Protein AF-A0A1X2GYL6-F1 (afdb_monomer)

Secondary structure (DSSP, 8-state):
-----TTS-GGGHHHHHHHHHHHHHHHHHHHHHHTT--HHHHHT--TT-S-HHHHHHHHHHHHHHHHHHHHHHHHHHTTTTT---SHHHHHHHHHHHHHH--SSTTTHHHHHHHHHHHHHHH---TTS---HHHHHHHHHHHHTHHHHHHHHHHHHHHTTT--HHHHHHHHH--S-HHIIIIIHHHHHHHHHHHHHHHHHHHHHHTTT--HHHHHHHHHHHTHHHHHHHHHHHHHHHHHHHHHSS----TT--HHHHHHHHHHHHHHHHHHHHHHIIIIIS--EEEEEPPPPS-S--------PEEEEE-S--SSS-HHHHHHHHHHHHHHHHHHHHHT-TTS-GGG-HHHHHHHHHHHHHHHHHHHHHHHHHHHHHHHTT---SS---------PPPPP----------------PPPPPPP--PPPPPPP------------

Solvent-accessible surface area (backbone atoms only — not comparable to full-atom values): 26505 Å² total; per-residue (Å²): 138,79,85,70,78,73,83,71,48,76,72,50,53,39,60,50,51,50,39,52,50,40,45,44,52,19,50,50,47,47,50,32,54,74,69,74,41,62,61,32,75,70,54,72,41,69,89,81,62,91,58,72,28,53,66,40,43,53,51,30,48,53,48,43,50,49,42,51,52,45,50,50,51,41,62,74,71,32,66,88,70,62,51,51,51,53,62,63,54,50,36,55,52,50,46,50,47,65,56,67,51,87,55,78,66,92,56,35,69,58,36,54,49,50,52,53,46,50,55,61,52,71,50,86,63,56,85,50,87,79,51,67,51,48,51,56,51,37,55,50,38,48,55,39,14,64,42,47,30,51,42,50,54,39,48,68,32,35,73,80,46,43,28,63,67,53,46,56,36,50,75,72,58,57,90,53,57,62,52,62,68,44,47,35,52,50,48,34,42,44,31,35,51,41,44,25,46,48,23,48,12,51,18,57,74,47,70,69,67,50,60,68,30,52,55,51,21,51,50,40,52,37,47,51,58,31,48,53,42,39,40,52,50,53,52,51,56,49,47,32,74,74,68,77,46,80,76,84,62,85,89,53,53,69,69,58,48,50,51,51,34,51,49,31,40,48,53,34,49,52,52,49,50,51,40,48,44,40,65,49,40,40,43,51,37,78,44,64,65,69,80,72,94,76,78,80,96,72,88,82,78,80,62,61,76,40,83,37,71,54,84,86,58,89,65,87,56,67,64,59,57,54,50,48,53,51,50,47,51,56,51,50,52,51,57,57,53,67,61,39,87,85,55,81,63,82,83,43,73,68,53,56,54,50,55,48,48,50,39,47,51,49,50,50,56,50,48,56,46,34,50,50,37,52,50,49,38,68,72,68,69,49,85,59,91,68,82,83,83,85,76,88,80,87,77,81,85,83,83,90,84,82,88,88,87,89,88,86,83,90,80,90,78,91,86,83,82,84,85,78,83,87,76,88,81,84,84,82,84,88,79,88,86,82,89,86,81,86,90,87,84,88,90,134

Mean predicted aligned error: 13.53 Å

Nearest PDB structures (foldseek):
  9j4x-assembly1_B  TM=8.392E-01  e=6.351E-12  Homo sapiens
  8yf4-assembly1_B  TM=7.918E-01  e=1.911E-11  Homo sapiens
  8x5b-assembly1_A  TM=8.500E-01  e=1.400E-10  Homo sapiens
  8x5e-assembly1_A  TM=8.247E-01  e=2.758E-10  Homo sapiens
  8yfu-assembly1_A  TM=7.859E-01  e=4.586E-10  Homo sapiens

Structure (mmCIF, N/CA/C/O backbone):
data_AF-A0A1X2GYL6-F1
#
_entry.id   AF-A0A1X2GYL6-F1
#
loop_
_atom_site.group_PDB
_atom_site.id
_atom_site.type_symbol
_atom_site.label_atom_id
_atom_site.label_alt_id
_atom_site.label_comp_id
_atom_site.label_asym_id
_atom_site.label_entity_id
_atom_site.label_seq_id
_atom_site.pdbx_PDB_ins_code
_atom_site.Cartn_x
_atom_site.Cartn_y
_atom_site.Cartn_z
_atom_site.occupancy
_atom_site.B_iso_or_equiv
_atom_site.auth_seq_id
_atom_site.auth_comp_id
_atom_site.auth_asym_id
_atom_site.auth_atom_id
_atom_site.pdbx_PDB_model_num
ATOM 1 N N . MET A 1 1 ? -1.914 -12.226 -35.156 1.00 29.62 1 MET A N 1
ATOM 2 C CA . MET A 1 1 ? -1.833 -10.802 -34.771 1.00 29.62 1 MET A CA 1
ATOM 3 C C . MET A 1 1 ? -2.733 -10.600 -33.563 1.00 29.62 1 MET A C 1
ATOM 5 O O . MET A 1 1 ? -3.899 -10.267 -33.714 1.00 29.62 1 MET A O 1
ATOM 9 N N . GLY A 1 2 ? -2.236 -10.952 -32.376 1.00 28.94 2 GLY A N 1
ATOM 10 C CA . GLY A 1 2 ? -2.933 -10.678 -31.122 1.00 28.94 2 GLY A CA 1
ATOM 11 C C . GLY A 1 2 ? -2.627 -9.242 -30.733 1.00 28.94 2 GLY A C 1
ATOM 12 O O . GLY A 1 2 ? -1.456 -8.897 -30.613 1.00 28.94 2 GLY A O 1
ATOM 13 N N . GLY A 1 3 ? -3.658 -8.406 -30.620 1.00 30.83 3 GLY A N 1
ATOM 14 C CA . GLY A 1 3 ? -3.527 -7.049 -30.107 1.00 30.83 3 GLY A CA 1
ATOM 15 C C . GLY A 1 3 ? -3.129 -7.107 -28.640 1.00 30.83 3 GLY A C 1
ATOM 16 O O . GLY A 1 3 ? -3.990 -7.152 -27.764 1.00 30.83 3 GLY A O 1
ATOM 17 N N . GLU A 1 4 ? -1.827 -7.164 -28.371 1.00 39.88 4 GLU A N 1
ATOM 18 C CA . GLU A 1 4 ? -1.318 -6.909 -27.034 1.00 39.88 4 GLU A CA 1
ATOM 19 C C . GLU A 1 4 ? -1.723 -5.488 -26.637 1.00 39.88 4 GLU A C 1
ATOM 21 O O . GLU A 1 4 ? -1.728 -4.560 -27.445 1.00 39.88 4 GLU A O 1
ATOM 26 N N . VAL A 1 5 ? -2.169 -5.338 -25.395 1.00 41.94 5 VAL A N 1
ATOM 27 C CA . VAL A 1 5 ? -2.709 -4.093 -24.851 1.00 41.94 5 VAL A CA 1
ATOM 28 C C . VAL A 1 5 ? -1.560 -3.090 -24.676 1.00 41.94 5 VAL A C 1
ATOM 30 O O . VAL A 1 5 ? -1.056 -2.894 -23.576 1.00 41.94 5 VAL A O 1
ATOM 33 N N . TYR A 1 6 ? -1.147 -2.442 -25.767 1.00 46.00 6 TYR A N 1
ATOM 34 C CA . TYR A 1 6 ? -0.164 -1.348 -25.789 1.00 46.00 6 TYR A CA 1
ATOM 35 C C . TYR A 1 6 ? -0.699 -0.047 -25.153 1.00 46.00 6 TYR A C 1
ATOM 37 O O . TYR A 1 6 ? 0.039 0.919 -24.991 1.00 46.00 6 TYR A O 1
ATOM 45 N N . TRP A 1 7 ? -1.980 -0.004 -24.766 1.00 47.88 7 TRP A N 1
ATOM 46 C CA . TRP A 1 7 ? -2.637 1.203 -24.247 1.00 47.88 7 TRP A CA 1
ATOM 47 C C . TRP A 1 7 ? -2.213 1.593 -22.828 1.00 47.88 7 TRP A C 1
ATOM 49 O O . TRP A 1 7 ? -2.311 2.764 -22.462 1.00 47.88 7 TRP A O 1
ATOM 59 N N . LEU A 1 8 ? -1.739 0.642 -22.016 1.00 61.41 8 LEU A N 1
ATOM 60 C CA . LEU A 1 8 ? -1.275 0.931 -20.661 1.00 61.41 8 LEU A CA 1
ATOM 61 C C . LEU A 1 8 ? 0.236 1.171 -20.676 1.00 61.41 8 LEU A C 1
ATOM 63 O O . LEU A 1 8 ? 1.017 0.325 -20.247 1.00 61.41 8 LEU A O 1
ATOM 67 N N . SER A 1 9 ? 0.643 2.326 -21.204 1.00 66.25 9 SER A N 1
ATOM 68 C CA . SER A 1 9 ? 2.040 2.758 -21.136 1.00 66.25 9 SER A CA 1
ATOM 69 C C . SER A 1 9 ? 2.538 2.661 -19.689 1.00 66.25 9 SER A C 1
ATOM 71 O O . SER A 1 9 ? 1.858 3.129 -18.765 1.00 66.25 9 SER A O 1
ATOM 73 N N . GLY A 1 10 ? 3.709 2.043 -19.484 1.00 71.38 10 GLY A N 1
ATOM 74 C CA . GLY A 1 10 ? 4.277 1.781 -18.153 1.00 71.38 10 GLY A CA 1
ATOM 75 C C . GLY A 1 10 ? 4.361 3.034 -17.273 1.00 71.38 10 GLY A C 1
ATOM 76 O O . GLY A 1 10 ? 4.232 2.947 -16.053 1.00 71.38 10 GLY A O 1
ATOM 77 N N . TYR A 1 11 ? 4.435 4.213 -17.900 1.00 81.19 11 TYR A N 1
ATOM 78 C CA . TYR A 1 11 ? 4.406 5.520 -17.247 1.00 81.19 11 TYR A CA 1
ATOM 79 C C . TYR A 1 11 ? 3.152 5.797 -16.412 1.00 81.19 11 TYR A C 1
ATOM 81 O O . TYR A 1 11 ?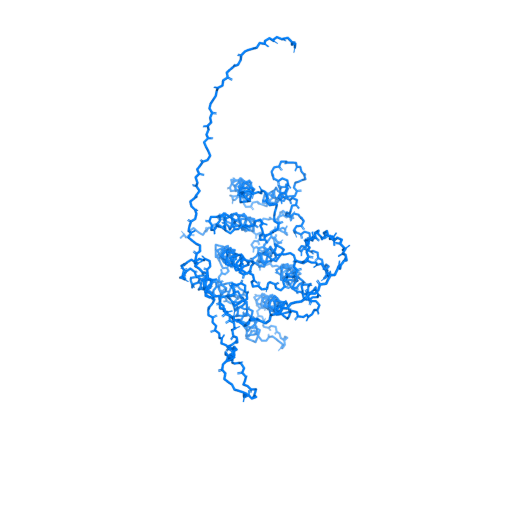 3.249 6.507 -15.414 1.00 81.19 11 TYR A O 1
ATOM 89 N N . TYR A 1 12 ? 1.978 5.283 -16.794 1.00 87.81 12 TYR A N 1
ATOM 90 C CA . TYR A 1 12 ? 0.714 5.569 -16.095 1.00 87.81 12 TYR A CA 1
ATOM 91 C C . TYR A 1 12 ? 0.292 4.468 -15.122 1.00 87.81 12 TYR A C 1
ATOM 93 O O . TYR A 1 12 ? -0.611 4.685 -14.313 1.00 87.81 12 TYR A O 1
ATOM 101 N N . ARG A 1 13 ? 0.945 3.300 -15.152 1.00 87.19 13 ARG A N 1
ATOM 102 C CA . ARG A 1 13 ? 0.617 2.180 -14.257 1.00 87.19 13 ARG A CA 1
ATOM 103 C C . ARG A 1 13 ? 0.582 2.611 -12.779 1.00 87.19 13 ARG A C 1
ATOM 105 O O . ARG A 1 13 ? -0.449 2.376 -12.141 1.00 87.19 13 ARG A O 1
ATOM 112 N N . PRO A 1 14 ? 1.601 3.311 -12.235 1.00 90.94 14 PRO A N 1
ATOM 113 C CA . PRO A 1 14 ? 1.583 3.699 -10.828 1.00 90.94 14 PRO A CA 1
ATOM 114 C C . PRO A 1 14 ?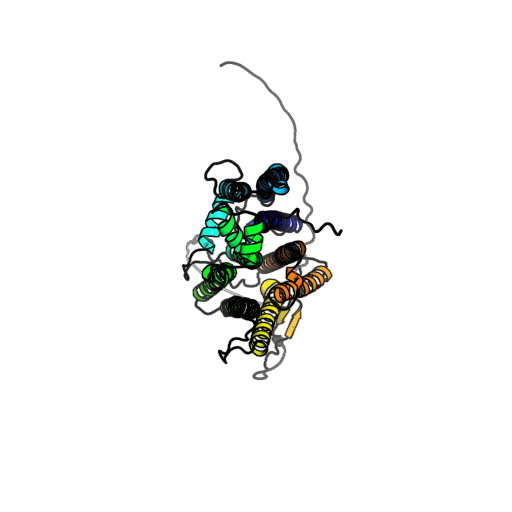 0.453 4.664 -10.467 1.00 90.94 14 PRO A C 1
ATOM 116 O O . PRO A 1 14 ? -0.256 4.456 -9.481 1.00 90.94 14 PRO A O 1
ATOM 119 N N . ILE A 1 15 ? 0.248 5.712 -11.271 1.00 93.25 15 ILE A N 1
ATOM 120 C CA . ILE A 1 15 ? -0.762 6.737 -10.973 1.00 93.25 15 ILE A CA 1
ATOM 121 C C . ILE A 1 15 ? -2.193 6.205 -11.102 1.00 93.25 15 ILE A C 1
ATOM 123 O O . ILE A 1 15 ? -3.064 6.599 -10.325 1.00 93.25 15 ILE A O 1
ATOM 127 N N . LEU A 1 16 ? -2.438 5.258 -12.013 1.00 94.06 16 LEU A N 1
ATOM 128 C CA . LEU A 1 16 ? -3.729 4.578 -12.131 1.00 94.06 16 LEU A CA 1
ATOM 129 C C . LEU A 1 16 ? -4.042 3.739 -10.892 1.00 94.06 16 LEU A C 1
ATOM 131 O O . LEU A 1 16 ? -5.155 3.809 -10.371 1.00 94.06 16 LEU A O 1
ATOM 135 N N . LEU A 1 17 ? -3.060 3.001 -10.369 1.00 93.75 17 LEU A N 1
ATOM 136 C CA . LEU A 1 17 ? -3.231 2.235 -9.132 1.00 93.75 17 LEU A CA 1
ATOM 137 C C . LEU A 1 17 ? -3.479 3.144 -7.925 1.00 93.75 17 LEU A C 1
ATOM 139 O O . LEU A 1 17 ? -4.290 2.804 -7.065 1.00 93.75 17 LEU A O 1
ATOM 143 N N . VAL A 1 18 ? -2.851 4.325 -7.878 1.00 93.88 18 VAL A N 1
ATOM 144 C CA . VAL A 1 18 ? -3.155 5.345 -6.859 1.00 93.88 18 VAL A CA 1
ATOM 145 C C . VAL A 1 18 ? -4.606 5.818 -6.974 1.00 93.88 18 VAL A C 1
ATOM 147 O O . VAL A 1 18 ? -5.299 5.869 -5.958 1.00 93.88 18 VAL A O 1
ATOM 150 N N . CYS A 1 19 ? -5.100 6.097 -8.186 1.00 95.50 19 CYS A N 1
ATOM 151 C CA . CYS A 1 19 ? -6.506 6.464 -8.397 1.00 95.50 19 CYS A CA 1
ATOM 152 C C . CYS A 1 19 ? -7.445 5.363 -7.890 1.00 95.50 19 CYS A C 1
ATOM 154 O O . CYS A 1 19 ? -8.355 5.638 -7.109 1.00 95.50 19 CYS A O 1
ATOM 156 N N . ILE A 1 20 ? -7.192 4.108 -8.272 1.00 95.50 20 ILE A N 1
ATOM 157 C CA . ILE A 1 20 ? -7.991 2.955 -7.834 1.00 95.50 20 ILE A CA 1
ATOM 158 C C . ILE A 1 20 ? -7.943 2.798 -6.308 1.00 95.50 20 ILE A C 1
ATOM 160 O O . ILE A 1 20 ? -8.972 2.538 -5.689 1.00 95.50 20 ILE A O 1
ATOM 164 N N . GLY A 1 21 ? -6.783 3.015 -5.685 1.00 94.88 21 GLY A N 1
ATOM 165 C CA . GLY A 1 21 ? -6.637 3.015 -4.230 1.00 94.88 21 GLY A CA 1
ATOM 166 C C . GLY A 1 21 ? -7.488 4.081 -3.536 1.00 94.88 21 GLY A C 1
ATOM 167 O O . GLY A 1 21 ? -8.129 3.784 -2.526 1.00 94.88 21 GLY A O 1
ATOM 168 N N . LEU A 1 22 ? -7.547 5.300 -4.088 1.00 94.88 22 LEU A N 1
ATOM 169 C CA . LEU A 1 22 ? -8.392 6.385 -3.568 1.00 94.88 22 LEU A CA 1
ATOM 170 C C . LEU A 1 22 ? -9.884 6.041 -3.674 1.00 94.88 22 LEU A C 1
ATOM 172 O O . LEU A 1 22 ? -10.614 6.167 -2.687 1.00 94.88 22 LEU A O 1
ATOM 176 N N . TRP A 1 23 ? -10.316 5.516 -4.825 1.00 96.69 23 TRP A N 1
ATOM 177 C CA . TRP A 1 23 ? -11.680 5.011 -5.004 1.00 96.69 23 TRP A CA 1
ATOM 178 C C . TRP A 1 23 ? -11.999 3.887 -4.018 1.00 96.69 23 TRP A C 1
ATOM 180 O O . TRP A 1 23 ? -13.031 3.932 -3.348 1.00 96.69 23 TRP A O 1
ATOM 190 N N . GLY A 1 24 ? -11.097 2.913 -3.870 1.00 95.56 24 GLY A N 1
ATOM 191 C CA . GLY A 1 24 ? -11.225 1.825 -2.903 1.00 95.56 24 GLY A CA 1
ATOM 192 C C . GLY A 1 24 ? -11.388 2.343 -1.474 1.00 95.56 24 GLY A C 1
ATOM 193 O O . GLY A 1 24 ? -12.270 1.889 -0.743 1.00 95.56 24 GLY A O 1
ATOM 194 N N . TRP A 1 25 ? -10.605 3.347 -1.073 1.00 94.69 25 TRP A N 1
ATOM 195 C CA . TRP A 1 25 ? -10.767 3.987 0.233 1.00 94.69 25 TRP A CA 1
ATOM 196 C C . TRP A 1 25 ? -12.141 4.655 0.398 1.00 94.69 25 TRP A C 1
ATOM 198 O O . TRP A 1 25 ? -12.799 4.450 1.421 1.00 94.69 25 TRP A O 1
ATOM 208 N N . GLY A 1 26 ? -12.626 5.371 -0.621 1.00 95.00 26 GLY A N 1
ATOM 209 C CA . GLY A 1 26 ? -13.984 5.928 -0.635 1.00 95.00 26 GLY A CA 1
ATOM 210 C C . GLY A 1 26 ? -15.066 4.852 -0.476 1.00 95.00 26 GLY A C 1
ATOM 211 O O . GLY A 1 26 ? -15.974 4.996 0.347 1.00 95.00 26 GLY A O 1
ATOM 212 N N . PHE A 1 27 ? -14.932 3.726 -1.186 1.00 95.88 27 PHE A N 1
ATOM 213 C CA . PHE A 1 27 ? -15.840 2.582 -1.060 1.00 95.88 27 PHE A CA 1
ATOM 214 C C . PHE A 1 27 ? -15.796 1.931 0.323 1.00 95.88 27 PHE A C 1
ATOM 216 O O . PHE A 1 27 ? -16.851 1.560 0.837 1.00 95.88 27 PHE A O 1
ATOM 223 N N . ASN A 1 28 ? -14.620 1.835 0.951 1.00 94.94 28 ASN A N 1
ATOM 224 C CA . ASN A 1 28 ? -14.501 1.348 2.327 1.00 94.94 28 ASN A CA 1
ATOM 225 C C . ASN A 1 28 ? -15.314 2.217 3.287 1.00 94.94 28 ASN A C 1
ATOM 227 O O . ASN A 1 28 ? -16.144 1.698 4.029 1.00 94.94 28 ASN A O 1
ATOM 231 N N . LEU A 1 29 ? -15.140 3.539 3.231 1.00 93.62 29 LEU A N 1
ATOM 232 C CA . LEU A 1 29 ? -15.891 4.468 4.079 1.00 93.62 29 LEU A CA 1
ATOM 233 C C . LEU A 1 29 ? -17.403 4.393 3.822 1.00 93.62 29 LEU A C 1
ATOM 235 O O . LEU A 1 29 ? -18.186 4.350 4.771 1.00 93.62 29 LEU A O 1
ATOM 239 N N . LEU A 1 30 ? -17.819 4.324 2.554 1.00 94.38 30 LEU A N 1
ATOM 240 C CA . LEU A 1 30 ? -19.227 4.170 2.184 1.00 94.38 30 LEU A CA 1
ATOM 241 C C . LEU A 1 30 ? -19.829 2.881 2.754 1.00 94.38 30 LEU A C 1
ATOM 243 O O . LEU A 1 30 ? -20.935 2.905 3.298 1.00 94.38 30 LEU A O 1
ATOM 247 N N . LEU A 1 31 ? -19.118 1.759 2.621 1.00 93.44 31 LEU A N 1
ATOM 248 C CA . LEU A 1 31 ? -19.586 0.466 3.105 1.00 93.44 31 LEU A CA 1
ATOM 249 C C . LEU A 1 31 ? -19.729 0.468 4.628 1.00 93.44 31 LEU A C 1
ATOM 251 O O . LEU A 1 31 ? -20.755 0.021 5.127 1.00 93.44 31 LEU A O 1
ATOM 255 N N . LEU A 1 32 ? -18.760 1.024 5.359 1.00 90.75 32 LEU A N 1
ATOM 256 C CA . LEU A 1 32 ? -18.828 1.131 6.821 1.00 90.75 32 LEU A CA 1
ATOM 257 C C . LEU A 1 32 ? -20.037 1.951 7.268 1.00 90.75 32 LEU A C 1
ATOM 259 O O . LEU A 1 32 ? -20.816 1.479 8.094 1.00 90.75 32 LEU A O 1
ATOM 263 N N . CYS A 1 33 ? -20.255 3.121 6.655 1.00 90.19 33 CYS A N 1
ATOM 264 C CA . CYS A 1 33 ? -21.426 3.947 6.946 1.00 90.19 33 CYS A CA 1
ATOM 265 C C . CYS A 1 33 ? -22.738 3.202 6.657 1.00 90.19 33 CYS A C 1
ATOM 267 O O . CYS A 1 33 ? -23.682 3.304 7.439 1.00 90.19 33 CYS A O 1
ATOM 269 N N . ARG A 1 34 ? -22.808 2.424 5.565 1.00 91.44 34 ARG A N 1
ATOM 270 C CA . ARG A 1 34 ? -23.985 1.591 5.253 1.00 91.44 34 ARG A CA 1
ATOM 271 C C . ARG A 1 34 ? -24.197 0.439 6.228 1.00 91.44 34 ARG A C 1
ATOM 273 O O . ARG A 1 34 ? -25.323 -0.014 6.382 1.00 91.44 34 ARG A O 1
ATOM 280 N N . GLN A 1 35 ? -23.132 -0.027 6.863 1.00 89.56 35 GLN A N 1
ATOM 281 C CA . GLN A 1 35 ? -23.160 -1.090 7.861 1.00 89.56 35 GLN A CA 1
ATOM 282 C C . GLN A 1 35 ? -23.261 -0.527 9.285 1.00 89.56 35 GLN A C 1
ATOM 284 O O . GLN A 1 35 ? -23.055 -1.263 10.238 1.00 89.56 35 GLN A O 1
ATOM 289 N N . HIS A 1 36 ? -23.578 0.763 9.447 1.00 88.25 36 HIS A N 1
ATOM 290 C CA . HIS A 1 36 ? -23.705 1.430 10.748 1.00 88.25 36 HIS A CA 1
ATOM 291 C C . HIS A 1 36 ? -22.440 1.371 11.628 1.00 88.25 36 HIS A C 1
ATOM 293 O O . HIS A 1 36 ? -22.521 1.503 12.848 1.00 88.25 36 HIS A O 1
ATOM 299 N N . ILE A 1 37 ? -21.265 1.220 11.013 1.00 86.88 37 ILE A N 1
ATOM 300 C CA . ILE A 1 37 ? -19.968 1.372 11.675 1.00 86.88 37 ILE A CA 1
ATOM 301 C C . ILE A 1 37 ? -19.537 2.824 11.483 1.00 86.88 37 ILE A C 1
ATOM 303 O O . ILE A 1 37 ? -19.399 3.261 10.341 1.00 86.88 37 ILE A O 1
ATOM 307 N N . ASP A 1 38 ? -19.325 3.577 12.567 1.00 86.69 38 ASP A N 1
ATOM 308 C CA . ASP A 1 38 ? -18.931 4.987 12.471 1.00 86.69 38 ASP A CA 1
ATOM 309 C C . ASP A 1 38 ? -17.417 5.127 12.204 1.00 86.69 38 ASP A C 1
ATOM 311 O O . ASP A 1 38 ? -16.600 4.933 13.116 1.00 86.69 38 ASP A O 1
ATOM 315 N N . PRO A 1 39 ? -16.999 5.488 10.972 1.00 85.44 39 PRO A N 1
ATOM 316 C CA . PRO A 1 39 ? -15.588 5.678 10.666 1.00 85.44 39 PRO A CA 1
ATOM 317 C C . PRO A 1 39 ? -14.995 6.882 11.404 1.00 85.44 39 PRO A C 1
ATOM 319 O O . PRO A 1 39 ? -13.785 6.892 11.636 1.00 85.44 39 PRO A O 1
ATOM 322 N N . ASN A 1 40 ? -15.801 7.878 11.798 1.00 85.50 40 ASN A N 1
ATOM 323 C CA . ASN A 1 40 ? -15.281 9.047 12.498 1.00 85.50 40 ASN A CA 1
ATOM 324 C C . ASN A 1 40 ? -14.819 8.692 13.902 1.00 85.50 40 ASN A C 1
ATOM 326 O O . ASN A 1 40 ? -13.718 9.073 14.301 1.00 85.50 40 ASN A O 1
ATOM 330 N N . TYR A 1 41 ? -15.611 7.888 14.603 1.00 84.81 41 TYR A N 1
ATOM 331 C CA . TYR A 1 41 ? -15.233 7.339 15.895 1.00 84.81 41 TYR A CA 1
ATOM 332 C C . TYR A 1 41 ? -13.980 6.453 15.812 1.00 84.81 41 TYR A C 1
ATOM 334 O O . TYR A 1 41 ? -13.069 6.594 16.625 1.00 84.81 41 TYR A O 1
ATOM 342 N N . LEU A 1 42 ? -13.885 5.568 14.812 1.00 84.75 42 LEU A N 1
ATOM 343 C CA . LEU A 1 42 ? -12.749 4.643 14.682 1.00 84.75 42 LEU A CA 1
ATOM 344 C C . LEU A 1 42 ? -11.436 5.338 14.323 1.00 84.75 42 LEU A C 1
ATOM 346 O O . LEU A 1 42 ? -10.383 5.028 14.880 1.00 84.75 42 LEU A O 1
ATOM 350 N N . LEU A 1 43 ? -11.496 6.265 13.371 1.00 83.94 43 LEU A N 1
ATOM 351 C CA . LEU A 1 43 ? -10.323 6.933 12.810 1.00 83.94 43 LEU A CA 1
ATOM 352 C C . LEU A 1 43 ? -10.018 8.267 13.507 1.00 83.94 43 LEU A C 1
ATOM 354 O O . LEU A 1 43 ? -9.088 8.965 13.104 1.00 83.94 43 LEU A O 1
ATOM 358 N N . HIS A 1 44 ? -10.795 8.613 14.539 1.00 76.56 44 HIS A N 1
ATOM 359 C CA . HIS A 1 44 ? -10.730 9.876 15.275 1.00 76.56 44 HIS A CA 1
ATOM 360 C C . HIS A 1 44 ? -10.862 11.076 14.311 1.00 76.56 44 HIS A C 1
ATOM 362 O O . HIS A 1 44 ? -10.163 12.088 14.420 1.00 76.56 44 HIS A O 1
ATOM 368 N N . ILE A 1 45 ? -11.753 10.935 13.322 1.00 69.19 45 ILE A N 1
ATOM 369 C CA . ILE A 1 45 ? -12.142 12.001 12.390 1.00 69.19 45 ILE A CA 1
ATOM 370 C C . ILE A 1 45 ? -13.188 12.884 13.088 1.00 69.19 45 ILE A C 1
ATOM 372 O O . ILE A 1 45 ? -13.763 12.503 14.105 1.00 69.19 45 ILE A O 1
ATOM 376 N N . HIS A 1 46 ? -13.392 14.114 12.603 1.00 65.81 46 HIS A N 1
ATOM 377 C CA . HIS A 1 46 ? -14.309 15.055 13.245 1.00 65.81 46 HIS A CA 1
ATOM 378 C C . HIS A 1 46 ? -15.696 14.435 13.493 1.00 65.81 46 HIS A C 1
ATOM 380 O O . HIS A 1 46 ? -16.310 13.946 12.546 1.00 65.81 46 HIS A O 1
ATOM 386 N N . PRO A 1 47 ? -16.229 14.555 14.722 1.00 62.53 47 PRO A N 1
ATOM 387 C CA . PRO A 1 47 ? -17.450 13.865 15.143 1.00 62.53 47 PRO A CA 1
ATOM 388 C C . PRO A 1 47 ? -18.728 14.324 14.420 1.00 62.53 47 PRO A C 1
ATOM 390 O O . PRO A 1 47 ? -19.767 13.695 14.567 1.00 62.53 47 PRO A O 1
ATOM 393 N N . ASN A 1 48 ? -18.666 15.394 13.620 1.00 65.00 48 ASN A N 1
ATOM 394 C CA . ASN A 1 48 ? -19.842 16.001 12.993 1.00 65.00 48 ASN A CA 1
ATOM 395 C C . ASN A 1 48 ? -19.949 15.757 11.480 1.00 65.00 48 ASN A C 1
ATOM 397 O O . ASN A 1 48 ? -20.888 16.258 10.861 1.00 65.00 48 ASN A O 1
ATOM 401 N N . ASP A 1 49 ? -19.013 15.030 10.860 1.00 74.50 49 ASP A N 1
ATOM 402 C CA . ASP A 1 49 ? -19.121 14.733 9.430 1.00 74.50 49 ASP A CA 1
ATOM 403 C C . ASP A 1 49 ? -20.001 13.501 9.196 1.00 74.50 49 ASP A C 1
ATOM 405 O O . ASP A 1 49 ? -19.590 12.364 9.416 1.00 74.50 49 ASP A O 1
ATOM 409 N N . LYS A 1 50 ? -21.239 13.723 8.745 1.00 73.25 50 LYS A N 1
ATOM 410 C CA . LYS A 1 50 ? -22.200 12.639 8.498 1.00 73.25 50 LYS A CA 1
ATOM 411 C C . LYS A 1 50 ? -21.830 11.773 7.288 1.00 73.25 50 LYS A C 1
ATOM 413 O O . LYS A 1 50 ? -22.355 10.667 7.166 1.00 73.25 50 LYS A O 1
ATOM 418 N N . LYS A 1 51 ? -20.996 12.265 6.362 1.00 84.25 51 LYS A N 1
ATOM 419 C CA . LYS A 1 51 ? -20.682 11.575 5.098 1.00 84.25 51 LYS A CA 1
ATOM 420 C C . LYS A 1 51 ? -19.202 11.740 4.716 1.00 84.25 51 LYS A C 1
ATOM 422 O O . LYS A 1 51 ? -18.901 12.282 3.650 1.00 84.25 51 LYS A O 1
ATOM 427 N N . PRO A 1 52 ? -18.270 11.180 5.509 1.00 86.12 52 PRO A N 1
ATOM 428 C CA . PRO A 1 52 ? -16.832 11.341 5.278 1.00 86.12 52 PRO A CA 1
ATOM 429 C C . PRO A 1 52 ? -16.347 10.740 3.946 1.00 86.12 52 PRO A C 1
ATOM 431 O O . PRO A 1 52 ? -15.268 11.077 3.475 1.00 86.12 52 PRO A O 1
ATOM 434 N N . TYR A 1 53 ? -17.131 9.864 3.309 1.00 91.88 53 TYR A N 1
ATOM 435 C CA . TYR A 1 53 ? -16.814 9.288 1.998 1.00 91.88 53 TYR A CA 1
ATOM 436 C C . TYR A 1 53 ? -17.029 10.256 0.822 1.00 91.88 53 TYR A C 1
ATOM 438 O O . TYR A 1 53 ? -16.410 10.064 -0.222 1.00 91.88 53 TYR A O 1
ATOM 446 N N . GLN A 1 54 ? -17.888 11.278 0.949 1.00 92.50 54 GLN A N 1
ATOM 447 C CA . GLN A 1 54 ? -18.213 12.178 -0.171 1.00 92.50 54 GLN A CA 1
ATOM 448 C C . GLN A 1 54 ? -16.996 12.990 -0.613 1.00 92.50 54 GLN A C 1
ATOM 450 O O . GLN A 1 54 ? -16.648 12.992 -1.789 1.00 92.50 54 GLN A O 1
ATOM 455 N N . SER A 1 55 ? -16.293 13.595 0.345 1.00 91.50 55 SER A N 1
ATOM 456 C CA . SER A 1 55 ? -15.071 14.359 0.079 1.00 91.50 55 SER A CA 1
ATOM 457 C C . SER A 1 55 ? -13.977 13.499 -0.563 1.00 91.50 55 SER A C 1
ATOM 459 O O . SER A 1 55 ? -13.252 13.969 -1.439 1.00 91.50 55 SER A O 1
ATOM 461 N N . ILE A 1 56 ? -13.883 12.223 -0.177 1.00 93.62 56 ILE A N 1
ATOM 462 C CA . ILE A 1 56 ? -12.944 11.267 -0.770 1.00 93.62 56 ILE A CA 1
ATOM 463 C C . ILE A 1 56 ? -13.335 10.922 -2.208 1.00 93.62 56 ILE A C 1
ATOM 465 O O . ILE A 1 56 ? -12.457 10.906 -3.071 1.00 93.62 56 ILE A O 1
ATOM 469 N N . PHE A 1 57 ? -14.617 10.676 -2.499 1.00 95.94 57 PHE A N 1
ATOM 470 C CA . PHE A 1 57 ? -15.062 10.405 -3.870 1.00 95.94 57 PHE A CA 1
ATOM 471 C C . PHE A 1 57 ? -14.862 11.603 -4.792 1.00 95.94 57 PHE A C 1
ATOM 473 O O . PHE A 1 57 ? -14.339 11.428 -5.888 1.00 95.94 57 PHE A O 1
ATOM 480 N N . ASP A 1 58 ? -15.182 12.812 -4.338 1.00 94.56 58 ASP A N 1
ATOM 481 C CA . ASP A 1 58 ? -14.986 14.021 -5.138 1.00 94.56 58 ASP A CA 1
ATOM 482 C C . ASP A 1 58 ? -13.501 14.254 -5.447 1.00 94.56 58 ASP A C 1
ATOM 484 O O . ASP A 1 58 ? -13.131 14.526 -6.589 1.00 94.56 58 ASP A O 1
ATOM 488 N N . MET A 1 59 ? -12.620 14.076 -4.455 1.00 93.81 59 MET A N 1
ATOM 489 C CA . MET A 1 59 ? -11.168 14.137 -4.669 1.00 93.81 59 MET A CA 1
ATOM 490 C C . MET A 1 59 ? -10.686 13.040 -5.627 1.00 93.81 59 MET A C 1
ATOM 492 O O . MET A 1 59 ? -9.865 13.309 -6.506 1.00 93.81 59 MET A O 1
ATOM 496 N N . SER A 1 60 ? -11.210 11.818 -5.489 1.00 95.88 60 SER A N 1
ATOM 497 C CA . SER A 1 60 ? -10.881 10.688 -6.369 1.00 95.88 60 SER A CA 1
ATOM 498 C C . SER A 1 60 ? -11.312 10.959 -7.808 1.00 95.88 60 SER A C 1
ATOM 500 O O . SER A 1 60 ? -10.557 10.665 -8.736 1.00 95.88 60 SER A O 1
ATOM 502 N N . LEU A 1 61 ? -12.487 11.566 -8.002 1.00 96.62 61 LEU A N 1
ATOM 503 C CA . LEU A 1 61 ? -13.005 11.967 -9.305 1.00 96.62 61 LEU A CA 1
ATOM 504 C C . LEU A 1 61 ? -12.113 13.029 -9.948 1.00 96.62 61 LEU A C 1
ATOM 506 O O . LEU A 1 61 ? -11.678 12.836 -11.079 1.00 96.62 61 LEU A O 1
ATOM 510 N N . VAL A 1 62 ? -11.779 14.103 -9.226 1.00 95.94 62 VAL A N 1
ATOM 511 C CA . VAL A 1 62 ? -10.896 15.168 -9.736 1.00 95.94 62 VAL A CA 1
ATOM 512 C C . VAL A 1 62 ? -9.541 14.600 -10.162 1.00 95.94 62 VAL A C 1
ATOM 514 O O . VAL A 1 62 ? -9.091 14.852 -11.279 1.00 95.94 62 VAL A O 1
ATOM 517 N N . VAL A 1 63 ? -8.910 13.787 -9.310 1.00 95.75 63 VAL A N 1
ATOM 518 C CA . VAL A 1 63 ? -7.622 13.140 -9.614 1.00 95.75 63 VAL A CA 1
ATOM 519 C C . VAL A 1 63 ? -7.738 12.212 -10.828 1.00 95.75 63 VAL A C 1
ATOM 521 O O . VAL A 1 63 ? -6.902 12.278 -11.728 1.00 95.75 63 VAL A O 1
ATOM 524 N N . SER A 1 64 ? -8.796 11.402 -10.906 1.00 96.88 64 SER A N 1
ATOM 525 C CA . SER A 1 64 ? -9.007 10.474 -12.026 1.00 96.88 64 SER A CA 1
ATOM 526 C C . SER A 1 64 ? -9.251 11.207 -13.346 1.00 96.88 64 SER A C 1
ATOM 528 O O . SER A 1 64 ? -8.734 10.781 -14.373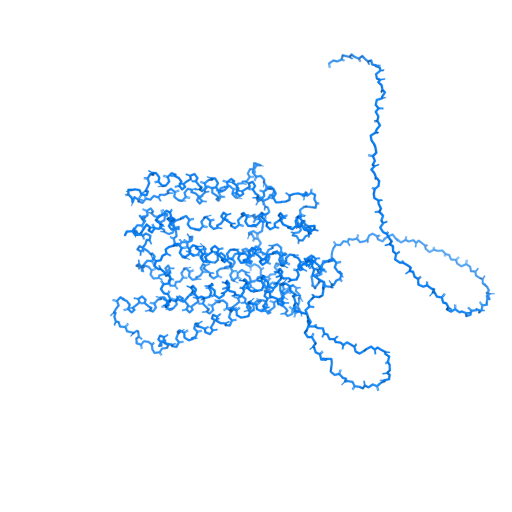 1.00 96.88 64 SER A O 1
ATOM 530 N N . LEU A 1 65 ? -9.991 12.322 -13.333 1.00 97.12 65 LEU A N 1
ATOM 531 C CA . LEU A 1 65 ? -10.233 13.145 -14.522 1.00 97.12 65 LEU A CA 1
ATOM 532 C C . LEU A 1 65 ? -8.945 13.792 -15.036 1.00 97.12 65 LEU A C 1
ATOM 534 O O . LEU A 1 65 ? -8.711 13.785 -16.241 1.00 97.12 65 LEU A O 1
ATOM 538 N N . ILE A 1 66 ? -8.086 14.292 -14.141 1.00 96.31 66 ILE A N 1
ATOM 539 C CA . ILE A 1 66 ? -6.766 14.830 -14.509 1.00 96.31 66 ILE A CA 1
ATOM 540 C C . ILE A 1 66 ? -5.928 13.755 -15.209 1.00 96.31 66 ILE A C 1
ATOM 542 O O . ILE A 1 66 ? -5.369 14.005 -16.278 1.00 96.31 66 ILE A O 1
ATOM 546 N N . VAL A 1 67 ? -5.863 12.554 -14.627 1.00 95.56 67 VAL A N 1
ATOM 547 C CA . VAL A 1 67 ? -5.101 11.432 -15.195 1.00 95.56 67 VAL A CA 1
ATOM 548 C C . VAL A 1 67 ? -5.695 10.986 -16.529 1.00 95.56 67 VAL A C 1
ATOM 550 O O . VAL A 1 67 ? -4.956 10.854 -17.499 1.00 95.56 67 VAL A O 1
ATOM 553 N N . ALA A 1 68 ? -7.016 10.817 -16.616 1.00 94.88 68 ALA A N 1
ATOM 554 C CA . ALA A 1 68 ? -7.699 10.397 -17.838 1.00 94.88 68 ALA A CA 1
ATOM 555 C C . ALA A 1 68 ? -7.527 11.414 -18.976 1.00 94.88 68 ALA A C 1
ATOM 557 O O . ALA A 1 68 ? -7.255 11.029 -20.111 1.00 94.88 68 ALA A O 1
ATOM 558 N N . PHE A 1 69 ? -7.630 12.709 -18.673 1.00 94.94 69 PHE A N 1
ATOM 559 C CA . PHE A 1 69 ? -7.407 13.781 -19.640 1.00 94.94 69 PHE A CA 1
ATOM 560 C C . PHE A 1 69 ? -5.961 13.785 -20.148 1.00 94.94 69 PHE A C 1
ATOM 562 O O . PHE A 1 69 ? -5.725 13.841 -21.353 1.00 94.94 69 PHE A O 1
ATOM 569 N N . ASN A 1 70 ? -4.985 13.655 -19.247 1.00 94.06 70 ASN A N 1
ATOM 570 C CA . ASN A 1 70 ? -3.573 13.594 -19.617 1.00 94.06 70 ASN A CA 1
ATOM 571 C C . ASN A 1 70 ? -3.243 12.334 -20.444 1.00 94.06 70 ASN A C 1
ATOM 573 O O . ASN A 1 70 ? -2.581 12.439 -21.477 1.00 94.06 70 ASN A O 1
ATOM 577 N N . MET A 1 71 ? -3.789 11.172 -20.067 1.00 90.62 71 MET A N 1
ATOM 578 C CA . MET A 1 71 ? -3.683 9.932 -20.843 1.00 90.62 71 MET A CA 1
ATOM 579 C C . MET A 1 71 ? -4.317 10.057 -22.230 1.00 90.62 71 MET A C 1
ATOM 581 O O . MET A 1 71 ? -3.750 9.565 -23.204 1.00 90.62 71 MET A O 1
ATOM 585 N N . TRP A 1 72 ? -5.466 10.729 -22.343 1.00 90.50 72 TRP A N 1
ATOM 586 C CA . TRP A 1 72 ? -6.101 10.986 -23.633 1.00 90.50 72 TRP A CA 1
ATOM 587 C C . TRP A 1 72 ? -5.185 11.821 -24.535 1.00 90.50 72 TRP A C 1
ATOM 589 O O . TRP A 1 72 ? -4.919 11.410 -25.663 1.00 90.50 72 TRP A O 1
ATOM 599 N N . PHE A 1 73 ? -4.604 12.915 -24.030 1.00 89.25 73 PHE A N 1
ATOM 600 C CA . PHE A 1 73 ? -3.618 13.699 -24.787 1.00 89.25 73 PHE A CA 1
ATOM 601 C C . PHE A 1 73 ? -2.387 12.875 -25.174 1.00 89.25 73 PHE A C 1
ATOM 603 O O . PHE A 1 73 ? -1.947 12.933 -26.320 1.00 89.25 73 PHE A O 1
ATOM 610 N N . TYR A 1 74 ? -1.868 12.058 -24.258 1.00 86.50 74 TYR A N 1
ATOM 611 C CA . TYR A 1 74 ? -0.737 11.172 -24.535 1.00 86.50 74 TYR A CA 1
ATOM 612 C C . TYR A 1 74 ? -1.051 10.180 -25.658 1.00 86.50 74 TYR A C 1
ATOM 614 O O . TYR A 1 74 ? -0.237 9.994 -26.563 1.00 86.50 74 TYR A O 1
ATOM 622 N N . SER A 1 75 ? -2.264 9.619 -25.659 1.00 84.00 75 SER A N 1
ATOM 623 C CA . SER A 1 75 ? -2.726 8.715 -26.714 1.00 84.00 75 SER A CA 1
ATOM 624 C C . SER A 1 75 ? -2.855 9.366 -28.085 1.00 84.00 75 SER A C 1
ATOM 626 O O . SER A 1 75 ? -2.727 8.675 -29.086 1.00 84.00 75 SER A O 1
ATOM 628 N N . ARG A 1 76 ? -3.092 10.681 -28.140 1.00 85.44 76 ARG A N 1
ATOM 629 C CA . ARG A 1 76 ? -3.265 11.418 -29.398 1.00 85.44 76 ARG A CA 1
ATOM 630 C C . ARG A 1 76 ? -1.984 12.039 -29.932 1.00 85.44 76 ARG A C 1
ATOM 632 O O . ARG A 1 76 ? -1.892 12.244 -31.132 1.00 85.44 76 ARG A O 1
ATOM 639 N N . LEU A 1 77 ? -1.047 12.390 -29.053 1.00 81.12 77 LEU A N 1
ATOM 640 C CA . LEU A 1 77 ? 0.120 13.199 -29.416 1.00 81.12 77 LEU A CA 1
ATOM 641 C C . LEU A 1 77 ? 1.449 12.443 -29.368 1.00 81.12 77 LEU A C 1
ATOM 643 O O . LEU A 1 77 ? 2.419 12.919 -29.941 1.00 81.12 77 LEU A O 1
ATOM 647 N N . VAL A 1 78 ? 1.534 11.335 -28.626 1.00 77.25 78 VAL A N 1
ATOM 648 C CA . VAL A 1 78 ? 2.827 10.699 -28.306 1.00 77.25 78 VAL A CA 1
ATOM 649 C C . VAL A 1 78 ? 2.867 9.231 -28.708 1.00 77.25 78 VAL A C 1
ATOM 651 O O . VAL A 1 78 ? 3.903 8.756 -29.166 1.00 77.25 78 VAL A O 1
ATOM 654 N N . LEU A 1 79 ? 1.756 8.512 -28.528 1.00 72.56 79 LEU A N 1
ATOM 655 C CA . LEU A 1 79 ? 1.696 7.063 -28.747 1.00 72.56 79 LEU A CA 1
ATOM 656 C C . LEU A 1 79 ? 2.044 6.658 -30.189 1.00 72.56 79 LEU A C 1
ATOM 658 O O . LEU A 1 79 ? 2.735 5.660 -30.368 1.00 72.56 79 LEU A O 1
ATOM 662 N N . ASP A 1 80 ? 1.644 7.455 -31.182 1.00 68.69 80 ASP A N 1
ATOM 663 C CA . ASP A 1 80 ? 1.894 7.151 -32.599 1.00 68.69 80 ASP A CA 1
ATOM 664 C C . ASP A 1 80 ? 3.337 7.464 -33.044 1.00 68.69 80 ASP A C 1
ATOM 666 O O . ASP A 1 80 ? 3.856 6.821 -33.952 1.00 68.69 80 ASP A O 1
ATOM 670 N N . ASP A 1 81 ? 4.009 8.404 -32.372 1.00 64.31 81 ASP A N 1
ATOM 671 C CA . ASP A 1 81 ? 5.299 8.969 -32.804 1.00 64.31 81 ASP A CA 1
ATOM 672 C C . ASP A 1 81 ? 6.503 8.467 -31.972 1.00 64.31 81 ASP A C 1
ATOM 674 O O . ASP A 1 81 ? 7.655 8.784 -32.273 1.00 64.31 81 ASP A O 1
ATOM 678 N N . ASN A 1 82 ? 6.251 7.684 -30.910 1.00 65.31 82 ASN A N 1
ATOM 679 C CA . ASN A 1 82 ? 7.240 7.121 -29.970 1.00 65.31 82 ASN A CA 1
ATOM 680 C C . ASN A 1 82 ? 8.270 8.141 -29.427 1.00 65.31 82 ASN A C 1
ATOM 682 O O . ASN A 1 82 ? 9.395 7.791 -29.058 1.00 65.31 82 ASN A O 1
ATOM 686 N N . GLN A 1 83 ? 7.889 9.417 -29.367 1.00 67.00 83 GLN A N 1
ATOM 687 C CA . GLN A 1 83 ? 8.768 10.490 -28.914 1.00 67.00 83 GLN A CA 1
ATOM 688 C C . GLN A 1 83 ? 8.907 10.483 -27.383 1.00 67.00 83 GLN A C 1
ATOM 690 O O . GLN A 1 83 ? 7.947 10.168 -26.665 1.00 67.00 83 GLN A O 1
ATOM 695 N N . PRO A 1 84 ? 10.079 10.864 -26.843 1.00 66.75 84 PRO A N 1
ATOM 696 C CA . PRO A 1 84 ? 10.204 11.176 -25.428 1.00 66.75 84 PRO A CA 1
ATOM 697 C C . PRO A 1 84 ? 9.205 12.265 -25.040 1.00 66.75 84 PRO A C 1
ATOM 699 O O . PRO A 1 84 ? 9.105 13.306 -25.689 1.00 66.75 84 PRO A O 1
ATOM 702 N N . SER A 1 85 ? 8.452 12.029 -23.967 1.00 74.50 85 SER A N 1
ATOM 703 C CA . SER A 1 85 ? 7.416 12.963 -23.542 1.00 74.50 85 SER A CA 1
ATOM 704 C C . SER A 1 85 ? 7.420 13.166 -22.039 1.00 74.50 85 SER A C 1
ATOM 706 O O . SER A 1 85 ? 7.306 12.230 -21.252 1.00 74.50 85 SER A O 1
ATOM 708 N N . TRP A 1 86 ? 7.478 14.436 -21.655 1.00 81.56 86 TRP A N 1
ATOM 709 C CA . TRP A 1 86 ? 7.269 14.934 -20.298 1.00 81.56 86 TRP A CA 1
ATOM 710 C C . TRP A 1 86 ? 5.779 14.944 -19.910 1.00 81.56 86 TRP A C 1
ATOM 712 O O . TRP A 1 86 ? 5.437 15.258 -18.772 1.00 81.56 86 TRP A O 1
ATOM 722 N N . LEU A 1 87 ? 4.871 14.595 -20.828 1.00 86.69 87 LEU A N 1
ATOM 723 C CA . LEU A 1 87 ? 3.431 14.663 -20.598 1.00 86.69 87 LEU A CA 1
ATOM 724 C C . LEU A 1 87 ? 2.950 13.798 -19.416 1.00 86.69 87 LEU A C 1
ATOM 726 O O . LEU A 1 87 ? 2.184 14.331 -18.609 1.00 86.69 87 LEU A O 1
ATOM 730 N N . PRO A 1 88 ? 3.429 12.548 -19.213 1.00 88.75 88 PRO A N 1
ATOM 731 C CA . PRO A 1 88 ? 3.088 11.785 -18.013 1.00 88.75 88 PRO A CA 1
ATOM 732 C C . PRO A 1 88 ? 3.539 12.482 -16.722 1.00 88.75 88 PRO A C 1
ATOM 734 O O . PRO A 1 88 ? 2.828 12.420 -15.720 1.00 88.75 88 PRO A O 1
ATOM 737 N N . LEU A 1 89 ? 4.673 13.205 -16.729 1.00 89.50 89 LEU A N 1
ATOM 738 C CA . LEU A 1 89 ? 5.145 13.963 -15.559 1.00 89.50 89 LEU A CA 1
ATOM 739 C C . LEU A 1 89 ? 4.116 14.993 -15.114 1.00 89.50 89 LEU A C 1
ATOM 741 O O . LEU A 1 89 ? 3.904 15.165 -13.915 1.00 89.50 89 LEU A O 1
ATOM 745 N N . LEU A 1 90 ? 3.451 15.655 -16.067 1.00 92.00 90 LEU A N 1
ATOM 746 C CA . LEU A 1 90 ? 2.397 16.607 -15.740 1.00 92.00 90 LEU A CA 1
ATOM 747 C C . LEU A 1 90 ? 1.245 15.956 -14.989 1.00 92.00 90 LEU A C 1
ATOM 749 O O . LEU A 1 90 ? 0.708 16.603 -14.093 1.00 92.00 90 LEU A O 1
ATOM 753 N N . ALA A 1 91 ? 0.864 14.714 -15.304 1.00 93.69 91 ALA A N 1
ATOM 754 C CA . ALA A 1 91 ? -0.168 14.019 -14.536 1.00 93.69 91 ALA A CA 1
ATOM 755 C C . ALA A 1 91 ? 0.268 13.858 -13.075 1.00 93.69 91 ALA A C 1
ATOM 757 O O . ALA A 1 91 ? -0.468 14.253 -12.170 1.00 93.69 91 ALA A O 1
ATOM 758 N N . TYR A 1 92 ? 1.491 13.370 -12.839 1.00 93.75 92 TYR A N 1
ATOM 759 C CA . TYR A 1 92 ? 2.046 13.224 -11.489 1.00 93.75 92 TYR A CA 1
ATOM 760 C C . TYR A 1 92 ? 2.106 14.562 -10.745 1.00 93.75 92 TYR A C 1
ATOM 762 O O . TYR A 1 92 ? 1.599 14.669 -9.628 1.00 93.75 92 TYR A O 1
ATOM 770 N N . LEU A 1 93 ? 2.666 15.600 -11.370 1.00 94.50 93 LEU A N 1
ATOM 771 C CA . LEU A 1 93 ? 2.771 16.930 -10.770 1.00 94.50 93 LEU A CA 1
ATOM 772 C C . LEU A 1 93 ? 1.399 17.555 -10.503 1.00 94.50 93 LEU A C 1
ATOM 774 O O . LEU A 1 93 ? 1.212 18.176 -9.458 1.00 94.50 93 LEU A O 1
ATOM 778 N N . SER A 1 94 ? 0.425 17.364 -11.394 1.00 94.94 94 SER A N 1
ATOM 779 C CA . SER A 1 94 ? -0.938 17.881 -11.217 1.00 94.94 94 SER A CA 1
ATOM 780 C C . SER A 1 94 ? -1.648 17.192 -10.056 1.00 94.94 94 SER A C 1
ATOM 782 O O . SER A 1 94 ? -2.257 17.863 -9.223 1.00 94.94 94 SER A O 1
ATOM 784 N N . VAL A 1 95 ? -1.520 15.867 -9.934 1.00 94.62 95 VAL A N 1
ATOM 785 C CA . VAL A 1 95 ? -2.088 15.116 -8.806 1.00 94.62 95 VAL A CA 1
ATOM 786 C C . VAL A 1 95 ? -1.434 15.525 -7.486 1.00 94.62 95 VAL A C 1
ATOM 788 O O . VAL A 1 95 ? -2.142 15.804 -6.518 1.00 94.62 95 VAL A O 1
ATOM 791 N N . LEU A 1 96 ? -0.103 15.647 -7.441 1.00 93.81 96 LEU A N 1
ATOM 792 C CA . LEU A 1 96 ? 0.602 16.156 -6.259 1.00 93.81 96 LEU A CA 1
ATOM 793 C C . LEU A 1 96 ? 0.154 17.582 -5.917 1.00 93.81 96 LEU A C 1
ATOM 795 O O . LEU A 1 96 ? -0.121 17.876 -4.755 1.00 93.81 96 LEU A O 1
ATOM 799 N N . SER A 1 97 ? 0.003 18.448 -6.919 1.00 93.44 97 SER A N 1
ATOM 800 C CA . SER A 1 97 ? -0.469 19.821 -6.725 1.00 93.44 97 SER A CA 1
ATOM 801 C C . SER A 1 97 ? -1.861 19.848 -6.103 1.00 93.44 97 SER A C 1
ATOM 803 O O . SER A 1 97 ? -2.067 20.584 -5.144 1.00 93.44 97 SER A O 1
ATOM 805 N N . VAL A 1 98 ? -2.793 19.006 -6.565 1.00 92.31 98 VAL A N 1
ATOM 806 C CA . VAL A 1 98 ? -4.134 18.877 -5.969 1.00 92.31 98 VAL A CA 1
ATOM 807 C C . VAL A 1 98 ? -4.060 18.382 -4.525 1.00 92.31 98 VAL A C 1
ATOM 809 O O . VAL A 1 98 ? -4.707 18.965 -3.656 1.00 92.31 98 VAL A O 1
ATOM 812 N N . LEU A 1 99 ? -3.267 17.344 -4.242 1.00 90.31 99 LEU A N 1
ATOM 813 C CA . LEU A 1 99 ? -3.165 16.741 -2.906 1.00 90.31 99 LEU A CA 1
ATOM 814 C C . LEU A 1 99 ? -2.486 17.659 -1.878 1.00 90.31 99 LEU A C 1
ATOM 816 O O . LEU A 1 99 ? -2.893 17.681 -0.714 1.00 90.31 99 LEU A O 1
ATOM 820 N N . PHE A 1 100 ? -1.488 18.436 -2.302 1.00 91.06 100 PHE A N 1
ATOM 821 C CA . PHE A 1 100 ? -0.698 19.320 -1.439 1.00 91.06 100 PHE A CA 1
ATOM 822 C C . PHE A 1 100 ? -1.100 20.799 -1.533 1.00 91.06 100 PHE A C 1
ATOM 824 O O . PHE A 1 100 ? -0.473 21.649 -0.899 1.00 91.06 100 PHE A O 1
ATOM 831 N N . TRP A 1 101 ? -2.174 21.121 -2.263 1.00 91.00 101 TRP A N 1
ATOM 832 C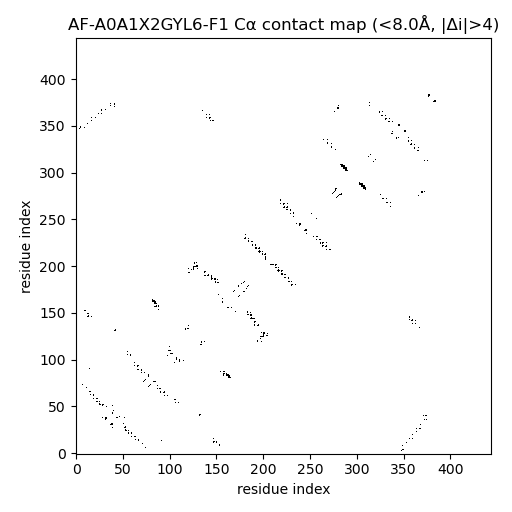 CA . TRP A 1 101 ? -2.653 22.493 -2.428 1.00 91.00 101 TRP A CA 1
ATOM 833 C C . TRP A 1 101 ? -2.983 23.153 -1.074 1.00 91.00 101 TRP A C 1
ATOM 835 O O . TRP A 1 101 ? -3.829 22.629 -0.336 1.00 91.00 101 TRP A O 1
ATOM 845 N N . PRO A 1 102 ? -2.412 24.326 -0.736 1.00 88.00 102 PRO A N 1
ATOM 846 C CA . PRO A 1 102 ? -2.663 24.993 0.546 1.00 88.00 102 PRO A CA 1
ATOM 847 C C . PRO A 1 102 ? -3.967 25.814 0.586 1.00 88.00 102 PRO A C 1
ATOM 849 O O . PRO A 1 102 ? -4.415 26.193 1.674 1.00 88.00 102 PRO A O 1
ATOM 852 N N . GLY A 1 103 ? -4.582 26.096 -0.570 1.00 89.06 103 GLY A N 1
ATOM 853 C CA . GLY A 1 103 ? -5.766 26.955 -0.680 1.00 89.06 103 GLY A CA 1
ATOM 854 C C . GLY A 1 103 ? -7.054 26.354 -0.100 1.00 89.06 103 GLY A C 1
ATOM 855 O O . GLY A 1 103 ? -7.095 25.221 0.377 1.00 89.06 103 GLY A O 1
ATOM 856 N N . GLN A 1 104 ? -8.141 27.129 -0.114 1.00 88.00 104 GLN A N 1
ATOM 857 C CA . GLN A 1 104 ? -9.414 26.739 0.518 1.00 88.00 104 GLN A CA 1
ATOM 858 C C . GLN A 1 104 ? -10.299 25.827 -0.345 1.00 88.00 104 GLN A C 1
ATOM 860 O O . GLN A 1 104 ? -11.153 25.123 0.190 1.00 88.00 104 GLN A O 1
ATOM 865 N N . THR A 1 105 ? -10.059 25.793 -1.654 1.00 87.38 105 THR A N 1
ATOM 866 C CA . THR A 1 105 ? -10.760 24.938 -2.624 1.00 87.38 105 THR A CA 1
ATOM 867 C C . THR A 1 105 ? -10.490 23.448 -2.374 1.00 87.38 105 THR A C 1
ATOM 869 O O . THR A 1 105 ? -9.530 23.122 -1.681 1.00 87.38 105 THR A O 1
ATOM 872 N N . LEU A 1 106 ? -11.314 22.541 -2.922 1.00 86.94 106 LEU A N 1
ATOM 873 C CA . LEU A 1 106 ? -11.114 21.072 -2.954 1.00 86.94 106 LEU A CA 1
ATOM 874 C C . LEU A 1 106 ? -10.946 20.352 -1.598 1.00 86.94 106 LEU A C 1
ATOM 876 O O . LEU A 1 106 ? -10.049 19.529 -1.437 1.00 86.94 106 LEU A O 1
ATOM 880 N N . TYR A 1 107 ? -11.779 20.641 -0.596 1.00 90.62 107 TYR A N 1
ATOM 881 C CA . TYR A 1 107 ? -11.730 19.951 0.708 1.00 90.62 107 TYR A CA 1
ATOM 882 C C . TYR A 1 107 ? -10.414 20.148 1.490 1.00 90.62 107 TYR A C 1
ATOM 884 O O . TYR A 1 107 ? -9.754 19.194 1.910 1.00 90.62 107 TYR A O 1
ATOM 892 N N . ARG A 1 108 ? -10.048 21.411 1.768 1.00 90.44 108 ARG A N 1
ATOM 893 C CA . ARG A 1 108 ? -8.826 21.789 2.518 1.00 90.44 108 ARG A CA 1
ATOM 894 C C . ARG A 1 108 ? -8.607 20.986 3.806 1.00 90.44 108 ARG A C 1
ATOM 896 O O . ARG A 1 108 ? -7.473 20.630 4.120 1.00 90.44 108 ARG A O 1
ATOM 903 N N . LYS A 1 109 ? -9.676 20.708 4.560 1.00 88.00 109 LYS A N 1
ATOM 904 C CA . LYS A 1 109 ? -9.599 19.952 5.822 1.00 88.00 109 LYS A CA 1
ATOM 905 C C . LYS A 1 109 ? -9.051 18.540 5.598 1.00 88.00 109 LYS A C 1
ATOM 907 O O . LYS A 1 109 ? -8.141 18.139 6.321 1.00 88.00 109 LYS A O 1
ATOM 912 N N . GLU A 1 110 ? -9.536 17.837 4.578 1.00 89.06 110 GLU A N 1
ATOM 913 C CA . GLU A 1 110 ? -9.092 16.476 4.261 1.00 89.06 110 GLU A CA 1
ATOM 914 C C . GLU A 1 110 ? -7.645 16.450 3.785 1.00 89.06 110 GLU A C 1
ATOM 916 O O . GLU A 1 110 ? -6.848 15.653 4.277 1.00 89.06 110 GLU A O 1
ATOM 921 N N . ARG A 1 111 ? -7.255 17.396 2.925 1.00 91.88 111 ARG A N 1
ATOM 922 C CA . ARG A 1 111 ? -5.860 17.502 2.472 1.00 91.88 111 ARG A CA 1
ATOM 923 C C . ARG A 1 111 ? -4.895 17.766 3.621 1.00 91.88 111 ARG A C 1
ATOM 925 O O . ARG A 1 111 ? -3.877 17.094 3.742 1.00 91.88 111 ARG A O 1
ATOM 932 N N . ILE A 1 112 ? -5.229 18.687 4.526 1.00 91.19 112 ILE A N 1
ATOM 933 C CA . ILE A 1 112 ? -4.393 18.956 5.705 1.00 91.19 112 ILE A CA 1
ATOM 934 C C . ILE A 1 112 ? -4.288 17.713 6.600 1.00 91.19 112 ILE A C 1
ATOM 936 O O . ILE A 1 112 ? -3.212 17.437 7.134 1.00 91.19 112 ILE A O 1
ATOM 940 N N . ARG A 1 113 ? -5.369 16.943 6.775 1.00 89.44 113 ARG A N 1
ATOM 941 C CA . ARG A 1 113 ? -5.315 15.675 7.523 1.00 89.44 113 ARG A CA 1
ATOM 942 C C . ARG A 1 113 ? -4.412 14.661 6.841 1.00 89.44 113 ARG A C 1
ATOM 944 O O . ARG A 1 113 ? -3.582 14.069 7.526 1.00 89.44 113 A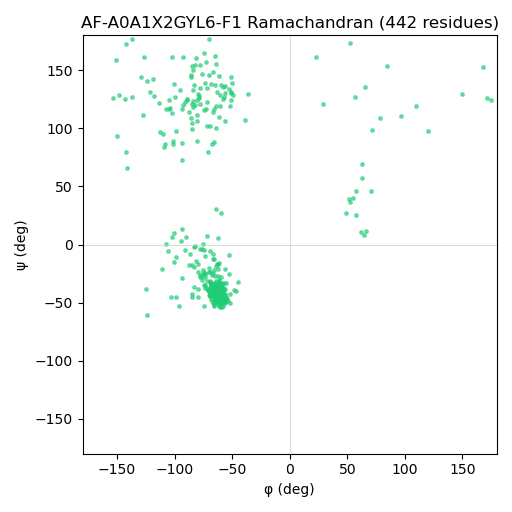RG A O 1
ATOM 951 N N . PHE A 1 114 ? -4.532 14.512 5.527 1.00 92.00 114 PHE A N 1
ATOM 952 C CA . PHE A 1 114 ? -3.685 13.632 4.732 1.00 92.00 114 PHE A CA 1
ATOM 953 C C . PHE A 1 114 ? -2.202 14.014 4.849 1.00 92.00 114 PHE A C 1
ATOM 955 O O . PHE A 1 114 ? -1.366 13.164 5.137 1.00 92.00 114 PHE A O 1
ATOM 962 N N . ILE A 1 115 ? -1.874 15.306 4.773 1.00 93.31 115 ILE A N 1
ATOM 963 C CA . ILE A 1 115 ? -0.503 15.803 4.973 1.00 93.31 115 ILE A CA 1
ATOM 964 C C . ILE A 1 115 ? 0.001 15.490 6.389 1.00 93.31 115 ILE A C 1
ATOM 966 O O . ILE A 1 115 ? 1.129 15.028 6.564 1.00 93.31 115 ILE A O 1
ATOM 970 N N . ARG A 1 116 ? -0.823 15.710 7.423 1.00 93.06 116 ARG A N 1
ATOM 971 C CA . ARG A 1 116 ? -0.454 15.376 8.812 1.00 93.06 116 ARG A CA 1
ATOM 972 C C . ARG A 1 116 ? -0.242 13.872 8.996 1.00 93.06 116 ARG A C 1
ATOM 974 O O . ARG A 1 116 ? 0.691 13.500 9.702 1.00 93.06 116 ARG A O 1
ATOM 981 N N . LEU A 1 117 ? -1.082 13.044 8.375 1.00 93.88 117 LEU A N 1
ATOM 982 C CA . LEU A 1 117 ? -0.975 11.585 8.357 1.00 93.88 117 LEU A CA 1
ATOM 983 C C . LEU A 1 117 ? 0.348 11.149 7.720 1.00 93.88 117 LEU A C 1
ATOM 985 O O . LEU A 1 117 ? 1.134 10.478 8.381 1.00 93.88 117 LEU A O 1
ATOM 989 N N . ILE A 1 118 ? 0.647 11.622 6.504 1.00 94.75 118 ILE A N 1
ATOM 990 C CA . ILE A 1 118 ? 1.924 11.366 5.819 1.00 94.75 118 ILE A CA 1
ATOM 991 C C . ILE A 1 118 ? 3.102 11.756 6.714 1.00 94.75 118 ILE A C 1
ATOM 993 O O . ILE A 1 118 ? 4.017 10.961 6.915 1.00 94.75 118 ILE A O 1
ATOM 997 N N . ARG A 1 119 ? 3.069 12.957 7.305 1.00 94.81 119 ARG A N 1
ATOM 998 C CA . ARG A 1 119 ? 4.157 13.447 8.162 1.00 94.81 119 ARG A CA 1
ATOM 999 C C . ARG A 1 119 ? 4.375 12.566 9.394 1.00 94.81 119 ARG A C 1
ATOM 1001 O O . ARG A 1 119 ? 5.521 12.336 9.771 1.00 94.81 119 ARG A O 1
ATOM 1008 N N . ARG A 1 120 ? 3.304 12.089 10.040 1.00 94.69 120 ARG A N 1
ATOM 1009 C CA . ARG A 1 120 ? 3.417 11.164 11.182 1.00 94.69 120 ARG A CA 1
ATOM 1010 C C . ARG A 1 120 ? 3.989 9.816 10.754 1.00 94.69 120 ARG A C 1
ATOM 1012 O O . ARG A 1 120 ? 4.865 9.296 11.434 1.00 94.69 120 ARG A O 1
ATOM 1019 N N . VAL A 1 121 ? 3.528 9.296 9.620 1.00 95.38 121 VAL A N 1
ATOM 1020 C CA . VAL A 1 121 ? 3.889 7.968 9.105 1.00 95.38 121 VAL A CA 1
ATOM 1021 C C . VAL A 1 121 ? 5.340 7.916 8.618 1.00 95.38 121 VAL A C 1
ATOM 1023 O O . VAL A 1 121 ? 6.035 6.951 8.909 1.00 95.38 121 VAL A O 1
ATOM 1026 N N . ILE A 1 122 ? 5.828 8.961 7.943 1.00 93.94 122 ILE A N 1
ATOM 1027 C CA . ILE A 1 122 ? 7.213 9.031 7.435 1.00 93.94 122 ILE A CA 1
ATOM 1028 C C . ILE A 1 122 ? 8.221 9.416 8.536 1.00 93.94 122 ILE A C 1
ATOM 1030 O O . ILE A 1 122 ? 9.422 9.217 8.382 1.00 93.94 122 ILE A O 1
ATOM 1034 N N . SER A 1 123 ? 7.763 9.956 9.669 1.00 92.88 123 SER A N 1
ATOM 1035 C CA . SER A 1 123 ? 8.651 10.363 10.763 1.00 92.88 123 SER A CA 1
ATOM 1036 C C . SER A 1 123 ? 9.509 9.201 11.281 1.00 92.88 123 SER A C 1
ATOM 1038 O O . SER A 1 123 ? 8.997 8.125 11.584 1.00 92.88 123 SER A O 1
ATOM 1040 N N . PHE A 1 124 ? 10.800 9.444 11.510 1.00 90.50 124 PHE A N 1
ATOM 1041 C CA . PHE A 1 124 ? 11.734 8.463 12.083 1.00 90.50 124 PHE A CA 1
ATOM 1042 C C . PHE A 1 124 ? 11.687 8.367 13.622 1.00 90.50 124 PHE A C 1
ATOM 1044 O O . PHE A 1 124 ? 12.405 7.564 14.210 1.00 90.50 124 PHE A O 1
ATOM 1051 N N . ASN A 1 125 ? 10.855 9.165 14.299 1.00 92.19 125 ASN A N 1
ATOM 1052 C CA . ASN A 1 125 ? 10.825 9.226 15.765 1.00 92.19 125 ASN A CA 1
ATOM 1053 C C . ASN A 1 125 ? 10.215 7.970 16.421 1.00 92.19 125 ASN A C 1
ATOM 1055 O O . ASN A 1 125 ? 8.998 7.868 16.546 1.00 92.19 125 ASN A O 1
ATOM 1059 N N . LEU A 1 126 ? 11.046 7.072 16.952 1.00 91.81 126 LEU A N 1
ATOM 1060 C CA . LEU A 1 126 ? 10.601 5.837 17.611 1.00 91.81 126 LEU A CA 1
ATOM 1061 C C . LEU A 1 126 ? 9.721 6.030 18.859 1.00 91.81 126 LEU A C 1
ATOM 1063 O O . LEU A 1 126 ? 9.046 5.081 19.243 1.00 91.81 126 LEU A O 1
ATOM 1067 N N . PHE A 1 127 ? 9.666 7.220 19.454 1.00 92.56 127 PHE A N 1
ATOM 1068 C CA . PHE A 1 127 ? 8.886 7.504 20.667 1.00 92.56 127 PHE A CA 1
ATOM 1069 C C . PHE A 1 127 ? 7.550 8.203 20.389 1.00 92.56 127 PHE A C 1
ATOM 1071 O O . PHE A 1 127 ? 6.907 8.702 21.307 1.00 92.56 127 PHE A O 1
ATOM 1078 N N . SER A 1 128 ? 7.137 8.307 19.124 1.00 88.81 128 SER A N 1
ATOM 1079 C CA . SER A 1 128 ? 5.856 8.926 18.787 1.00 88.81 128 SER A CA 1
ATOM 1080 C C . SER A 1 128 ? 4.695 7.943 18.932 1.00 88.81 128 SER A C 1
ATOM 1082 O O . SER A 1 128 ? 4.774 6.843 18.383 1.00 88.81 128 SER A O 1
ATOM 1084 N N . THR A 1 129 ? 3.584 8.396 19.513 1.00 90.75 129 THR A N 1
ATOM 1085 C CA . THR A 1 129 ? 2.306 7.671 19.500 1.00 90.75 129 THR A CA 1
ATOM 1086 C C . THR A 1 129 ? 1.857 7.363 18.075 1.00 90.75 129 THR A C 1
ATOM 1088 O O . THR A 1 129 ? 1.932 8.221 17.186 1.00 90.75 129 THR A O 1
ATOM 1091 N N . VAL A 1 130 ? 1.384 6.135 17.864 1.00 92.75 130 VAL A N 1
ATOM 1092 C CA . VAL A 1 130 ? 0.897 5.647 16.571 1.00 92.75 130 VAL A CA 1
ATOM 1093 C C . VAL A 1 130 ? -0.623 5.539 16.621 1.00 92.75 130 VAL A C 1
ATOM 1095 O O . VAL A 1 130 ? -1.180 4.747 17.374 1.00 92.75 130 VAL A O 1
ATOM 1098 N N . TYR A 1 131 ? -1.313 6.328 15.798 1.00 92.50 131 TYR A N 1
ATOM 1099 C CA . TYR A 1 131 ? -2.773 6.283 15.739 1.00 92.50 131 TYR A CA 1
ATOM 1100 C C . TYR A 1 131 ? -3.257 5.142 14.842 1.00 92.50 131 TYR A C 1
ATOM 1102 O O . TYR A 1 131 ? -2.599 4.755 13.877 1.00 92.50 131 TYR A O 1
ATOM 1110 N N . PHE A 1 132 ? -4.474 4.658 15.085 1.00 92.38 132 PHE A N 1
ATOM 1111 C CA . PHE A 1 132 ? -5.062 3.579 14.290 1.00 92.38 132 PHE A CA 1
ATOM 1112 C C . PHE A 1 132 ? -5.167 3.907 12.785 1.00 92.38 132 PHE A C 1
ATOM 1114 O O . PHE A 1 132 ? -4.902 3.052 11.940 1.00 92.38 132 PHE A O 1
ATOM 1121 N N . GLY A 1 133 ? -5.457 5.164 12.431 1.00 92.62 133 GLY A N 1
ATOM 1122 C CA . GLY A 1 133 ? -5.409 5.622 11.037 1.00 92.62 133 GLY A CA 1
ATOM 1123 C C . GLY A 1 133 ? -4.001 5.576 10.422 1.00 92.62 133 GLY A C 1
ATOM 1124 O O . GLY A 1 133 ? -3.864 5.266 9.240 1.00 92.62 133 GLY A O 1
ATOM 1125 N N . ASP A 1 134 ? -2.953 5.811 11.222 1.00 94.94 134 ASP A N 1
ATOM 1126 C CA . ASP A 1 134 ? -1.553 5.727 10.781 1.00 94.94 134 ASP A CA 1
ATOM 1127 C C . ASP A 1 134 ? -1.164 4.274 10.467 1.00 94.94 134 ASP A C 1
ATOM 1129 O O . ASP A 1 134 ? -0.404 4.030 9.528 1.00 94.94 134 ASP A O 1
ATOM 1133 N N . ILE A 1 135 ? -1.716 3.316 11.222 1.00 95.06 135 ILE A N 1
ATOM 1134 C CA . ILE A 1 135 ? -1.544 1.873 11.002 1.00 95.06 135 ILE A CA 1
ATOM 1135 C C . ILE A 1 135 ? -2.187 1.451 9.681 1.00 95.06 135 ILE A C 1
ATOM 1137 O O . ILE A 1 135 ? -1.513 0.854 8.844 1.00 95.06 135 ILE A O 1
ATOM 1141 N N . ILE A 1 136 ? -3.464 1.793 9.470 1.00 95.38 136 ILE A N 1
ATOM 1142 C CA . ILE A 1 136 ? -4.194 1.434 8.242 1.00 95.38 136 ILE A CA 1
ATOM 1143 C C . ILE A 1 136 ? -3.506 2.025 7.015 1.00 95.38 136 ILE A C 1
ATOM 1145 O O . ILE A 1 136 ? -3.323 1.332 6.015 1.00 95.38 136 ILE A O 1
ATOM 1149 N N . PHE A 1 137 ? -3.103 3.295 7.089 1.00 95.75 137 PHE A N 1
ATOM 1150 C CA . PHE A 1 137 ? -2.425 3.950 5.979 1.00 95.75 137 PHE A CA 1
ATOM 1151 C C . PHE A 1 137 ? -1.067 3.315 5.682 1.00 95.75 137 PHE A C 1
ATOM 1153 O O . PHE A 1 137 ? -0.770 3.027 4.529 1.00 95.75 137 PHE A O 1
ATOM 1160 N N . ALA A 1 138 ? -0.253 3.035 6.699 1.00 96.31 138 ALA A N 1
ATOM 1161 C CA . ALA A 1 138 ? 1.027 2.376 6.477 1.00 96.31 138 ALA A CA 1
ATOM 1162 C C . ALA A 1 138 ? 0.858 0.932 5.954 1.00 96.31 138 ALA A C 1
ATOM 1164 O O . ALA A 1 138 ? 1.647 0.493 5.121 1.00 96.31 138 ALA A O 1
ATOM 1165 N N . ASP A 1 139 ? -0.190 0.211 6.367 1.00 95.19 139 ASP A N 1
ATOM 1166 C CA . ASP A 1 139 ? -0.525 -1.104 5.803 1.00 95.19 139 ASP A CA 1
ATOM 1167 C C . ASP A 1 139 ? -0.986 -1.010 4.343 1.00 95.19 139 ASP A C 1
ATOM 1169 O O . ASP A 1 139 ? -0.598 -1.855 3.534 1.00 95.19 139 ASP A O 1
ATOM 1173 N N . LEU A 1 140 ? -1.721 0.044 3.969 1.00 95.19 140 LEU A N 1
ATOM 1174 C CA . LEU A 1 140 ? -1.981 0.370 2.564 1.00 95.19 140 LEU A CA 1
ATOM 1175 C C . LEU A 1 140 ? -0.668 0.562 1.799 1.00 95.19 140 LEU A C 1
ATOM 1177 O O . LEU A 1 140 ? -0.488 -0.067 0.761 1.00 95.19 140 LEU A O 1
ATOM 1181 N N . LEU A 1 141 ? 0.286 1.335 2.331 1.00 95.44 141 LEU A N 1
ATOM 1182 C CA . LEU A 1 141 ? 1.579 1.552 1.668 1.00 95.44 141 LEU A CA 1
ATOM 1183 C C . LEU A 1 141 ? 2.338 0.244 1.391 1.00 95.44 141 LEU A C 1
ATOM 1185 O O . LEU A 1 141 ? 3.009 0.153 0.366 1.00 95.44 141 LEU A O 1
ATOM 1189 N N . THR A 1 142 ? 2.226 -0.782 2.249 1.00 94.31 142 THR A N 1
ATOM 1190 C CA . THR A 1 142 ? 2.883 -2.084 1.994 1.00 94.31 142 THR A CA 1
ATOM 1191 C C . THR A 1 142 ? 2.364 -2.767 0.730 1.00 94.31 142 THR A C 1
ATOM 1193 O O . THR A 1 142 ? 3.155 -3.292 -0.054 1.00 94.31 142 THR A O 1
ATOM 1196 N N . SER A 1 143 ? 1.060 -2.670 0.466 1.00 91.81 143 SER A N 1
ATOM 1197 C CA . SER A 1 143 ? 0.435 -3.175 -0.762 1.00 91.81 143 SER A CA 1
ATOM 1198 C C . SER A 1 143 ? 0.825 -2.348 -1.998 1.00 91.81 143 SER A C 1
ATOM 1200 O O . SER A 1 143 ? 0.853 -2.871 -3.108 1.00 91.81 143 SER A O 1
ATOM 1202 N N . PHE A 1 144 ? 1.230 -1.087 -1.803 1.00 92.00 144 PHE A N 1
ATOM 1203 C CA . PHE A 1 144 ? 1.778 -0.199 -2.838 1.00 92.00 144 PHE A CA 1
ATOM 1204 C C . PHE A 1 144 ? 3.314 -0.274 -2.978 1.00 92.00 144 PHE A C 1
ATOM 1206 O O . PHE A 1 144 ? 3.895 0.491 -3.743 1.00 92.00 144 PHE A O 1
ATOM 1213 N N . SER A 1 145 ? 4.004 -1.188 -2.288 1.00 91.44 145 SER A N 1
ATOM 1214 C CA . SER A 1 145 ? 5.478 -1.285 -2.320 1.00 91.44 145 SER A CA 1
ATOM 1215 C C . SER A 1 145 ? 6.061 -1.415 -3.734 1.00 91.44 145 SER A C 1
ATOM 1217 O O . SER A 1 145 ? 6.976 -0.675 -4.090 1.00 91.44 145 SER A O 1
ATOM 1219 N N . ASN A 1 146 ? 5.489 -2.284 -4.573 1.00 84.88 146 ASN A N 1
ATOM 1220 C CA . ASN A 1 146 ? 5.895 -2.412 -5.979 1.00 84.88 146 ASN A CA 1
ATOM 1221 C C . ASN A 1 146 ? 5.532 -1.172 -6.808 1.00 84.88 146 ASN A C 1
ATOM 1223 O O . ASN A 1 146 ? 6.324 -0.738 -7.637 1.00 84.88 146 ASN A O 1
ATOM 1227 N N . VAL A 1 147 ? 4.389 -0.547 -6.511 1.00 89.50 147 VAL A N 1
ATOM 1228 C CA . VAL A 1 147 ? 3.957 0.700 -7.156 1.00 89.50 147 VAL A CA 1
ATOM 1229 C C . VAL A 1 147 ? 4.973 1.819 -6.921 1.00 89.50 147 VAL A C 1
ATOM 1231 O O . VAL A 1 147 ? 5.237 2.606 -7.825 1.00 89.50 147 VAL A O 1
ATOM 1234 N N . PHE A 1 148 ? 5.599 1.875 -5.740 1.00 90.62 148 PHE A N 1
ATOM 1235 C CA . PHE A 1 148 ? 6.691 2.813 -5.471 1.00 90.62 148 PHE A CA 1
ATOM 1236 C C . PHE A 1 148 ? 7.960 2.505 -6.271 1.00 90.62 148 PHE A C 1
ATOM 1238 O O . PHE A 1 148 ? 8.601 3.439 -6.753 1.00 90.62 148 PHE A O 1
ATOM 1245 N N . GLY A 1 149 ? 8.314 1.227 -6.440 1.00 86.00 149 GLY A N 1
ATOM 1246 C CA . GLY A 1 149 ? 9.428 0.821 -7.303 1.00 86.00 149 GLY A CA 1
ATOM 1247 C C . GLY A 1 149 ? 9.212 1.256 -8.757 1.00 86.00 149 GLY A C 1
ATOM 1248 O O . GLY A 1 149 ? 10.092 1.867 -9.363 1.00 86.00 149 GLY A O 1
ATOM 1249 N N . ASP A 1 150 ? 8.008 1.035 -9.279 1.00 84.00 150 ASP A N 1
ATOM 1250 C CA . ASP A 1 150 ? 7.624 1.439 -10.634 1.00 84.00 150 ASP A CA 1
ATOM 1251 C C . ASP A 1 150 ? 7.545 2.954 -10.807 1.00 84.00 150 ASP A C 1
ATOM 1253 O O . ASP A 1 150 ? 7.951 3.491 -11.840 1.00 84.00 150 ASP A O 1
ATOM 1257 N N . LEU A 1 151 ? 7.034 3.658 -9.794 1.00 88.75 151 LEU A N 1
ATOM 1258 C CA . LEU A 1 151 ? 7.008 5.115 -9.770 1.00 88.75 151 LEU A CA 1
ATOM 1259 C C . LEU A 1 151 ? 8.428 5.675 -9.834 1.00 88.75 151 LEU A C 1
ATOM 1261 O O . LEU A 1 151 ? 8.687 6.602 -10.595 1.00 88.75 151 LEU A O 1
ATOM 1265 N N . PHE A 1 152 ? 9.355 5.104 -9.069 1.00 87.81 152 PHE A N 1
ATOM 1266 C CA . PHE A 1 152 ? 10.750 5.519 -9.102 1.00 87.81 152 PHE A CA 1
ATOM 1267 C C . PHE A 1 152 ? 11.373 5.333 -10.488 1.00 87.81 152 PHE A C 1
ATOM 1269 O O . PHE A 1 152 ? 11.943 6.282 -11.025 1.00 87.81 152 PHE A O 1
ATOM 1276 N N . LEU A 1 153 ? 11.203 4.155 -11.097 1.00 80.06 153 LEU A N 1
ATOM 1277 C CA . LEU A 1 153 ? 11.681 3.897 -12.459 1.00 80.06 153 LEU A CA 1
ATOM 1278 C C . LEU A 1 153 ? 11.054 4.867 -13.468 1.00 80.06 153 LEU A C 1
ATOM 1280 O O . LEU A 1 153 ? 11.765 5.466 -14.271 1.00 80.06 153 LEU A O 1
ATOM 1284 N N . THR A 1 154 ? 9.744 5.097 -13.363 1.00 81.62 154 THR A N 1
ATOM 1285 C CA . THR A 1 154 ? 9.012 6.073 -14.183 1.00 81.62 154 THR A CA 1
ATOM 1286 C C . THR A 1 154 ? 9.627 7.469 -14.069 1.00 81.62 154 THR A C 1
ATOM 1288 O O . THR A 1 154 ? 9.892 8.109 -15.084 1.00 81.62 154 THR A O 1
ATOM 1291 N N . LEU A 1 155 ? 9.922 7.938 -12.854 1.00 83.94 155 LEU A N 1
ATOM 1292 C CA . LEU A 1 155 ? 10.539 9.249 -12.634 1.00 83.94 155 LEU A CA 1
ATOM 1293 C C . LEU A 1 155 ? 11.964 9.323 -13.202 1.00 83.94 155 LEU A C 1
ATOM 1295 O O . LEU A 1 155 ? 12.315 10.328 -13.817 1.00 83.94 155 LEU A O 1
ATOM 1299 N N . CYS A 1 156 ? 12.763 8.261 -13.067 1.00 79.38 156 CYS A N 1
ATOM 1300 C CA . CYS A 1 156 ? 14.112 8.191 -13.638 1.00 79.38 156 CYS A CA 1
ATOM 1301 C C . CYS A 1 156 ? 14.140 8.277 -15.173 1.00 79.38 156 CYS A C 1
ATOM 1303 O O . CYS A 1 156 ? 15.178 8.620 -15.734 1.00 79.38 156 CYS A O 1
ATOM 1305 N N . ILE A 1 157 ? 13.032 7.971 -15.848 1.00 75.94 157 ILE A N 1
ATOM 1306 C CA . ILE A 1 157 ? 12.929 7.977 -17.315 1.00 75.94 157 ILE A CA 1
ATOM 1307 C C . ILE A 1 157 ? 12.296 9.275 -17.806 1.00 75.94 157 ILE A C 1
ATOM 1309 O O . ILE A 1 157 ? 12.799 9.911 -18.732 1.00 75.94 157 ILE A O 1
ATOM 1313 N N . VAL A 1 158 ? 11.211 9.699 -17.158 1.00 78.75 158 VAL A N 1
ATOM 1314 C CA . VAL A 1 158 ? 10.447 10.867 -17.596 1.00 78.75 158 VAL A CA 1
ATOM 1315 C C . VAL A 1 158 ? 11.179 12.176 -17.269 1.00 78.75 158 VAL A C 1
ATOM 1317 O O . VAL A 1 158 ? 11.117 13.104 -18.071 1.00 78.75 158 VAL A O 1
ATOM 1320 N N . ILE A 1 159 ? 11.907 12.272 -16.144 1.00 81.81 159 ILE A N 1
ATOM 1321 C CA . ILE A 1 159 ? 12.631 13.506 -15.772 1.00 81.81 159 ILE A CA 1
ATOM 1322 C C . ILE A 1 159 ? 13.747 13.845 -16.777 1.00 81.81 159 ILE A C 1
ATOM 1324 O O . ILE A 1 159 ? 13.805 14.997 -17.205 1.00 81.81 159 ILE A O 1
ATOM 1328 N N . PRO A 1 160 ? 14.605 12.898 -17.210 1.00 77.00 160 PRO A N 1
ATOM 1329 C CA . PRO A 1 160 ? 15.590 13.170 -18.258 1.00 77.00 160 PRO A CA 1
ATOM 1330 C C . PRO A 1 160 ? 14.994 13.266 -19.671 1.00 77.00 160 PRO A C 1
ATOM 1332 O O . PRO A 1 160 ? 15.738 13.550 -20.603 1.00 77.00 160 PRO A O 1
ATOM 1335 N N . GLY A 1 161 ? 13.690 13.012 -19.846 1.00 70.31 161 GLY A N 1
ATOM 1336 C CA . GLY A 1 161 ? 13.030 13.044 -21.151 1.00 70.31 161 GLY A CA 1
ATOM 1337 C C . GLY A 1 161 ? 13.440 11.889 -22.063 1.00 70.31 161 GLY A C 1
ATOM 1338 O O . GLY A 1 161 ? 13.742 12.118 -23.228 1.00 70.31 161 GLY A O 1
ATOM 1339 N N . LYS A 1 162 ? 13.478 10.657 -21.543 1.00 68.31 162 LYS A N 1
ATOM 1340 C CA . LYS A 1 162 ? 13.755 9.446 -22.332 1.00 68.31 162 LYS A CA 1
ATOM 1341 C C . LYS A 1 162 ? 12.488 8.888 -23.003 1.00 68.31 162 LYS A C 1
ATOM 1343 O O . LYS A 1 162 ? 11.368 9.115 -22.542 1.00 68.31 162 LYS A O 1
ATOM 1348 N N . SER A 1 163 ? 12.659 8.183 -24.119 1.00 67.62 163 SER A N 1
ATOM 1349 C CA . SER A 1 163 ? 11.592 7.570 -24.928 1.00 67.62 163 SER A CA 1
ATOM 1350 C C . SER A 1 163 ? 10.993 6.310 -24.280 1.00 67.62 163 SER A C 1
ATOM 1352 O O . SER A 1 163 ? 11.569 5.719 -23.370 1.00 67.62 163 SER A O 1
ATOM 1354 N N . HIS A 1 164 ? 9.825 5.851 -24.752 1.00 65.06 164 HIS A N 1
ATOM 1355 C CA . HIS A 1 164 ? 9.208 4.599 -24.272 1.00 65.06 164 HIS A CA 1
ATOM 1356 C C . HIS A 1 164 ? 10.075 3.361 -24.555 1.00 65.06 164 HIS A C 1
ATOM 1358 O O . HIS A 1 164 ? 10.118 2.430 -23.753 1.00 65.06 164 HIS A O 1
ATOM 1364 N N . PHE A 1 165 ? 10.821 3.358 -25.660 1.00 64.69 165 PHE A N 1
ATOM 1365 C CA . PHE A 1 165 ? 11.788 2.295 -25.929 1.00 64.69 165 PHE A CA 1
ATOM 1366 C C . PHE A 1 165 ? 12.915 2.283 -24.889 1.00 64.69 165 PHE A C 1
ATOM 1368 O O . PHE A 1 165 ? 13.292 1.219 -24.409 1.00 64.69 165 PHE A O 1
ATOM 1375 N N . GLU A 1 166 ? 13.377 3.456 -24.451 1.00 63.84 166 GLU A N 1
ATOM 1376 C CA . GLU A 1 166 ? 14.324 3.573 -23.339 1.00 63.84 166 GLU A CA 1
ATOM 1377 C C . GLU A 1 166 ? 13.710 3.207 -21.981 1.00 63.84 166 GLU A C 1
ATOM 1379 O O . GLU A 1 166 ? 14.456 2.812 -21.092 1.00 63.84 166 GLU A O 1
ATOM 1384 N N . TYR A 1 167 ? 12.384 3.282 -21.795 1.00 63.72 167 TYR A N 1
ATOM 1385 C CA . TYR A 1 167 ? 11.716 2.707 -20.617 1.00 63.72 167 TYR A CA 1
ATOM 1386 C C . TYR A 1 167 ? 11.842 1.191 -20.611 1.00 63.72 167 TYR A C 1
ATOM 1388 O O . TYR A 1 167 ? 12.310 0.616 -19.633 1.00 63.72 167 TYR A O 1
ATOM 1396 N N . GLN A 1 168 ? 11.477 0.555 -21.724 1.00 63.31 168 GLN A N 1
ATOM 1397 C CA . GLN A 1 168 ? 11.548 -0.895 -21.860 1.00 63.31 168 GLN A CA 1
ATOM 1398 C C . GLN A 1 168 ? 12.999 -1.385 -21.816 1.00 63.31 168 GLN A C 1
ATOM 1400 O O . GLN A 1 168 ? 13.281 -2.428 -21.233 1.00 63.31 168 GLN A O 1
ATOM 1405 N N . GLN A 1 169 ? 13.934 -0.603 -22.364 1.00 62.53 169 GLN A N 1
ATOM 1406 C CA . GLN A 1 169 ? 15.359 -0.852 -22.206 1.00 62.53 169 GLN A CA 1
ATOM 1407 C C . GLN A 1 169 ? 15.847 -0.568 -20.790 1.00 62.53 169 GLN A C 1
ATOM 1409 O O . GLN A 1 169 ? 16.609 -1.372 -20.314 1.00 62.53 169 GLN A O 1
ATOM 1414 N N . LEU A 1 170 ? 15.427 0.460 -20.053 1.00 61.91 170 LEU A N 1
ATOM 1415 C CA . LEU A 1 170 ? 15.865 0.622 -18.656 1.00 61.91 170 LEU A CA 1
ATOM 1416 C C . LEU A 1 170 ? 15.285 -0.479 -17.750 1.00 61.91 170 LEU A C 1
ATOM 1418 O O . LEU A 1 170 ? 15.930 -0.910 -16.795 1.00 61.91 170 LEU A O 1
ATOM 1422 N N . GLU A 1 171 ? 14.075 -0.949 -18.055 1.00 60.59 171 GLU A N 1
ATOM 1423 C CA . GLU A 1 171 ? 13.439 -2.093 -17.400 1.00 60.59 171 GLU A CA 1
ATOM 1424 C C . GLU A 1 171 ? 14.181 -3.413 -17.705 1.00 60.59 171 GLU A C 1
ATOM 1426 O O . GLU A 1 171 ? 14.306 -4.255 -16.806 1.00 60.59 171 GLU A O 1
ATOM 1431 N N . ALA A 1 172 ? 14.713 -3.571 -18.928 1.00 55.53 172 ALA A N 1
ATOM 1432 C CA . ALA A 1 172 ? 15.389 -4.782 -19.420 1.00 55.53 172 ALA A CA 1
ATOM 1433 C C . ALA A 1 172 ? 16.934 -4.763 -19.307 1.00 55.53 172 ALA A C 1
ATOM 1435 O O . ALA A 1 172 ? 17.521 -5.670 -18.725 1.00 55.53 172 ALA A O 1
ATOM 1436 N N . ASN A 1 173 ? 17.579 -3.728 -19.837 1.00 54.16 173 ASN A N 1
ATOM 1437 C CA . ASN A 1 173 ? 19.010 -3.417 -19.869 1.00 54.16 173 ASN A CA 1
ATOM 1438 C C . ASN A 1 173 ? 19.327 -2.217 -18.977 1.00 54.16 173 ASN A C 1
ATOM 1440 O O . ASN A 1 173 ? 19.226 -1.041 -19.329 1.00 54.16 173 ASN A O 1
ATOM 1444 N N . LEU A 1 174 ? 19.728 -2.545 -17.766 1.00 52.28 174 LEU A N 1
ATOM 1445 C CA . LEU A 1 174 ? 19.966 -1.567 -16.740 1.00 52.28 174 LEU A CA 1
ATOM 1446 C C . LEU A 1 174 ? 21.470 -1.310 -16.617 1.00 52.28 174 LEU A C 1
ATOM 1448 O O . LEU A 1 174 ? 22.150 -1.919 -15.793 1.00 52.28 174 LEU A O 1
ATOM 1452 N N . ASP A 1 175 ? 21.967 -0.381 -17.432 1.00 47.53 175 ASP A N 1
ATOM 1453 C CA . ASP A 1 175 ? 23.390 -0.002 -17.474 1.00 47.53 175 ASP A CA 1
ATOM 1454 C C . ASP A 1 175 ? 23.896 0.596 -16.145 1.00 47.53 175 ASP A C 1
ATOM 1456 O O . ASP A 1 175 ? 25.094 0.628 -15.878 1.00 47.53 175 ASP A O 1
ATOM 1460 N N . ASN A 1 176 ? 22.994 1.025 -15.252 1.00 59.56 176 ASN A N 1
ATOM 1461 C CA . ASN A 1 176 ? 23.351 1.530 -13.926 1.00 59.56 176 ASN A CA 1
ATOM 1462 C C . ASN A 1 176 ? 22.953 0.557 -12.816 1.00 59.56 176 ASN A C 1
ATOM 1464 O O . ASN A 1 176 ? 21.901 0.713 -12.187 1.00 59.56 176 ASN A O 1
ATOM 1468 N N . ALA A 1 177 ? 23.838 -0.397 -12.514 1.00 62.44 177 ALA A N 1
ATOM 1469 C CA . ALA A 1 177 ? 23.675 -1.388 -11.445 1.00 62.44 177 ALA A CA 1
ATOM 1470 C C . ALA A 1 177 ? 23.160 -0.796 -10.112 1.00 62.44 177 ALA A C 1
ATOM 1472 O O . ALA A 1 177 ? 22.381 -1.440 -9.415 1.00 62.44 177 ALA A O 1
ATOM 1473 N N . CYS A 1 178 ? 23.514 0.455 -9.788 1.00 68.69 178 CYS A N 1
ATOM 1474 C CA . CYS A 1 178 ? 23.040 1.169 -8.597 1.00 68.69 178 CYS A CA 1
ATOM 1475 C C . CYS A 1 178 ? 21.502 1.277 -8.510 1.00 68.69 178 CYS A C 1
ATOM 1477 O O . CYS A 1 178 ? 20.923 1.025 -7.451 1.00 68.69 178 CYS A O 1
ATOM 1479 N N . TYR A 1 179 ? 20.811 1.598 -9.610 1.00 70.12 179 TYR A N 1
ATOM 1480 C CA . TYR A 1 179 ? 19.358 1.800 -9.576 1.00 70.12 179 TYR A CA 1
ATOM 1481 C C . TYR A 1 179 ? 18.599 0.493 -9.299 1.00 70.12 179 TYR A C 1
ATOM 1483 O O . TYR A 1 179 ? 17.728 0.462 -8.434 1.00 70.12 179 TYR A O 1
ATOM 1491 N N . ARG A 1 180 ? 18.947 -0.600 -9.984 1.00 67.56 180 ARG A N 1
ATOM 1492 C CA . ARG A 1 180 ? 18.267 -1.908 -9.860 1.00 67.56 180 ARG A CA 1
ATOM 1493 C C . ARG A 1 180 ? 18.694 -2.697 -8.648 1.00 67.56 180 ARG A C 1
ATOM 1495 O O . ARG A 1 180 ? 17.840 -3.290 -8.003 1.00 67.56 180 ARG A O 1
ATOM 1502 N N . ASP A 1 181 ? 19.997 -2.763 -8.391 1.00 70.19 181 ASP A N 1
ATOM 1503 C CA . ASP A 1 181 ? 20.527 -3.676 -7.379 1.00 70.19 181 ASP A CA 1
ATOM 1504 C C . ASP A 1 181 ? 20.355 -3.095 -5.975 1.00 70.19 181 ASP A C 1
ATOM 1506 O O . ASP A 1 181 ? 20.321 -3.849 -5.006 1.00 70.19 181 ASP A O 1
ATOM 1510 N N . LEU A 1 182 ? 20.242 -1.765 -5.864 1.00 80.69 182 LEU A N 1
ATOM 1511 C CA . LEU A 1 182 ? 20.180 -1.070 -4.584 1.00 80.69 182 LEU A CA 1
ATOM 1512 C C . LEU A 1 182 ? 18.925 -0.202 -4.445 1.00 80.69 182 LEU A C 1
ATOM 1514 O O . LEU A 1 182 ? 18.123 -0.442 -3.545 1.00 80.69 182 LEU A O 1
ATOM 1518 N N . LEU A 1 183 ? 18.720 0.790 -5.316 1.00 85.94 183 LEU A N 1
ATOM 1519 C CA . LEU A 1 183 ? 17.681 1.805 -5.081 1.00 85.94 183 LEU A CA 1
ATOM 1520 C C . LEU A 1 183 ? 16.252 1.256 -5.194 1.00 85.94 183 LEU A C 1
ATOM 1522 O O . LEU A 1 183 ? 15.432 1.540 -4.323 1.00 85.94 183 LEU A O 1
ATOM 1526 N N . VAL A 1 184 ? 15.947 0.434 -6.202 1.00 85.19 184 VAL A N 1
ATOM 1527 C CA . VAL A 1 184 ? 14.614 -0.175 -6.360 1.00 85.19 184 VAL A CA 1
ATOM 1528 C C . VAL A 1 184 ? 14.252 -1.067 -5.157 1.00 85.19 184 VAL A C 1
ATOM 1530 O O . VAL A 1 184 ? 13.204 -0.823 -4.553 1.00 85.19 184 VAL A O 1
ATOM 1533 N N . PRO A 1 185 ? 15.089 -2.034 -4.724 1.00 89.12 185 PRO A N 1
ATOM 1534 C CA . PRO A 1 185 ? 14.830 -2.816 -3.514 1.00 89.12 185 PRO A CA 1
ATOM 1535 C C . PRO A 1 185 ? 14.667 -1.958 -2.253 1.00 89.12 185 PRO A C 1
ATOM 1537 O O . PRO A 1 185 ? 13.781 -2.234 -1.443 1.00 89.12 185 PRO A O 1
ATOM 1540 N N . LEU A 1 186 ? 15.466 -0.894 -2.094 1.00 91.94 186 LEU A N 1
ATOM 1541 C CA . LEU A 1 186 ? 15.336 0.031 -0.963 1.00 91.94 186 LEU A CA 1
ATOM 1542 C C . LEU A 1 186 ? 13.980 0.746 -0.967 1.00 91.94 186 LEU A C 1
ATOM 1544 O O . LEU A 1 186 ? 13.317 0.801 0.070 1.00 91.94 186 LEU A O 1
ATOM 1548 N N . ILE A 1 187 ? 13.531 1.233 -2.122 1.00 92.50 187 ILE A N 1
ATOM 1549 C CA . ILE A 1 187 ? 12.235 1.909 -2.266 1.00 92.50 187 ILE A CA 1
ATOM 1550 C C . ILE A 1 187 ? 11.076 0.941 -2.007 1.00 92.50 187 ILE A C 1
ATOM 1552 O O . ILE A 1 187 ? 10.160 1.279 -1.258 1.00 92.50 187 ILE A O 1
ATOM 1556 N N . ILE A 1 188 ? 11.144 -0.285 -2.535 1.00 91.62 188 ILE A N 1
ATOM 1557 C CA . ILE A 1 188 ? 10.151 -1.340 -2.264 1.00 91.62 188 ILE A CA 1
ATOM 1558 C C . ILE A 1 188 ? 10.123 -1.695 -0.768 1.00 91.62 188 ILE A C 1
ATOM 1560 O O . ILE A 1 188 ? 9.061 -1.990 -0.218 1.00 91.62 188 ILE A O 1
ATOM 1564 N N . SER A 1 189 ? 11.268 -1.636 -0.080 1.00 95.12 189 SER A N 1
ATOM 1565 C CA . SER A 1 189 ? 11.364 -1.930 1.354 1.00 95.12 189 SER A CA 1
ATOM 1566 C C . SER A 1 189 ? 10.813 -0.819 2.261 1.00 95.12 189 SER A C 1
ATOM 1568 O O . SER A 1 189 ? 10.433 -1.098 3.401 1.00 95.12 189 SER A O 1
ATOM 1570 N N . LEU A 1 190 ? 10.718 0.424 1.772 1.00 95.62 190 LEU A N 1
ATOM 1571 C CA . LEU A 1 190 ? 10.377 1.600 2.581 1.00 95.62 190 LEU A CA 1
ATOM 1572 C C . LEU A 1 190 ? 9.041 1.460 3.344 1.00 95.62 190 LEU A C 1
ATOM 1574 O O . LEU A 1 190 ? 9.032 1.717 4.551 1.00 95.62 190 LEU A O 1
ATOM 1578 N N . PRO A 1 191 ? 7.928 0.997 2.738 1.00 96.00 191 PRO A N 1
ATOM 1579 C CA . PRO A 1 191 ? 6.683 0.781 3.479 1.00 96.00 191 PRO A CA 1
ATOM 1580 C C . PRO A 1 191 ? 6.806 -0.227 4.633 1.00 96.00 191 PRO A C 1
ATOM 1582 O O . PRO A 1 191 ? 6.192 -0.048 5.686 1.00 96.00 191 PRO A O 1
ATOM 1585 N N . TYR A 1 192 ? 7.624 -1.270 4.465 1.00 96.94 192 TYR A N 1
ATOM 1586 C CA . TYR A 1 192 ? 7.864 -2.279 5.500 1.00 96.94 192 TYR A CA 1
ATOM 1587 C C . TYR A 1 192 ? 8.711 -1.718 6.644 1.00 96.94 192 TYR A C 1
ATOM 1589 O O . TYR A 1 192 ? 8.424 -2.006 7.806 1.00 96.94 192 TYR A O 1
ATOM 1597 N N . VAL A 1 193 ? 9.694 -0.860 6.342 1.00 97.56 193 VAL A N 1
ATOM 1598 C CA . VAL A 1 193 ? 10.466 -0.119 7.358 1.00 97.56 193 VAL A CA 1
ATOM 1599 C C . VAL A 1 193 ? 9.550 0.785 8.180 1.00 97.56 193 VAL A C 1
ATOM 1601 O O . VAL A 1 193 ? 9.632 0.788 9.407 1.00 97.56 193 VAL A O 1
ATOM 1604 N N . ILE A 1 194 ? 8.635 1.505 7.525 1.00 97.38 194 ILE A N 1
ATOM 1605 C CA . ILE A 1 194 ? 7.648 2.361 8.195 1.00 97.38 194 ILE A CA 1
ATOM 1606 C C . ILE A 1 194 ? 6.795 1.544 9.177 1.00 97.38 194 ILE A C 1
ATOM 1608 O O . ILE A 1 194 ? 6.652 1.930 10.341 1.00 97.38 194 ILE A O 1
ATOM 1612 N N . ARG A 1 195 ? 6.256 0.392 8.751 1.00 97.25 195 ARG A N 1
ATOM 1613 C CA . ARG A 1 195 ? 5.461 -0.476 9.637 1.00 97.25 195 ARG A CA 1
ATOM 1614 C C . ARG A 1 195 ? 6.289 -1.085 10.758 1.00 97.25 195 ARG A C 1
ATOM 1616 O O . ARG A 1 195 ? 5.826 -1.091 11.897 1.00 97.25 195 ARG A O 1
ATOM 1623 N N . LEU A 1 196 ? 7.508 -1.541 10.470 1.00 97.50 196 LEU A N 1
ATOM 1624 C CA . LEU A 1 196 ? 8.428 -2.050 11.486 1.00 97.50 196 LEU A CA 1
ATOM 1625 C C . LEU A 1 196 ? 8.662 -0.997 12.577 1.00 97.50 196 LEU A C 1
ATOM 1627 O O . LEU A 1 196 ? 8.485 -1.281 13.761 1.00 97.50 196 LEU A O 1
ATOM 1631 N N . ARG A 1 197 ? 8.980 0.235 12.169 1.00 96.81 197 ARG A N 1
ATOM 1632 C CA . ARG A 1 197 ? 9.165 1.389 13.053 1.00 96.81 197 ARG A CA 1
ATOM 1633 C C . ARG A 1 197 ? 7.917 1.631 13.902 1.00 96.81 197 ARG A C 1
ATOM 1635 O O . ARG A 1 197 ? 8.042 1.745 15.116 1.00 96.81 197 ARG A O 1
ATOM 1642 N N . GLN A 1 198 ? 6.727 1.686 13.296 1.00 97.06 198 GLN A N 1
ATOM 1643 C CA . GLN A 1 198 ? 5.470 1.887 14.033 1.00 97.06 198 GLN A CA 1
ATOM 1644 C C . GLN A 1 198 ? 5.238 0.790 15.080 1.00 97.06 198 GLN A C 1
ATOM 1646 O O . GLN A 1 198 ? 4.906 1.101 16.218 1.00 97.06 198 GLN A O 1
ATOM 1651 N N . CYS A 1 199 ? 5.472 -0.476 14.728 1.00 96.75 199 CYS A N 1
ATOM 1652 C CA . CYS A 1 199 ? 5.311 -1.595 15.658 1.00 96.75 199 CYS A CA 1
ATOM 1653 C C . CYS A 1 199 ? 6.296 -1.510 16.836 1.00 96.75 199 CYS A C 1
ATOM 1655 O O . CYS A 1 199 ? 5.935 -1.823 17.968 1.00 96.75 199 CYS A O 1
ATOM 1657 N N . ILE A 1 200 ? 7.534 -1.069 16.590 1.00 96.62 200 ILE A N 1
ATOM 1658 C CA . ILE A 1 200 ? 8.519 -0.832 17.654 1.00 96.62 200 ILE A CA 1
ATOM 1659 C C . ILE A 1 200 ? 8.072 0.331 18.548 1.00 96.62 200 ILE A C 1
ATOM 1661 O O . ILE A 1 200 ? 8.144 0.210 19.769 1.00 96.62 200 ILE A O 1
ATOM 1665 N N . SER A 1 201 ? 7.568 1.424 17.968 1.00 96.25 201 SER A N 1
ATOM 1666 C CA . SER A 1 201 ? 7.034 2.560 18.729 1.00 96.25 201 SER A CA 1
ATOM 1667 C C . SER A 1 201 ? 5.898 2.153 19.660 1.00 96.25 201 SER A C 1
ATOM 1669 O O . SER A 1 201 ? 5.958 2.467 20.844 1.00 96.25 201 SER A O 1
ATOM 1671 N N . GLU A 1 202 ? 4.919 1.387 19.170 1.00 95.44 202 GLU A N 1
ATOM 1672 C CA . GLU A 1 202 ? 3.832 0.867 20.011 1.00 95.44 202 GLU A CA 1
ATOM 1673 C C . GLU A 1 202 ? 4.353 -0.068 21.117 1.00 95.44 202 GLU A C 1
ATOM 1675 O O . GLU A 1 202 ? 3.859 -0.050 22.244 1.00 95.44 202 GLU A O 1
ATOM 1680 N N . PHE A 1 203 ? 5.376 -0.881 20.828 1.00 95.69 203 PHE A N 1
ATOM 1681 C CA . PHE A 1 203 ? 5.979 -1.758 21.831 1.00 95.69 203 PHE A CA 1
ATOM 1682 C C . PHE A 1 203 ? 6.649 -0.959 22.960 1.00 95.69 203 PHE A C 1
ATOM 1684 O O . PHE A 1 203 ? 6.441 -1.275 24.135 1.00 95.69 203 PHE A O 1
ATOM 1691 N N . ILE A 1 204 ? 7.388 0.100 22.613 1.00 95.25 204 ILE A N 1
ATOM 1692 C CA . ILE A 1 204 ? 8.009 1.024 23.574 1.00 95.25 204 ILE A CA 1
ATOM 1693 C C . ILE A 1 204 ? 6.936 1.781 24.367 1.00 95.25 204 ILE A C 1
ATOM 1695 O O . ILE A 1 204 ? 7.028 1.865 25.591 1.00 95.25 204 ILE A O 1
ATOM 1699 N N . GLU A 1 205 ? 5.900 2.291 23.697 1.00 94.50 205 GLU A N 1
ATOM 1700 C CA . GLU A 1 205 ? 4.782 3.009 24.325 1.00 94.50 205 GLU A CA 1
ATOM 1701 C C . GLU A 1 205 ? 4.018 2.115 25.313 1.00 94.50 205 GLU A C 1
ATOM 1703 O O . GLU A 1 205 ? 3.672 2.553 26.410 1.00 94.50 205 GLU A O 1
ATOM 1708 N N . SER A 1 206 ? 3.879 0.822 24.998 1.00 92.75 206 SER A N 1
ATOM 1709 C CA . SER A 1 206 ? 3.329 -0.196 25.905 1.00 92.75 206 SER A CA 1
ATOM 1710 C C . SER A 1 206 ? 4.255 -0.576 27.071 1.00 92.75 206 SER A C 1
ATOM 1712 O O . SER A 1 206 ? 3.986 -1.553 27.768 1.00 92.75 206 SER A O 1
ATOM 1714 N N . LYS A 1 207 ? 5.377 0.135 27.259 1.00 93.00 207 LYS A N 1
ATOM 1715 C CA . LYS A 1 207 ? 6.417 -0.159 28.260 1.00 93.00 207 LYS A CA 1
ATOM 1716 C C . LYS A 1 207 ? 6.912 -1.606 28.198 1.00 93.00 207 LYS A C 1
ATOM 1718 O O . LYS A 1 207 ? 7.214 -2.209 29.223 1.00 93.00 207 LYS A O 1
ATOM 1723 N N . TYR A 1 208 ? 7.010 -2.156 26.986 1.00 91.62 208 TYR A N 1
ATOM 1724 C CA . TYR A 1 208 ? 7.464 -3.526 26.723 1.00 91.62 208 TYR A CA 1
ATOM 1725 C C . TYR A 1 208 ? 6.537 -4.636 27.255 1.00 91.62 208 TYR A C 1
ATOM 1727 O O . TYR A 1 208 ? 6.907 -5.812 27.237 1.00 91.62 208 TYR A O 1
ATOM 1735 N N . GLU A 1 209 ? 5.318 -4.303 27.689 1.00 89.69 209 GLU A N 1
ATOM 1736 C CA . GLU A 1 209 ? 4.379 -5.275 28.264 1.00 89.69 209 GLU A CA 1
ATOM 1737 C C . GLU A 1 209 ? 3.603 -6.031 27.175 1.00 89.69 209 GLU A C 1
ATOM 1739 O O . GLU A 1 209 ? 3.358 -7.238 27.275 1.00 89.69 209 GLU A O 1
ATOM 1744 N N . THR A 1 210 ? 3.250 -5.351 26.078 1.00 89.94 210 THR A N 1
ATOM 1745 C CA . THR A 1 210 ? 2.386 -5.926 25.039 1.00 89.94 210 THR A CA 1
ATOM 1746 C C . THR A 1 210 ? 3.205 -6.559 23.912 1.00 89.94 210 THR A C 1
ATOM 1748 O O . THR A 1 210 ? 3.458 -5.963 22.863 1.00 89.94 210 THR A O 1
ATOM 1751 N N . LYS A 1 211 ? 3.563 -7.840 24.087 1.00 91.56 211 LYS A N 1
ATOM 1752 C CA . LYS A 1 211 ? 4.344 -8.627 23.104 1.00 91.56 211 LYS A CA 1
ATOM 1753 C C . LYS A 1 211 ? 3.722 -8.697 21.703 1.00 91.56 211 LYS A C 1
ATOM 1755 O O . LYS A 1 211 ? 4.440 -8.940 20.737 1.00 91.56 211 LYS A O 1
ATOM 1760 N N . ARG A 1 212 ? 2.408 -8.460 21.562 1.00 93.06 212 ARG A N 1
ATOM 1761 C CA . ARG A 1 212 ? 1.724 -8.394 20.257 1.00 93.06 212 ARG A CA 1
ATOM 1762 C C . ARG A 1 212 ? 2.432 -7.430 19.297 1.00 93.06 212 ARG A C 1
ATOM 1764 O O . ARG A 1 212 ? 2.600 -7.782 18.135 1.00 93.06 212 ARG A O 1
ATOM 1771 N N . HIS A 1 213 ? 2.876 -6.262 19.759 1.00 93.75 213 HIS A N 1
ATOM 1772 C CA . HIS A 1 213 ? 3.541 -5.288 18.887 1.00 93.75 213 HIS A CA 1
ATOM 1773 C C . HIS A 1 213 ? 4.892 -5.802 18.372 1.00 93.75 213 HIS A C 1
ATOM 1775 O O . HIS A 1 213 ? 5.198 -5.642 17.193 1.00 93.75 213 HIS A O 1
ATOM 1781 N N . LEU A 1 214 ? 5.649 -6.527 19.202 1.00 95.56 214 LEU A N 1
ATOM 1782 C CA . LEU A 1 214 ? 6.903 -7.164 18.792 1.00 95.56 214 LEU A CA 1
ATOM 1783 C C . LEU A 1 214 ? 6.681 -8.272 17.753 1.00 95.56 214 LEU A C 1
ATOM 1785 O O . LEU A 1 214 ? 7.412 -8.357 16.768 1.00 95.56 214 LEU A O 1
ATOM 1789 N N . PHE A 1 215 ? 5.651 -9.104 17.925 1.00 96.50 215 PHE A N 1
ATOM 1790 C CA . PHE A 1 215 ? 5.305 -10.095 16.904 1.00 96.50 215 PHE A CA 1
ATOM 1791 C C . PHE A 1 215 ? 4.909 -9.418 15.584 1.00 96.50 215 PHE A C 1
ATOM 1793 O O . PHE A 1 215 ? 5.369 -9.836 14.521 1.00 96.50 215 PHE A O 1
ATOM 1800 N N . ASN A 1 216 ? 4.165 -8.311 15.642 1.00 96.25 216 ASN A N 1
ATOM 1801 C CA . ASN A 1 216 ? 3.834 -7.534 14.449 1.00 96.25 216 ASN A CA 1
ATOM 1802 C C . ASN A 1 216 ? 5.093 -6.948 13.783 1.00 96.25 216 ASN A C 1
ATOM 1804 O O . ASN A 1 216 ? 5.229 -7.008 12.565 1.00 96.25 216 ASN A O 1
ATOM 1808 N N . ALA A 1 217 ? 6.055 -6.458 14.570 1.00 97.19 217 ALA A N 1
ATOM 1809 C CA . ALA A 1 217 ? 7.355 -6.012 14.069 1.00 97.19 217 ALA A CA 1
ATOM 1810 C C . ALA A 1 217 ? 8.086 -7.142 13.322 1.00 97.19 217 ALA A C 1
ATOM 1812 O O . ALA A 1 217 ? 8.534 -6.945 12.194 1.00 97.19 217 ALA A O 1
ATOM 1813 N N . MET A 1 218 ? 8.129 -8.352 13.894 1.00 97.06 218 MET A N 1
ATOM 1814 C CA . MET A 1 218 ? 8.729 -9.521 13.236 1.00 97.06 218 MET A CA 1
ATOM 1815 C C . MET A 1 218 ? 8.012 -9.907 11.937 1.00 97.06 218 MET A C 1
ATOM 1817 O O . MET A 1 218 ? 8.671 -10.329 10.988 1.00 97.06 218 MET A O 1
ATOM 1821 N N . LYS A 1 219 ? 6.687 -9.723 11.858 1.00 95.88 219 LYS A N 1
ATOM 1822 C CA . LYS A 1 219 ? 5.920 -9.940 10.622 1.00 95.88 219 LYS A CA 1
ATOM 1823 C C . LYS A 1 219 ? 6.445 -9.048 9.499 1.00 95.88 219 LYS A C 1
ATOM 1825 O O . LYS A 1 219 ? 6.839 -9.562 8.458 1.00 95.88 219 LYS A O 1
ATOM 1830 N N . TYR A 1 220 ? 6.528 -7.733 9.714 1.00 96.38 220 TYR A N 1
ATOM 1831 C CA . TYR A 1 220 ? 7.045 -6.825 8.679 1.00 96.38 220 TYR A CA 1
ATOM 1832 C C . TYR A 1 220 ? 8.544 -7.011 8.425 1.00 96.38 220 TYR A C 1
ATOM 1834 O O . TYR A 1 220 ? 8.984 -6.866 7.288 1.00 96.38 220 TYR A O 1
ATOM 1842 N N . ALA A 1 221 ? 9.322 -7.399 9.441 1.00 97.75 221 ALA A N 1
ATOM 1843 C CA . ALA A 1 221 ? 10.734 -7.727 9.262 1.00 97.75 221 ALA A CA 1
ATOM 1844 C C . ALA A 1 221 ? 10.952 -8.948 8.351 1.00 97.75 221 ALA A C 1
ATOM 1846 O O . ALA A 1 221 ? 11.934 -8.995 7.610 1.00 97.75 221 ALA A O 1
ATOM 1847 N N . SER A 1 222 ? 10.023 -9.910 8.350 1.00 96.12 222 SER A N 1
ATOM 1848 C CA . SER A 1 222 ? 10.112 -11.108 7.504 1.00 96.12 222 SER A CA 1
ATOM 1849 C C . SER A 1 222 ? 10.017 -10.826 5.995 1.00 96.12 222 SER A C 1
ATOM 1851 O O . SER A 1 222 ? 10.406 -11.678 5.196 1.00 96.12 222 SER A O 1
ATOM 1853 N N . ALA A 1 223 ? 9.609 -9.616 5.593 1.00 94.25 223 ALA A N 1
ATOM 1854 C CA . ALA A 1 223 ? 9.611 -9.187 4.196 1.00 94.25 223 ALA A CA 1
ATOM 1855 C C . ALA A 1 223 ? 11.015 -8.821 3.673 1.00 94.25 223 ALA A C 1
ATOM 1857 O O . ALA A 1 223 ? 11.277 -8.965 2.479 1.00 94.25 223 ALA A O 1
ATOM 1858 N N . PHE A 1 224 ? 11.947 -8.380 4.532 1.00 95.44 224 PHE A N 1
ATOM 1859 C CA . PHE A 1 224 ? 13.274 -7.936 4.075 1.00 95.44 224 PHE A CA 1
ATOM 1860 C C . PHE A 1 224 ? 14.107 -9.049 3.429 1.00 95.44 224 PHE A C 1
ATOM 1862 O O . PHE A 1 224 ? 14.655 -8.800 2.354 1.00 95.44 224 PHE A O 1
ATOM 1869 N N . PRO A 1 225 ? 14.180 -10.277 3.989 1.00 94.56 225 PRO A N 1
ATOM 1870 C CA . PRO A 1 225 ? 14.856 -11.383 3.317 1.00 94.56 225 PRO A CA 1
ATOM 1871 C C . PRO A 1 225 ? 14.256 -11.686 1.942 1.00 94.56 225 PRO A C 1
ATOM 1873 O O . PRO A 1 225 ? 15.002 -11.915 0.997 1.00 94.56 225 PRO A O 1
ATOM 1876 N N . VAL A 1 226 ? 12.926 -11.624 1.799 1.00 92.06 226 VAL A N 1
ATOM 1877 C CA . VAL A 1 226 ? 12.251 -11.838 0.508 1.00 92.06 226 VAL A CA 1
ATOM 1878 C C . VAL A 1 226 ? 12.712 -10.807 -0.519 1.00 92.06 226 VAL A C 1
ATOM 1880 O O . VAL A 1 226 ? 13.135 -11.180 -1.613 1.00 92.06 226 VAL A O 1
ATOM 1883 N N . ILE A 1 227 ? 12.682 -9.520 -0.164 1.00 90.62 227 ILE A N 1
ATOM 1884 C CA . ILE A 1 227 ? 13.075 -8.420 -1.058 1.00 90.62 227 ILE A CA 1
ATOM 1885 C C . ILE A 1 227 ? 14.561 -8.526 -1.430 1.00 90.62 227 ILE A C 1
ATOM 1887 O O . ILE A 1 227 ? 14.904 -8.470 -2.611 1.00 90.62 227 ILE A O 1
ATOM 1891 N N . ALA A 1 228 ? 15.437 -8.731 -0.443 1.00 90.69 228 ALA A N 1
ATOM 1892 C CA . ALA A 1 228 ? 16.879 -8.827 -0.660 1.00 90.69 228 ALA A CA 1
ATOM 1893 C C . ALA A 1 228 ? 17.246 -10.020 -1.555 1.00 90.69 228 ALA A C 1
ATOM 1895 O O . ALA A 1 228 ? 17.974 -9.859 -2.533 1.00 90.69 228 ALA A O 1
ATOM 1896 N N . LEU A 1 229 ? 16.699 -11.206 -1.271 1.00 89.12 229 LEU A N 1
ATOM 1897 C CA . LEU A 1 229 ? 16.962 -12.407 -2.066 1.00 89.12 229 LEU A CA 1
ATOM 1898 C C . LEU A 1 229 ? 16.401 -12.282 -3.489 1.00 89.12 229 LEU A C 1
ATOM 1900 O O . LEU A 1 229 ? 17.056 -12.727 -4.427 1.00 89.12 229 LEU A O 1
ATOM 1904 N N . SER A 1 230 ? 15.254 -11.618 -3.671 1.00 85.62 230 SER A N 1
ATOM 1905 C CA . SER A 1 230 ? 14.695 -11.343 -5.008 1.00 85.62 230 SER A CA 1
ATOM 1906 C C . SER A 1 230 ? 15.611 -10.426 -5.828 1.00 85.62 230 SER A C 1
ATOM 1908 O O . SER A 1 230 ? 15.842 -10.670 -7.012 1.00 85.62 230 SER A O 1
ATOM 1910 N N . ALA A 1 231 ? 16.181 -9.391 -5.200 1.00 84.56 231 ALA A N 1
ATOM 1911 C CA . ALA A 1 231 ? 17.132 -8.490 -5.851 1.00 84.56 231 ALA A CA 1
ATOM 1912 C C . ALA A 1 231 ? 18.426 -9.217 -6.255 1.00 84.56 231 ALA A C 1
ATOM 1914 O O . ALA A 1 231 ? 18.899 -9.065 -7.383 1.00 84.56 231 ALA A O 1
ATOM 1915 N N . ILE A 1 232 ? 18.959 -10.060 -5.361 1.00 84.00 232 ILE A N 1
ATOM 1916 C CA . ILE A 1 232 ? 20.155 -10.874 -5.623 1.00 84.00 232 ILE A CA 1
ATOM 1917 C C . ILE A 1 232 ? 19.894 -11.873 -6.760 1.00 84.00 232 ILE A C 1
ATOM 1919 O O . ILE A 1 232 ? 20.723 -11.985 -7.661 1.00 84.00 232 ILE A O 1
ATOM 1923 N N . GLN A 1 233 ? 18.738 -12.547 -6.774 1.00 80.88 233 GLN A N 1
ATOM 1924 C CA . GLN A 1 233 ? 18.353 -13.458 -7.860 1.00 80.88 233 GLN A CA 1
ATOM 1925 C C . GLN A 1 233 ? 18.255 -12.746 -9.204 1.00 80.88 233 GLN A C 1
ATOM 1927 O O . GLN A 1 233 ? 18.785 -13.239 -10.197 1.00 80.88 233 GLN A O 1
ATOM 1932 N N . LYS A 1 234 ? 17.602 -11.577 -9.247 1.00 77.88 234 LYS A N 1
ATOM 1933 C CA . LYS A 1 234 ? 17.489 -10.791 -10.482 1.00 77.88 234 LYS A CA 1
ATOM 1934 C C . LYS A 1 234 ? 18.871 -10.393 -11.006 1.00 77.88 234 LYS A C 1
ATOM 1936 O O . LYS A 1 234 ? 19.125 -10.510 -12.201 1.00 77.88 234 LYS A O 1
ATOM 1941 N N . LYS A 1 235 ? 19.776 -9.978 -10.116 1.00 78.12 235 LYS A N 1
ATOM 1942 C CA . LYS A 1 235 ? 21.165 -9.652 -10.465 1.00 78.12 235 LYS A CA 1
ATOM 1943 C C . LYS A 1 235 ? 21.929 -10.864 -11.011 1.00 78.12 235 LYS A C 1
ATOM 1945 O O . LYS A 1 235 ? 22.616 -10.733 -12.020 1.00 78.12 235 LYS A O 1
ATOM 1950 N N . ALA A 1 236 ? 21.802 -12.025 -10.368 1.00 77.56 236 ALA A N 1
ATOM 1951 C CA . ALA A 1 236 ? 22.454 -13.260 -10.807 1.00 77.56 236 ALA A CA 1
ATOM 1952 C C . ALA A 1 236 ? 21.949 -13.717 -12.187 1.00 77.56 236 ALA A C 1
ATOM 1954 O O . ALA A 1 236 ? 22.754 -14.002 -13.070 1.00 77.56 236 ALA A O 1
ATOM 1955 N N . ALA A 1 237 ? 20.630 -13.695 -12.406 1.00 75.12 237 ALA A N 1
ATOM 1956 C CA . ALA A 1 237 ? 20.022 -14.062 -13.684 1.00 75.12 237 ALA A CA 1
ATOM 1957 C C . ALA A 1 237 ? 20.501 -13.169 -14.844 1.00 75.12 237 ALA A C 1
ATOM 1959 O O . ALA A 1 237 ? 20.800 -13.671 -15.927 1.00 75.12 237 ALA A O 1
ATOM 1960 N N . LEU A 1 238 ? 20.628 -11.857 -14.611 1.00 72.50 238 LEU A N 1
ATOM 1961 C CA . LEU A 1 238 ? 21.158 -10.922 -15.609 1.00 72.50 238 LEU A CA 1
ATOM 1962 C C . LEU A 1 238 ? 22.636 -11.183 -15.916 1.00 72.50 238 LEU A C 1
ATOM 1964 O O . LEU A 1 238 ? 23.007 -11.249 -17.083 1.00 72.50 238 LEU A O 1
ATOM 1968 N N . TYR A 1 239 ? 23.463 -11.423 -14.895 1.00 74.31 239 TYR A N 1
ATOM 1969 C CA . TYR A 1 239 ? 24.879 -11.747 -15.096 1.00 74.31 239 TYR A CA 1
ATOM 1970 C C . TYR A 1 239 ? 25.076 -12.995 -15.969 1.00 74.31 239 TYR A C 1
ATOM 1972 O O . TYR A 1 239 ? 25.941 -13.009 -16.846 1.00 74.31 239 TYR A O 1
ATOM 1980 N N . ILE A 1 240 ? 24.261 -14.033 -15.753 1.00 75.25 240 ILE A N 1
ATOM 1981 C CA . ILE A 1 240 ? 24.287 -15.258 -16.563 1.00 75.25 240 ILE A CA 1
ATOM 1982 C C . ILE A 1 240 ? 23.872 -14.949 -18.006 1.00 75.25 240 ILE A C 1
ATOM 1984 O O . ILE A 1 240 ? 24.506 -15.437 -18.939 1.00 75.25 240 ILE A O 1
ATOM 1988 N N . SER A 1 241 ? 22.847 -14.111 -18.196 1.00 74.06 241 SER A N 1
ATOM 1989 C CA . SER A 1 241 ? 22.399 -13.690 -19.528 1.00 74.06 241 SER A CA 1
ATOM 1990 C C . SER A 1 241 ? 23.455 -12.882 -20.290 1.00 74.06 241 SER A C 1
ATOM 1992 O O . SER A 1 241 ? 23.510 -12.980 -21.513 1.00 74.06 241 SER A O 1
ATOM 1994 N N . GLU A 1 242 ? 24.264 -12.076 -19.599 1.00 73.38 242 GLU A N 1
ATOM 1995 C CA . GLU A 1 242 ? 25.283 -11.211 -20.213 1.00 73.38 242 GLU A CA 1
ATOM 1996 C C . GLU A 1 242 ? 26.609 -11.940 -20.465 1.00 73.38 242 GLU A C 1
ATOM 1998 O O . GLU A 1 242 ? 27.226 -11.766 -21.514 1.00 73.38 242 GLU A O 1
ATOM 2003 N N . THR A 1 243 ? 27.064 -12.753 -19.510 1.00 73.62 243 THR A N 1
ATOM 2004 C CA . THR A 1 243 ? 28.399 -13.375 -19.560 1.00 73.62 243 THR A CA 1
ATOM 2005 C C . THR A 1 243 ? 28.374 -14.831 -20.015 1.00 73.62 243 THR A C 1
ATOM 2007 O O . THR A 1 243 ? 29.423 -15.386 -20.334 1.00 73.62 243 THR A O 1
ATOM 2010 N N . GLY A 1 244 ? 27.205 -15.483 -20.020 1.00 72.38 244 GLY A N 1
ATOM 2011 C CA . GLY A 1 244 ? 27.071 -16.916 -20.311 1.00 72.38 244 GLY A CA 1
ATOM 2012 C C . GLY A 1 244 ? 27.750 -17.821 -19.275 1.00 72.38 244 GLY A C 1
ATOM 2013 O O . GLY A 1 244 ? 27.850 -19.028 -19.485 1.00 72.38 244 GLY A O 1
ATOM 2014 N N . THR A 1 245 ? 28.223 -17.254 -18.159 1.00 71.44 245 THR A N 1
ATOM 2015 C CA . THR A 1 245 ? 28.951 -17.968 -17.107 1.00 71.44 245 THR A CA 1
ATOM 2016 C C . THR A 1 245 ? 28.208 -17.904 -15.783 1.00 71.44 245 THR A C 1
ATOM 2018 O O . THR A 1 245 ? 27.620 -16.886 -15.422 1.00 71.44 245 THR A O 1
ATOM 2021 N N . ILE A 1 246 ? 28.245 -19.007 -15.039 1.00 69.62 246 ILE A N 1
ATOM 2022 C CA . ILE A 1 246 ? 27.708 -19.060 -13.680 1.00 69.62 246 ILE A CA 1
ATOM 2023 C C . ILE A 1 246 ? 28.747 -18.402 -12.757 1.00 69.62 246 ILE A C 1
ATOM 2025 O O . ILE A 1 246 ? 29.909 -18.820 -12.795 1.00 69.62 246 ILE A O 1
ATOM 2029 N N . PRO A 1 247 ? 28.380 -17.394 -11.938 1.00 65.12 247 PRO A N 1
ATOM 2030 C CA . PRO A 1 247 ? 29.309 -16.749 -11.016 1.00 65.12 247 PRO A CA 1
ATOM 2031 C C . PRO A 1 247 ? 30.050 -17.778 -10.150 1.00 65.12 247 PRO A C 1
ATOM 2033 O O . PRO A 1 247 ? 29.442 -18.562 -9.426 1.00 65.12 247 PRO A O 1
ATOM 2036 N N . SER A 1 248 ? 31.382 -17.754 -10.178 1.00 55.38 248 SER A N 1
ATOM 2037 C CA . SER A 1 248 ? 32.254 -18.678 -9.433 1.00 55.38 248 SER A CA 1
ATOM 2038 C C . SER A 1 248 ? 32.343 -18.380 -7.926 1.00 55.38 248 SER A C 1
ATOM 2040 O O . SER A 1 248 ? 33.007 -19.104 -7.182 1.00 55.38 248 SER A O 1
ATOM 2042 N N . ALA A 1 249 ? 31.643 -17.347 -7.444 1.00 59.34 249 ALA A N 1
ATOM 2043 C CA . ALA A 1 249 ? 31.496 -17.063 -6.022 1.00 59.34 249 ALA A CA 1
ATOM 2044 C C . ALA A 1 249 ? 30.612 -18.138 -5.352 1.00 59.34 249 ALA A C 1
ATOM 2046 O O . ALA A 1 249 ? 29.387 -18.120 -5.421 1.00 59.34 249 ALA A O 1
ATOM 2047 N N . SER A 1 250 ? 31.268 -19.067 -4.660 1.00 48.16 250 SER A N 1
ATOM 2048 C CA . SER A 1 250 ? 30.770 -20.307 -4.040 1.00 48.16 250 SER A CA 1
ATOM 2049 C C . SER A 1 250 ? 29.564 -20.225 -3.085 1.00 48.16 250 SER A C 1
ATOM 2051 O O . SER A 1 250 ? 29.040 -21.268 -2.692 1.00 48.16 250 SER A O 1
ATOM 2053 N N . TRP A 1 251 ? 29.100 -19.036 -2.696 1.00 56.88 251 TRP A N 1
ATOM 2054 C CA . TRP A 1 251 ? 28.058 -18.856 -1.676 1.00 56.88 251 TRP A CA 1
ATOM 2055 C C . TRP A 1 251 ? 26.631 -18.819 -2.232 1.00 56.88 251 TRP A C 1
ATOM 2057 O O . TRP A 1 251 ? 25.674 -18.820 -1.458 1.00 56.88 251 TRP A O 1
ATOM 2067 N N . ILE A 1 252 ? 26.462 -18.851 -3.555 1.00 54.84 252 ILE A N 1
ATOM 2068 C CA . ILE A 1 252 ? 25.149 -18.833 -4.198 1.00 54.84 252 ILE A CA 1
ATOM 2069 C C . ILE A 1 252 ? 25.190 -19.749 -5.426 1.00 54.84 252 ILE A C 1
ATOM 2071 O O . ILE A 1 252 ? 25.308 -19.301 -6.557 1.00 54.84 252 ILE A O 1
ATOM 2075 N N . LYS A 1 253 ? 25.082 -21.065 -5.210 1.00 63.38 253 LYS A N 1
ATOM 2076 C CA . LYS A 1 253 ? 24.541 -21.927 -6.273 1.00 63.38 253 LYS A CA 1
ATOM 2077 C C . LYS A 1 253 ? 23.097 -21.479 -6.506 1.00 63.38 253 LYS A C 1
ATOM 2079 O O . LYS A 1 253 ? 22.367 -21.361 -5.516 1.00 63.38 253 LYS A O 1
ATOM 2084 N N . ASP A 1 254 ? 22.695 -21.253 -7.756 1.00 68.00 254 ASP A N 1
ATOM 2085 C CA . ASP A 1 254 ? 21.352 -20.761 -8.112 1.00 68.00 254 ASP A CA 1
ATOM 2086 C C . ASP A 1 254 ? 20.238 -21.553 -7.402 1.00 68.00 254 ASP A C 1
ATOM 2088 O O . ASP A 1 254 ? 19.315 -20.970 -6.827 1.00 68.00 254 ASP A O 1
ATOM 2092 N N . ASP A 1 255 ? 20.408 -22.874 -7.286 1.00 75.06 255 ASP A N 1
ATOM 2093 C CA . ASP A 1 255 ? 19.485 -23.765 -6.576 1.00 75.06 255 ASP A CA 1
ATOM 2094 C C . ASP A 1 255 ? 19.320 -23.432 -5.084 1.00 75.06 255 ASP A C 1
ATOM 2096 O O . ASP A 1 255 ? 18.212 -23.477 -4.547 1.00 75.06 255 ASP A O 1
ATOM 2100 N N . ASN A 1 256 ? 20.410 -23.111 -4.382 1.00 82.50 256 ASN A N 1
ATOM 2101 C CA . ASN A 1 256 ? 20.369 -22.800 -2.951 1.00 82.50 256 ASN A CA 1
ATOM 2102 C C . ASN A 1 256 ? 19.751 -21.424 -2.706 1.00 82.50 256 ASN A C 1
ATOM 2104 O O . ASN A 1 256 ? 18.986 -21.256 -1.754 1.00 82.50 256 ASN A O 1
ATOM 2108 N N . LEU A 1 257 ? 20.042 -20.458 -3.580 1.00 83.38 257 LEU A N 1
ATOM 2109 C CA . LEU A 1 257 ? 19.437 -19.131 -3.523 1.00 83.38 257 LEU A CA 1
ATOM 2110 C C . LEU A 1 257 ? 17.936 -19.198 -3.756 1.00 83.38 257 LEU A C 1
ATOM 2112 O O . LEU A 1 257 ? 17.168 -18.568 -3.029 1.00 83.38 257 LEU A O 1
ATOM 2116 N N . PHE A 1 258 ? 17.518 -19.982 -4.748 1.00 83.25 258 PHE A N 1
ATOM 2117 C CA . PHE A 1 258 ? 16.115 -20.239 -5.024 1.00 83.25 258 PHE A CA 1
ATOM 2118 C C . PHE A 1 258 ? 15.411 -20.890 -3.834 1.00 83.25 258 PHE A C 1
ATOM 2120 O O . PHE A 1 258 ? 14.365 -20.405 -3.406 1.00 83.25 258 PHE A O 1
ATOM 2127 N N . ARG A 1 259 ? 16.010 -21.922 -3.227 1.00 88.19 259 ARG A N 1
ATOM 2128 C CA . ARG A 1 259 ? 15.462 -22.580 -2.026 1.00 88.19 259 ARG A CA 1
ATOM 2129 C C . ARG A 1 259 ? 15.346 -21.627 -0.837 1.00 88.19 259 ARG A C 1
ATOM 2131 O O . ARG A 1 259 ? 14.320 -21.632 -0.160 1.00 88.19 259 ARG A O 1
ATOM 2138 N N . LEU A 1 260 ? 16.366 -20.805 -0.588 1.00 89.94 260 LEU A N 1
ATOM 2139 C CA . LEU A 1 260 ? 16.356 -19.836 0.511 1.00 89.94 260 LEU A CA 1
ATOM 2140 C C . LEU A 1 260 ? 15.299 -18.748 0.288 1.00 89.94 260 LEU A C 1
ATOM 2142 O O . LEU A 1 260 ? 14.574 -18.391 1.215 1.00 89.94 260 LEU A O 1
ATOM 2146 N N . TRP A 1 261 ? 15.177 -18.260 -0.946 1.00 90.00 261 TRP A N 1
ATOM 2147 C CA . TRP A 1 261 ? 14.137 -17.313 -1.336 1.00 90.00 261 TRP A CA 1
ATOM 2148 C C . TRP A 1 261 ? 12.736 -17.914 -1.179 1.00 90.00 261 TRP A C 1
ATOM 2150 O O . TRP A 1 261 ? 11.888 -17.300 -0.538 1.00 90.00 261 TRP A O 1
ATOM 2160 N N . MET A 1 262 ? 12.511 -19.142 -1.658 1.00 89.12 262 MET A N 1
ATOM 2161 C CA . MET A 1 262 ? 11.246 -19.865 -1.479 1.00 89.12 262 MET A CA 1
ATOM 2162 C C . MET A 1 262 ? 10.888 -20.031 -0.001 1.00 89.12 262 MET A C 1
ATOM 2164 O O . MET A 1 262 ? 9.738 -19.813 0.381 1.00 89.12 262 MET A O 1
ATOM 2168 N N . LEU A 1 263 ? 11.865 -20.368 0.846 1.00 92.56 263 LEU A N 1
ATOM 2169 C CA . LEU A 1 263 ? 11.665 -20.458 2.291 1.00 92.56 263 LEU A CA 1
ATOM 2170 C C . LEU A 1 263 ? 11.286 -19.098 2.889 1.00 92.56 263 LEU A C 1
ATOM 2172 O O . LEU A 1 263 ? 10.327 -19.017 3.655 1.00 92.56 263 LEU A O 1
ATOM 2176 N N . ALA A 1 264 ? 11.997 -18.027 2.527 1.00 93.94 264 ALA A N 1
ATOM 2177 C CA . ALA A 1 264 ? 11.689 -16.677 2.992 1.00 93.94 264 ALA A CA 1
ATOM 2178 C C . ALA A 1 264 ? 10.271 -16.249 2.579 1.00 93.94 264 ALA A C 1
ATOM 2180 O O . ALA A 1 264 ? 9.504 -15.754 3.406 1.00 93.94 264 ALA A O 1
ATOM 2181 N N . VAL A 1 265 ? 9.899 -16.499 1.321 1.00 91.75 265 VAL A N 1
ATOM 2182 C CA . VAL A 1 265 ? 8.566 -16.217 0.778 1.00 91.75 265 VAL A CA 1
ATOM 2183 C C . VAL A 1 265 ? 7.497 -17.008 1.520 1.00 91.75 265 VAL A C 1
ATOM 2185 O O . VAL A 1 265 ? 6.485 -16.431 1.923 1.00 91.75 265 VAL A O 1
ATOM 2188 N N . PHE A 1 266 ? 7.716 -18.305 1.740 1.00 92.88 266 PHE A N 1
ATOM 2189 C CA . PHE A 1 266 ? 6.789 -19.164 2.472 1.00 92.88 266 PHE A CA 1
ATOM 2190 C C . PHE A 1 266 ? 6.578 -18.667 3.906 1.00 92.88 266 PHE A C 1
ATOM 2192 O O . PHE A 1 266 ? 5.435 -18.458 4.318 1.00 92.88 266 PHE A O 1
ATOM 2199 N N . MET A 1 267 ? 7.664 -18.397 4.637 1.00 94.94 267 MET A N 1
ATOM 2200 C CA . MET A 1 267 ? 7.610 -17.904 6.017 1.00 94.94 267 MET A CA 1
ATOM 2201 C C . MET A 1 267 ? 6.890 -16.556 6.107 1.00 94.94 267 MET A C 1
ATOM 2203 O O . MET A 1 267 ? 5.967 -16.411 6.909 1.00 94.94 267 MET A O 1
ATOM 2207 N N . ASN A 1 268 ? 7.241 -15.595 5.247 1.00 94.69 268 ASN A N 1
ATOM 2208 C CA . ASN A 1 268 ? 6.579 -14.291 5.189 1.00 94.69 268 ASN A CA 1
ATOM 2209 C C . ASN A 1 268 ? 5.080 -14.423 4.865 1.00 94.69 268 ASN A C 1
ATOM 2211 O O . ASN A 1 268 ? 4.239 -13.798 5.519 1.00 94.69 268 ASN A O 1
ATOM 2215 N N . SER A 1 269 ? 4.735 -15.260 3.882 1.00 92.75 269 SER A N 1
ATOM 2216 C CA . SER A 1 269 ? 3.351 -15.450 3.427 1.00 92.75 269 SER A CA 1
ATOM 2217 C C . SER A 1 269 ? 2.488 -16.095 4.500 1.00 92.75 269 SER A C 1
ATOM 2219 O O . SER A 1 269 ? 1.423 -15.571 4.817 1.00 92.75 269 SER A O 1
ATOM 2221 N N . MET A 1 270 ? 2.945 -17.209 5.077 1.00 93.25 270 MET A N 1
ATOM 2222 C CA . MET A 1 270 ? 2.193 -17.947 6.092 1.00 93.25 270 MET A CA 1
ATOM 2223 C C . MET A 1 270 ? 2.082 -17.166 7.389 1.00 93.25 270 MET A C 1
ATOM 2225 O O . MET A 1 270 ? 0.996 -17.114 7.968 1.00 93.25 270 MET A O 1
ATOM 2229 N N . TYR A 1 271 ? 3.156 -16.494 7.812 1.00 95.56 271 TYR A N 1
ATOM 2230 C CA . TYR A 1 271 ? 3.093 -15.666 9.008 1.00 95.56 271 TYR A CA 1
ATOM 2231 C C . TYR A 1 271 ? 2.106 -14.510 8.822 1.00 95.56 271 TYR A C 1
ATOM 2233 O O . TYR A 1 271 ? 1.219 -14.298 9.650 1.00 95.56 271 TYR A O 1
ATOM 2241 N N . SER A 1 272 ? 2.195 -13.799 7.700 1.00 94.56 272 SER A N 1
ATOM 2242 C CA . SER A 1 272 ? 1.301 -12.675 7.446 1.00 94.56 272 SER A CA 1
ATOM 2243 C C . SER A 1 272 ? -0.154 -13.127 7.234 1.00 94.56 272 SER A C 1
ATOM 2245 O O . SER A 1 272 ? -1.067 -12.416 7.641 1.00 94.56 272 SER A O 1
ATOM 2247 N N . PHE A 1 273 ? -0.391 -14.294 6.621 1.00 94.94 273 PHE A N 1
ATOM 2248 C CA . PHE A 1 273 ? -1.733 -14.868 6.448 1.00 94.94 273 PHE A CA 1
ATOM 2249 C C . PHE A 1 273 ? -2.367 -15.222 7.791 1.00 94.94 273 PHE A C 1
ATOM 2251 O O . PHE A 1 273 ? -3.486 -14.810 8.096 1.00 94.94 273 PHE A O 1
ATOM 2258 N N . TRP A 1 274 ? -1.611 -15.934 8.629 1.00 94.31 274 TRP A N 1
ATOM 2259 C CA . TRP A 1 274 ? -2.029 -16.236 9.990 1.00 94.31 274 TRP A CA 1
ATOM 2260 C C . TRP A 1 274 ? -2.337 -14.955 10.770 1.00 94.31 274 TRP A C 1
ATOM 2262 O O . TRP A 1 274 ? -3.355 -14.885 11.460 1.00 94.31 274 TRP A O 1
ATOM 2272 N N . TRP A 1 275 ? -1.495 -13.928 10.627 1.00 95.19 275 TRP A N 1
ATOM 2273 C CA . TRP A 1 275 ? -1.686 -12.647 11.295 1.00 95.19 275 TRP A CA 1
ATOM 2274 C C . TRP A 1 275 ? -3.008 -11.983 10.907 1.00 95.19 275 TRP A C 1
ATOM 2276 O O . TRP A 1 275 ? -3.752 -11.538 11.784 1.00 95.19 275 TRP A O 1
ATOM 2286 N N . ASP A 1 276 ? -3.330 -11.944 9.615 1.00 94.19 276 ASP A N 1
ATOM 2287 C CA . ASP A 1 276 ? -4.532 -11.265 9.137 1.00 94.19 276 ASP A CA 1
ATOM 2288 C C . ASP A 1 276 ? -5.802 -11.915 9.721 1.00 94.19 276 ASP A C 1
ATOM 2290 O O . ASP A 1 276 ? -6.673 -11.223 10.254 1.00 94.19 276 ASP A O 1
ATOM 2294 N N . ILE A 1 277 ? -5.854 -13.248 9.769 1.00 92.69 277 ILE A N 1
ATOM 2295 C CA . ILE A 1 277 ? -6.999 -13.999 10.307 1.00 92.69 277 ILE A CA 1
ATOM 2296 C C . ILE A 1 277 ? -7.055 -13.947 11.839 1.00 92.69 277 ILE A C 1
ATOM 2298 O O . ILE A 1 277 ? -8.093 -13.624 12.432 1.00 92.69 277 ILE A O 1
ATOM 2302 N N . ALA A 1 278 ? -5.951 -14.303 12.497 1.00 90.12 278 ALA A N 1
ATOM 2303 C CA . ALA A 1 278 ? -5.913 -14.507 13.941 1.00 90.12 278 ALA A CA 1
ATOM 2304 C C . ALA A 1 278 ? -5.823 -13.187 14.710 1.00 90.12 278 ALA A C 1
ATOM 2306 O O . ALA A 1 278 ? -6.458 -13.028 15.750 1.00 90.12 278 ALA A O 1
ATOM 2307 N N . MET A 1 279 ? -5.056 -12.221 14.206 1.00 90.38 279 MET A N 1
ATOM 2308 C CA . MET A 1 279 ? -4.734 -11.000 14.943 1.00 90.38 279 MET A CA 1
ATOM 2309 C C . MET A 1 279 ? -5.540 -9.807 14.455 1.00 90.38 279 MET A C 1
ATOM 2311 O O . MET A 1 279 ? -6.058 -9.051 15.290 1.00 90.38 279 MET A O 1
ATOM 2315 N N . ASP A 1 280 ? -5.649 -9.614 13.142 1.00 91.94 280 ASP A N 1
ATOM 2316 C CA . ASP A 1 280 ? -6.249 -8.405 12.583 1.00 91.94 280 ASP A CA 1
ATOM 2317 C C . ASP A 1 280 ? -7.766 -8.493 12.495 1.00 91.94 280 ASP A C 1
ATOM 2319 O O . ASP A 1 280 ? -8.435 -7.569 12.968 1.00 91.94 280 ASP A O 1
ATOM 2323 N N . TRP A 1 281 ? -8.301 -9.615 12.016 1.00 91.88 281 TRP A N 1
ATOM 2324 C CA . TRP A 1 281 ? -9.740 -9.907 12.007 1.00 91.88 281 TRP A CA 1
ATOM 2325 C C . TRP A 1 281 ? -10.214 -10.563 13.314 1.00 91.88 281 TRP A C 1
ATOM 2327 O O . TRP A 1 281 ? -11.402 -10.533 13.633 1.00 91.88 281 TRP A O 1
ATOM 2337 N N . SER A 1 282 ? -9.276 -11.104 14.108 1.00 87.94 282 SER A N 1
ATOM 2338 C CA . SER A 1 282 ? -9.549 -11.774 15.394 1.00 87.94 282 SER A CA 1
ATOM 2339 C C . SER A 1 282 ? -10.625 -12.856 15.289 1.00 87.94 282 SER A C 1
ATOM 2341 O O . SER A 1 282 ? -11.462 -13.004 16.179 1.00 87.94 282 SER A O 1
ATOM 2343 N N . LEU A 1 283 ? -10.605 -13.608 14.184 1.00 84.69 283 LEU A N 1
ATOM 2344 C CA . LEU A 1 283 ? -11.543 -14.707 13.949 1.00 84.69 283 LEU A CA 1
ATOM 2345 C C . LEU A 1 283 ? -11.213 -15.924 14.810 1.00 84.69 283 LEU A C 1
ATOM 2347 O O . LEU A 1 283 ? -12.108 -16.700 15.130 1.00 84.69 283 LEU A O 1
ATOM 2351 N N . ILE A 1 284 ? -9.951 -16.058 15.215 1.00 80.88 284 ILE A N 1
ATOM 2352 C CA . ILE A 1 284 ? -9.456 -17.123 16.081 1.00 80.88 284 ILE A CA 1
ATOM 2353 C C . ILE A 1 284 ? -9.231 -16.536 17.478 1.00 80.88 284 ILE A C 1
ATOM 2355 O O . ILE A 1 284 ? -8.401 -15.649 17.660 1.00 80.88 284 ILE A O 1
ATOM 2359 N N . GLN A 1 285 ? -9.969 -17.026 18.469 1.00 68.75 285 GLN A N 1
ATOM 2360 C CA . GLN A 1 285 ? -9.866 -16.628 19.870 1.00 68.75 285 GLN A CA 1
ATOM 2361 C C . GLN A 1 285 ? -9.356 -17.808 20.694 1.00 68.75 285 GLN A C 1
ATOM 2363 O O . GLN A 1 285 ? -9.982 -18.865 20.725 1.00 68.75 285 GLN A O 1
ATOM 2368 N N . VAL A 1 286 ? -8.231 -17.633 21.384 1.00 64.19 286 VAL A N 1
ATOM 2369 C CA . VAL A 1 286 ? -7.758 -18.617 22.365 1.00 64.19 286 VAL A CA 1
ATOM 2370 C C . VAL A 1 286 ? -8.442 -18.309 23.692 1.00 64.19 286 VAL A C 1
ATOM 2372 O O . VAL A 1 286 ? -8.157 -17.287 24.313 1.00 64.19 286 VAL A O 1
ATOM 2375 N N . THR A 1 287 ? -9.379 -19.162 24.095 1.00 61.25 287 THR A N 1
ATOM 2376 C CA . THR A 1 287 ? -10.063 -19.063 25.389 1.00 61.25 287 THR A CA 1
ATOM 2377 C C . THR A 1 287 ? -9.436 -20.065 26.347 1.00 61.25 287 THR A C 1
ATOM 2379 O O . THR A 1 287 ? -9.142 -21.194 25.962 1.00 61.25 287 THR A O 1
ATOM 2382 N N . TYR A 1 288 ? -9.232 -19.655 27.593 1.00 58.53 288 TYR A N 1
ATOM 2383 C CA . TYR A 1 288 ? -8.858 -20.557 28.673 1.00 58.53 288 TYR A CA 1
ATOM 2384 C C . TYR A 1 288 ? -10.118 -20.799 29.494 1.00 58.53 288 TYR A C 1
ATOM 2386 O O . TYR A 1 288 ? -10.641 -19.857 30.090 1.00 58.53 288 TYR A O 1
ATOM 2394 N N . ASP A 1 289 ? -10.632 -22.027 29.492 1.00 52.53 289 ASP A N 1
ATOM 2395 C CA . ASP A 1 289 ? -11.740 -22.367 30.378 1.00 52.53 289 ASP A CA 1
ATOM 2396 C C . ASP A 1 289 ? -11.236 -22.285 31.821 1.00 52.53 289 ASP A C 1
ATOM 2398 O O . ASP A 1 289 ? -10.326 -23.008 32.238 1.00 52.53 289 ASP A O 1
ATOM 2402 N N . HIS A 1 290 ? -11.811 -21.361 32.586 1.00 52.09 290 HIS A N 1
ATOM 2403 C CA . HIS A 1 290 ? -11.706 -21.406 34.032 1.00 52.09 290 HIS A CA 1
ATOM 2404 C C . HIS A 1 290 ? -12.735 -22.420 34.533 1.00 52.09 290 HIS A C 1
ATOM 2406 O O . HIS A 1 290 ? -13.921 -22.249 34.235 1.00 52.09 290 HIS A O 1
ATOM 2412 N N . PRO A 1 291 ? -12.335 -23.450 35.300 1.00 50.44 291 PRO A N 1
ATOM 2413 C CA . PRO A 1 291 ? -13.306 -24.325 35.932 1.00 50.44 291 PRO A CA 1
ATOM 2414 C C . PRO A 1 291 ? -14.229 -23.476 36.814 1.00 50.44 291 PRO A C 1
ATOM 2416 O O . PRO A 1 291 ? -13.782 -22.662 37.629 1.00 50.44 291 PRO A O 1
ATOM 2419 N N . THR A 1 292 ? -15.533 -23.622 36.592 1.00 49.38 292 THR A N 1
ATOM 2420 C CA . THR A 1 292 ? -16.587 -22.972 37.370 1.00 49.38 292 THR A CA 1
ATOM 2421 C C . THR A 1 292 ? -16.384 -23.260 38.855 1.00 49.38 292 THR A C 1
ATOM 2423 O O . THR A 1 292 ? -16.156 -24.405 39.232 1.00 49.38 292 THR A O 1
ATOM 2426 N N . LYS A 1 293 ? -16.486 -22.224 39.700 1.00 49.00 293 LYS A N 1
ATOM 2427 C CA . LYS A 1 293 ? -16.258 -22.234 41.162 1.00 49.00 293 LYS A CA 1
ATOM 2428 C C . LYS A 1 293 ? -17.237 -23.103 41.987 1.00 49.00 293 LYS A C 1
ATOM 2430 O O . LYS A 1 293 ? -17.496 -22.792 43.146 1.00 49.00 293 LYS A O 1
ATOM 2435 N N . HIS A 1 294 ? -17.774 -24.190 41.446 1.00 49.78 294 HIS A N 1
ATOM 2436 C CA . HIS A 1 294 ? -18.605 -25.125 42.198 1.00 49.78 294 HIS A CA 1
ATOM 2437 C C . HIS A 1 294 ? -17.888 -26.462 42.351 1.00 49.78 294 HIS A C 1
ATOM 2439 O O . HIS A 1 294 ? -17.942 -27.310 41.469 1.00 49.78 294 HIS A O 1
ATOM 2445 N N . GLY A 1 295 ? -17.240 -26.634 43.505 1.00 48.53 295 GLY A N 1
ATOM 2446 C CA . GLY A 1 295 ? -16.815 -27.942 44.000 1.00 48.53 295 GLY A CA 1
ATOM 2447 C C . GLY A 1 295 ? -15.313 -28.084 44.220 1.00 48.53 295 GLY A C 1
ATOM 2448 O O . GLY A 1 295 ? -14.583 -28.388 43.292 1.00 48.53 295 GLY A O 1
ATOM 2449 N N . VAL A 1 296 ? -14.922 -27.910 45.487 1.00 50.06 296 VAL A N 1
ATOM 2450 C CA . VAL A 1 296 ? -13.823 -28.573 46.217 1.00 50.06 296 VAL A CA 1
ATOM 2451 C C . VAL A 1 296 ? -12.393 -28.478 45.647 1.00 50.06 296 VAL A C 1
ATOM 2453 O O . VAL A 1 296 ? -12.082 -28.821 44.515 1.00 50.06 296 VAL A O 1
ATOM 2456 N N . HIS A 1 297 ? -11.494 -28.035 46.529 1.00 47.06 297 HIS A N 1
ATOM 2457 C CA . HIS A 1 297 ? -10.046 -27.924 46.370 1.00 47.06 297 HIS A CA 1
ATOM 2458 C C . HIS A 1 297 ? -9.384 -29.088 45.606 1.00 47.06 297 HIS A C 1
ATOM 2460 O O . HIS A 1 297 ? -9.130 -30.146 46.176 1.00 47.06 297 HIS A O 1
ATOM 2466 N N . HIS A 1 298 ? -8.957 -28.830 44.368 1.00 47.28 298 HIS A N 1
ATOM 2467 C CA . HIS A 1 298 ? -7.858 -29.557 43.732 1.00 47.28 298 HIS A CA 1
ATOM 2468 C C . HIS A 1 298 ? -6.745 -28.578 43.327 1.00 47.28 298 HIS A C 1
ATOM 2470 O O . HIS A 1 298 ? -7.028 -27.539 42.720 1.00 47.28 298 HIS A O 1
ATOM 2476 N N . PRO A 1 299 ? -5.472 -28.860 43.661 1.00 50.12 299 PRO A N 1
ATOM 2477 C CA . PRO A 1 299 ? -4.371 -27.985 43.312 1.00 50.12 299 PRO A CA 1
ATOM 2478 C C . PRO A 1 299 ? -3.987 -28.195 41.842 1.00 50.12 299 PRO A C 1
ATOM 2480 O O . PRO A 1 299 ? -3.686 -29.304 41.413 1.00 50.12 299 PRO A O 1
ATOM 2483 N N . ARG A 1 300 ? -3.933 -27.085 41.098 1.00 48.50 300 ARG A N 1
ATOM 2484 C CA . ARG A 1 300 ? -3.158 -26.921 39.858 1.00 48.50 300 ARG A CA 1
ATOM 2485 C C . ARG A 1 300 ? -3.568 -27.841 38.693 1.00 48.50 300 ARG A C 1
ATOM 2487 O O . ARG A 1 300 ? -2.784 -28.666 38.240 1.00 48.50 300 ARG A O 1
ATOM 2494 N N . GLN A 1 301 ? -4.754 -27.617 38.126 1.00 47.12 301 GLN A N 1
ATOM 2495 C CA . GLN A 1 301 ? -5.053 -28.074 36.763 1.00 47.12 301 GLN A CA 1
ATOM 2496 C C . GLN A 1 301 ? -4.662 -26.996 35.750 1.00 47.12 301 GLN A C 1
ATOM 2498 O O . GLN A 1 301 ? -5.071 -25.840 35.858 1.00 47.12 301 GLN A O 1
ATOM 2503 N N . SER A 1 302 ? -3.824 -27.378 34.786 1.00 45.62 302 SER A N 1
ATOM 2504 C CA . SER A 1 302 ? -3.453 -26.546 33.647 1.00 45.62 302 SER A CA 1
ATOM 2505 C C . SER A 1 302 ? -4.703 -26.197 32.847 1.00 45.62 302 SER A C 1
ATOM 2507 O O . SER A 1 302 ? -5.362 -27.090 32.316 1.00 45.62 302 SER A O 1
ATOM 2509 N N . SER A 1 303 ? -5.019 -24.910 32.737 1.00 54.41 303 SER A N 1
ATOM 2510 C CA . SER A 1 303 ? -6.018 -24.426 31.794 1.00 54.41 303 SER A CA 1
ATOM 2511 C C . SER A 1 303 ? -5.554 -24.764 30.377 1.00 54.41 303 SER A C 1
ATOM 2513 O O . SER A 1 303 ? -4.568 -24.219 29.881 1.00 54.41 303 SER A O 1
ATOM 2515 N N . THR A 1 304 ? -6.232 -25.707 29.726 1.00 52.34 304 THR A N 1
ATOM 2516 C CA . THR A 1 304 ? -5.942 -26.045 28.332 1.00 52.34 304 THR A CA 1
ATOM 2517 C C . THR A 1 304 ? -6.429 -24.902 27.440 1.00 52.34 304 THR A C 1
ATOM 2519 O O . THR A 1 304 ? -7.614 -24.564 27.503 1.00 52.34 304 THR A O 1
ATOM 2522 N N . PRO A 1 305 ? -5.562 -24.286 26.618 1.00 55.09 305 PRO A N 1
ATOM 2523 C CA . PRO A 1 305 ? -6.000 -23.280 25.660 1.00 55.09 305 PRO A CA 1
ATOM 2524 C C . PRO A 1 305 ? -6.931 -23.928 24.630 1.00 55.09 305 PRO A C 1
ATOM 2526 O O . PRO A 1 305 ? -6.523 -24.831 23.900 1.00 55.09 305 PRO A O 1
ATOM 2529 N N . MET A 1 306 ? -8.175 -23.461 24.547 1.00 56.88 306 MET A N 1
ATOM 2530 C CA . MET A 1 306 ? -9.123 -23.873 23.515 1.00 56.88 306 MET A CA 1
ATOM 2531 C C . MET A 1 306 ? -9.183 -22.818 22.417 1.00 56.88 306 MET A C 1
ATOM 2533 O O . MET A 1 306 ? -9.415 -21.634 22.668 1.00 56.88 306 MET A O 1
ATOM 2537 N N . ILE A 1 307 ? -8.991 -23.256 21.176 1.00 63.72 307 ILE A N 1
ATOM 2538 C CA . ILE A 1 307 ? -9.115 -22.402 19.998 1.00 63.72 307 ILE A CA 1
ATOM 2539 C C . ILE A 1 307 ? -10.592 -22.338 19.610 1.00 63.72 307 ILE A C 1
ATOM 2541 O O . ILE A 1 307 ? -11.201 -23.355 19.283 1.00 63.72 307 ILE A O 1
ATOM 2545 N N . ARG A 1 308 ? -11.176 -21.140 19.638 1.00 61.62 308 ARG A N 1
ATOM 2546 C CA . ARG A 1 308 ? -12.579 -20.903 19.304 1.00 61.62 308 ARG A CA 1
ATOM 2547 C C . ARG A 1 308 ? -12.718 -19.870 18.198 1.00 61.62 308 ARG A C 1
ATOM 2549 O O . ARG A 1 308 ? -12.035 -18.854 18.200 1.00 61.62 308 ARG A O 1
ATOM 2556 N N . ILE A 1 309 ? -13.652 -20.101 17.280 1.00 67.62 309 ILE A N 1
ATOM 2557 C CA . ILE A 1 309 ? -14.039 -19.092 16.292 1.00 67.62 309 ILE A CA 1
ATOM 2558 C C . ILE A 1 309 ? -14.840 -17.989 17.001 1.00 67.62 309 ILE A C 1
ATOM 2560 O O . ILE A 1 309 ? -15.724 -18.284 17.813 1.00 67.62 309 ILE A O 1
ATOM 2564 N N . ARG A 1 310 ? -14.522 -16.723 16.711 1.00 68.62 310 ARG A N 1
ATOM 2565 C CA . ARG A 1 310 ? -15.199 -15.544 17.270 1.00 68.62 310 ARG A CA 1
ATOM 2566 C C . ARG A 1 310 ? -16.713 -15.655 17.077 1.00 68.62 310 ARG A C 1
ATOM 2568 O O . ARG A 1 310 ? -17.205 -15.703 15.956 1.00 68.62 310 ARG A O 1
ATOM 2575 N N . ARG A 1 311 ? -17.451 -15.674 18.191 1.00 56.50 311 ARG A N 1
ATOM 2576 C CA . ARG A 1 311 ? -18.917 -15.838 18.204 1.00 56.50 311 ARG A CA 1
ATOM 2577 C C . ARG A 1 311 ? -19.682 -14.576 17.801 1.00 56.50 311 ARG A C 1
ATOM 2579 O O . ARG A 1 311 ? -20.774 -14.685 17.262 1.00 56.50 311 ARG A O 1
ATOM 2586 N N . HIS A 1 312 ? -19.125 -13.396 18.077 1.00 62.19 312 HIS A N 1
ATOM 2587 C CA . HIS A 1 312 ? -19.775 -12.116 17.791 1.00 62.19 312 HIS A CA 1
ATOM 2588 C C . HIS A 1 312 ? -19.191 -11.490 16.522 1.00 62.19 312 HIS A C 1
ATOM 2590 O O . HIS A 1 312 ? -18.217 -10.732 16.580 1.00 62.19 312 HIS A O 1
ATOM 2596 N N . LEU A 1 313 ? -19.780 -11.843 15.383 1.00 75.62 313 LEU A N 1
ATOM 2597 C CA . LEU A 1 313 ? -19.479 -11.287 14.064 1.00 75.62 313 LEU A CA 1
ATOM 2598 C C . LEU A 1 313 ? -20.483 -10.168 13.769 1.00 75.62 313 LEU A C 1
ATOM 2600 O O . LEU A 1 313 ? -21.678 -10.355 13.987 1.00 75.62 313 LEU A O 1
ATOM 2604 N N . HIS A 1 314 ? -20.016 -9.008 13.303 1.00 76.94 314 HIS A N 1
ATOM 2605 C CA . HIS A 1 314 ? -20.918 -7.920 12.922 1.00 76.94 314 HIS A CA 1
ATOM 2606 C C . HIS A 1 314 ? -21.718 -8.261 11.659 1.00 76.94 314 HIS A C 1
ATOM 2608 O O . HIS A 1 314 ? -22.917 -7.999 11.586 1.00 76.94 314 HIS A O 1
ATOM 2614 N N . PHE A 1 315 ? -21.074 -8.876 10.660 1.00 78.38 315 PHE A N 1
ATOM 2615 C CA . PHE A 1 315 ? -21.785 -9.359 9.483 1.00 78.38 315 PHE A CA 1
ATOM 2616 C C . PHE A 1 315 ? -22.500 -10.661 9.832 1.00 78.38 315 PHE A C 1
ATOM 2618 O O . PHE A 1 315 ? -21.869 -11.651 10.200 1.00 78.38 315 PHE A O 1
ATOM 2625 N N . SER A 1 316 ? -23.823 -10.683 9.678 1.00 71.56 316 SER A N 1
ATOM 2626 C CA . SER A 1 316 ? -24.638 -11.855 10.016 1.00 71.56 316 SER A CA 1
ATOM 2627 C C . SER A 1 316 ? -24.322 -13.081 9.147 1.00 71.56 316 SER A C 1
ATOM 2629 O O . SER A 1 316 ? -24.682 -14.200 9.494 1.00 71.56 316 SER A O 1
ATOM 2631 N N . TRP A 1 317 ? -23.679 -12.882 7.993 1.00 80.56 317 TRP A N 1
ATOM 2632 C CA . TRP A 1 317 ? -23.468 -13.912 6.981 1.00 80.56 317 TRP A CA 1
ATOM 2633 C C . TRP A 1 317 ? -22.061 -14.505 7.104 1.00 80.56 317 TRP A C 1
ATOM 2635 O O . TRP A 1 317 ? -21.091 -13.961 6.579 1.00 80.56 317 TRP A O 1
ATOM 2645 N N . SER A 1 318 ? -21.937 -15.650 7.780 1.00 80.94 318 SER A N 1
ATOM 2646 C CA . SER A 1 318 ? -20.638 -16.280 8.071 1.00 80.94 318 SER A CA 1
ATOM 2647 C C . SER A 1 318 ? -19.822 -16.645 6.823 1.00 80.94 318 SER A C 1
ATOM 2649 O O . SER A 1 318 ? -18.593 -16.636 6.874 1.00 80.94 318 SER A O 1
ATOM 2651 N N . TRP A 1 319 ? -20.479 -16.915 5.688 1.00 85.75 319 TRP A N 1
ATOM 2652 C CA . TRP A 1 319 ? -19.800 -17.236 4.429 1.00 85.75 319 TRP A CA 1
ATOM 2653 C C . TRP A 1 319 ? -18.921 -16.087 3.917 1.00 85.75 319 TRP A C 1
ATOM 2655 O O . TRP A 1 319 ? -17.913 -16.345 3.266 1.00 85.75 319 TRP A O 1
ATOM 2665 N N . VAL A 1 320 ? -19.250 -14.833 4.254 1.00 89.75 320 VAL A N 1
ATOM 2666 C CA . VAL A 1 320 ? -18.479 -13.647 3.848 1.00 89.75 320 VAL A CA 1
ATOM 2667 C C . VAL A 1 320 ? -17.069 -13.690 4.442 1.00 89.75 320 VAL A C 1
ATOM 2669 O O . VAL A 1 320 ? -16.099 -13.376 3.758 1.00 89.75 320 VAL A O 1
ATOM 2672 N N . TYR A 1 321 ? -16.936 -14.157 5.686 1.00 89.50 321 TYR A N 1
ATOM 2673 C CA . TYR A 1 321 ? -15.637 -14.326 6.341 1.00 89.50 321 TYR A CA 1
ATOM 2674 C C . TYR A 1 321 ? -14.839 -15.487 5.742 1.00 89.50 321 TYR A C 1
ATOM 2676 O O . TYR A 1 321 ? -13.633 -15.365 5.556 1.00 89.50 321 TYR A O 1
ATOM 2684 N N . VAL A 1 322 ? -15.500 -16.598 5.396 1.00 90.50 322 VAL A N 1
ATOM 2685 C CA . VAL A 1 322 ? -14.842 -17.737 4.729 1.00 90.50 322 VAL A CA 1
ATOM 2686 C C . VAL A 1 322 ? -14.329 -17.326 3.351 1.00 90.50 322 VAL A C 1
ATOM 2688 O O . VAL A 1 322 ? -13.179 -17.602 3.015 1.00 90.50 322 VAL A O 1
ATOM 2691 N N . LEU A 1 323 ? -15.147 -16.608 2.578 1.00 92.69 323 LEU A N 1
ATOM 2692 C CA . LEU A 1 323 ? -14.740 -16.074 1.284 1.00 92.69 323 LEU A CA 1
ATOM 2693 C C . LEU A 1 323 ? -13.560 -15.106 1.432 1.00 92.69 323 LEU A C 1
ATOM 2695 O O . LEU A 1 323 ? -12.605 -15.205 0.671 1.00 92.69 323 LEU A O 1
ATOM 2699 N N . ALA A 1 324 ? -13.586 -14.215 2.425 1.00 93.00 324 ALA A N 1
ATOM 2700 C CA . ALA A 1 324 ? -12.482 -13.296 2.685 1.00 93.00 324 ALA A CA 1
ATOM 2701 C C . ALA A 1 324 ? -11.175 -14.021 3.035 1.00 93.00 324 ALA A C 1
ATOM 2703 O O . ALA A 1 324 ? -10.126 -13.652 2.514 1.00 93.00 324 ALA A O 1
ATOM 2704 N N . ILE A 1 325 ? -11.239 -15.076 3.855 1.00 93.44 325 ILE A N 1
ATOM 2705 C CA . ILE A 1 325 ? -10.088 -15.935 4.175 1.00 93.44 325 ILE A CA 1
ATOM 2706 C C . ILE A 1 325 ? -9.524 -16.584 2.906 1.00 93.44 325 ILE A C 1
ATOM 2708 O O . ILE A 1 325 ? -8.315 -16.539 2.678 1.00 93.44 325 ILE A O 1
ATOM 2712 N N . LEU A 1 326 ? -10.386 -17.175 2.073 1.00 93.81 326 LEU A N 1
ATOM 2713 C CA . LEU A 1 326 ? -9.965 -17.842 0.838 1.00 93.81 326 LEU A CA 1
ATOM 2714 C C . LEU A 1 326 ? -9.358 -16.855 -0.165 1.00 93.81 326 LEU A C 1
ATOM 2716 O O . LEU A 1 326 ? -8.294 -17.123 -0.721 1.00 93.81 326 LEU A O 1
ATOM 2720 N N . LEU A 1 327 ? -10.004 -15.704 -0.371 1.00 93.88 327 LEU A N 1
ATOM 2721 C CA . LEU A 1 327 ? -9.501 -14.654 -1.255 1.00 93.88 327 LEU A CA 1
ATOM 2722 C C . LEU A 1 327 ? -8.157 -14.115 -0.765 1.00 93.88 327 LEU A C 1
ATOM 2724 O O . LEU A 1 327 ? -7.232 -13.979 -1.562 1.00 93.88 327 LEU A O 1
ATOM 2728 N N . ASP A 1 328 ? -8.014 -13.856 0.534 1.00 93.31 328 ASP A N 1
ATOM 2729 C CA . ASP A 1 328 ? -6.751 -13.382 1.091 1.00 93.31 328 ASP A CA 1
ATOM 2730 C C . ASP A 1 328 ? -5.623 -14.415 0.931 1.00 93.31 328 ASP A C 1
ATOM 2732 O O . ASP A 1 328 ? -4.510 -14.045 0.554 1.00 93.31 328 ASP A O 1
ATOM 2736 N N . PHE A 1 329 ? -5.911 -15.709 1.109 1.00 92.56 329 PHE A N 1
ATOM 2737 C CA . PHE A 1 329 ? -4.941 -16.782 0.880 1.00 92.56 329 PHE A CA 1
ATOM 2738 C C . PHE A 1 329 ? -4.459 -16.830 -0.578 1.00 92.56 329 PHE A C 1
ATOM 2740 O O . PHE A 1 329 ? -3.255 -16.774 -0.842 1.00 92.56 329 PHE A O 1
ATOM 2747 N N . VAL A 1 330 ? -5.395 -16.892 -1.533 1.00 89.62 330 VAL A N 1
ATOM 2748 C CA . VAL A 1 330 ? -5.088 -17.017 -2.970 1.00 89.62 330 VAL A CA 1
ATOM 2749 C C . VAL A 1 330 ? -4.339 -15.787 -3.485 1.00 89.62 330 VAL A C 1
ATOM 2751 O O . VAL A 1 330 ? -3.321 -15.915 -4.175 1.00 89.62 330 VAL A O 1
ATOM 2754 N N . LEU A 1 331 ? -4.797 -14.586 -3.127 1.00 89.38 331 LEU A N 1
ATOM 2755 C CA . LEU A 1 331 ? -4.170 -13.341 -3.573 1.00 89.38 331 LEU A CA 1
ATOM 2756 C C . LEU A 1 331 ? -2.779 -13.147 -2.957 1.00 89.38 331 LEU A C 1
ATOM 2758 O O . LEU A 1 331 ? -1.868 -12.677 -3.638 1.00 89.38 331 LEU A O 1
ATOM 2762 N N . ARG A 1 332 ? -2.564 -13.588 -1.713 1.00 88.00 332 ARG A N 1
ATOM 2763 C CA . ARG A 1 332 ? -1.242 -13.537 -1.073 1.00 88.00 332 ARG A CA 1
ATOM 2764 C C . ARG A 1 332 ? -0.242 -14.491 -1.716 1.00 88.00 332 ARG A C 1
ATOM 2766 O O . ARG A 1 332 ? 0.908 -14.110 -1.917 1.00 88.00 332 ARG A O 1
ATOM 2773 N N . ILE A 1 333 ? -0.672 -15.700 -2.085 1.00 81.69 333 ILE A N 1
ATOM 2774 C CA . ILE A 1 333 ? 0.173 -16.620 -2.862 1.00 81.69 333 ILE A CA 1
ATOM 2775 C C . ILE A 1 333 ? 0.517 -15.994 -4.216 1.00 81.69 333 ILE A C 1
ATOM 2777 O O . ILE A 1 333 ? 1.674 -16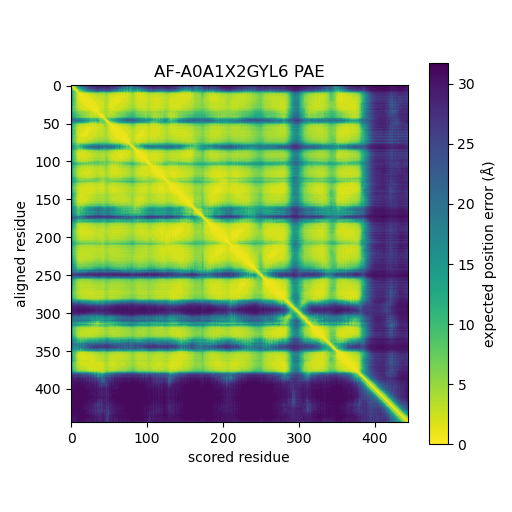.032 -4.627 1.00 81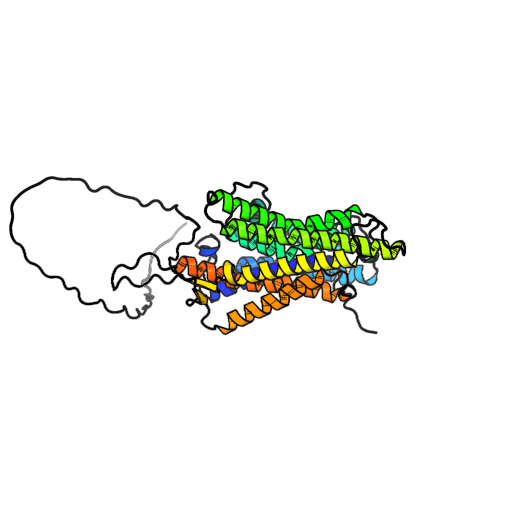.69 333 ILE A O 1
ATOM 2781 N N . THR A 1 334 ? -0.453 -15.356 -4.874 1.00 79.25 334 THR A N 1
ATOM 2782 C CA . THR A 1 334 ? -0.237 -14.667 -6.157 1.00 79.25 334 THR A CA 1
ATOM 2783 C C . THR A 1 334 ? 0.843 -13.584 -6.040 1.00 79.25 334 THR A C 1
ATOM 2785 O O . THR A 1 334 ? 1.751 -13.525 -6.870 1.00 79.25 334 THR A O 1
ATOM 2788 N N . TRP A 1 335 ? 0.804 -12.773 -4.979 1.00 72.31 335 TRP A N 1
ATOM 2789 C CA . TRP A 1 335 ? 1.830 -11.760 -4.706 1.00 72.31 335 TRP A CA 1
ATOM 2790 C C . TRP A 1 335 ? 3.220 -12.378 -4.502 1.00 72.31 335 TRP A C 1
ATOM 2792 O O . TRP A 1 335 ? 4.206 -11.932 -5.088 1.00 72.31 335 TRP A O 1
ATOM 2802 N N . SER A 1 336 ? 3.289 -13.453 -3.725 1.00 70.94 336 SER A N 1
ATOM 2803 C CA . SER A 1 336 ? 4.524 -14.183 -3.437 1.00 70.94 336 SER A CA 1
ATOM 2804 C C . SER A 1 336 ? 5.149 -14.840 -4.669 1.00 70.94 336 SER A C 1
ATOM 2806 O O . SER A 1 336 ? 6.372 -14.872 -4.801 1.00 70.94 336 SER A O 1
ATOM 2808 N N . LEU A 1 337 ? 4.323 -15.307 -5.608 1.00 64.94 337 LEU A N 1
ATOM 2809 C CA . LEU A 1 337 ? 4.775 -15.875 -6.880 1.00 64.94 337 LEU A CA 1
ATOM 2810 C C . LEU A 1 337 ? 5.283 -14.807 -7.863 1.00 64.94 337 LEU A C 1
ATOM 2812 O O . LEU A 1 337 ? 6.180 -15.110 -8.647 1.00 64.94 337 LEU A O 1
ATOM 2816 N N . LYS A 1 338 ? 4.795 -13.556 -7.792 1.00 64.94 338 LYS A N 1
ATOM 2817 C CA . LYS A 1 338 ? 5.291 -12.429 -8.619 1.00 64.94 338 LYS A CA 1
ATOM 2818 C C . LYS A 1 338 ? 6.773 -12.123 -8.370 1.00 64.94 338 LYS A C 1
ATOM 2820 O O . LYS A 1 338 ? 7.467 -11.687 -9.283 1.00 64.94 338 LYS A O 1
ATOM 2825 N N . LEU A 1 339 ? 7.259 -12.348 -7.148 1.00 58.53 339 LEU A N 1
ATOM 2826 C CA . LEU A 1 339 ? 8.670 -12.162 -6.792 1.00 58.53 339 LEU A CA 1
ATOM 2827 C C . LEU A 1 339 ? 9.580 -13.267 -7.359 1.00 58.53 339 LEU A C 1
ATOM 2829 O O . LEU A 1 339 ? 10.799 -13.125 -7.298 1.00 58.53 339 LEU A O 1
ATOM 2833 N N . SER A 1 340 ? 9.014 -14.348 -7.916 1.00 60.03 340 SER A N 1
ATOM 2834 C CA . SER A 1 340 ? 9.798 -15.408 -8.547 1.00 60.03 340 SER A CA 1
ATOM 2835 C C . SER A 1 340 ? 10.371 -14.925 -9.873 1.00 60.03 340 SER A C 1
ATOM 2837 O O . SER A 1 340 ? 9.631 -14.669 -10.821 1.00 60.03 340 SER A O 1
ATOM 2839 N N . SER A 1 341 ? 11.698 -14.864 -9.972 1.00 51.59 341 SER A N 1
ATOM 2840 C CA . SER A 1 341 ? 12.399 -14.604 -11.235 1.00 51.59 341 SER A CA 1
ATOM 2841 C C . SER A 1 341 ? 12.209 -15.724 -12.268 1.00 51.59 341 SER A C 1
ATOM 2843 O O . SER A 1 341 ? 12.359 -15.487 -13.462 1.00 51.59 341 SER A O 1
ATOM 2845 N N . HIS A 1 342 ? 11.864 -16.936 -11.819 1.00 45.56 342 HIS A N 1
ATOM 2846 C CA . HIS A 1 342 ? 11.776 -18.132 -12.659 1.00 45.56 342 HIS A CA 1
ATOM 2847 C C . HIS A 1 342 ? 10.439 -18.311 -13.383 1.00 45.56 342 HIS A C 1
ATOM 2849 O O . HIS A 1 342 ? 10.365 -19.085 -14.339 1.00 45.56 342 HIS A O 1
ATOM 2855 N N . ILE A 1 343 ? 9.375 -17.628 -12.951 1.00 50.97 343 ILE A N 1
ATOM 2856 C CA . ILE A 1 343 ? 8.069 -17.751 -13.597 1.00 50.97 343 ILE A CA 1
ATOM 2857 C C . ILE A 1 343 ? 7.951 -16.637 -14.641 1.00 50.97 343 ILE A C 1
ATOM 2859 O O . ILE A 1 343 ? 7.930 -15.455 -14.311 1.00 50.97 343 ILE A O 1
ATOM 2863 N N . TYR A 1 344 ? 7.843 -17.035 -15.910 1.00 46.34 344 TYR A N 1
ATOM 2864 C CA . TYR A 1 344 ? 7.720 -16.218 -17.130 1.00 46.34 344 TYR A CA 1
ATOM 2865 C C . TYR A 1 344 ? 6.491 -15.268 -17.188 1.00 46.34 344 TYR A C 1
ATOM 2867 O O . TYR A 1 344 ? 6.034 -14.900 -18.269 1.00 46.34 344 TYR A O 1
ATOM 2875 N N . PHE A 1 345 ? 5.943 -14.810 -16.058 1.00 46.97 345 PHE A N 1
ATOM 2876 C CA . PHE A 1 345 ? 4.853 -13.822 -16.018 1.00 46.97 345 PHE A CA 1
ATOM 2877 C C . PHE A 1 345 ? 5.268 -12.427 -16.518 1.00 46.97 345 PHE A C 1
ATOM 2879 O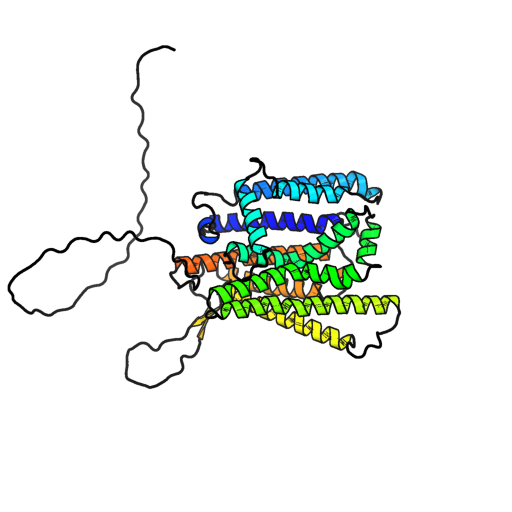 O . PHE A 1 345 ? 4.402 -11.592 -16.771 1.00 46.97 345 PHE A O 1
ATOM 2886 N N . GLN A 1 346 ? 6.571 -12.176 -16.694 1.00 46.69 346 GLN A N 1
ATOM 2887 C CA . GLN A 1 346 ? 7.124 -10.858 -17.031 1.00 46.69 346 GLN A CA 1
ATOM 2888 C C . GLN A 1 346 ? 6.973 -10.439 -18.501 1.00 46.69 346 GLN A C 1
ATOM 2890 O O . GLN A 1 346 ? 7.325 -9.315 -18.839 1.00 46.69 346 GLN A O 1
ATOM 2895 N N . ARG A 1 347 ? 6.445 -11.293 -19.389 1.00 46.56 347 ARG A N 1
ATOM 2896 C CA . ARG A 1 347 ? 6.356 -10.955 -20.822 1.00 46.56 347 ARG A CA 1
ATOM 2897 C C . ARG A 1 347 ? 5.101 -10.180 -21.234 1.00 46.56 347 ARG A C 1
ATOM 2899 O O . ARG A 1 347 ? 5.050 -9.726 -22.366 1.00 46.56 347 ARG A O 1
ATOM 2906 N N . ILE A 1 348 ? 4.117 -10.005 -20.344 1.00 49.69 348 ILE A N 1
ATOM 2907 C CA . ILE A 1 348 ? 2.858 -9.304 -20.654 1.00 49.69 348 ILE A CA 1
ATOM 2908 C C . ILE A 1 348 ? 2.620 -8.200 -19.617 1.00 49.69 348 ILE A C 1
ATOM 2910 O O . ILE A 1 348 ? 2.302 -8.481 -18.460 1.00 49.69 348 ILE A O 1
ATOM 2914 N N . ALA A 1 349 ? 2.713 -6.934 -20.039 1.00 50.62 349 ALA A N 1
ATOM 2915 C CA . ALA A 1 349 ? 2.510 -5.756 -19.183 1.00 50.62 349 ALA A CA 1
ATOM 2916 C C . ALA A 1 349 ? 1.141 -5.749 -18.465 1.00 50.62 349 ALA A C 1
ATOM 2918 O O . ALA A 1 349 ? 1.041 -5.327 -17.310 1.00 50.62 349 ALA A O 1
ATOM 2919 N N . GLY A 1 350 ? 0.098 -6.295 -19.108 1.00 58.72 350 GLY A N 1
ATOM 2920 C CA . GLY A 1 350 ? -1.234 -6.460 -18.514 1.00 58.72 350 GLY A CA 1
ATOM 2921 C C . GLY A 1 350 ? -1.258 -7.365 -17.275 1.00 58.72 350 GLY A C 1
ATOM 2922 O O . GLY A 1 350 ? -2.026 -7.110 -16.349 1.00 58.72 350 GLY A O 1
ATOM 2923 N N . ASN A 1 351 ? -0.370 -8.362 -17.197 1.00 68.69 351 ASN A N 1
ATOM 2924 C CA . ASN A 1 351 ? -0.298 -9.266 -16.048 1.00 68.69 351 ASN A CA 1
ATOM 2925 C C . ASN A 1 351 ? 0.323 -8.576 -14.823 1.00 68.69 351 ASN A C 1
ATOM 2927 O O . ASN A 1 351 ? -0.106 -8.825 -13.699 1.00 68.69 351 ASN A O 1
ATOM 2931 N N . ILE A 1 352 ? 1.290 -7.673 -15.025 1.00 75.88 352 ILE A N 1
ATOM 2932 C CA . ILE A 1 352 ? 1.943 -6.935 -13.931 1.00 75.88 352 ILE A CA 1
ATOM 2933 C C . ILE A 1 352 ? 0.948 -5.977 -13.269 1.00 75.88 352 ILE A C 1
ATOM 2935 O O . ILE A 1 352 ? 0.800 -6.008 -12.045 1.00 75.88 352 ILE A O 1
ATOM 2939 N N . PHE A 1 353 ? 0.226 -5.192 -14.079 1.00 83.12 353 PHE A N 1
ATOM 2940 C CA . PHE A 1 353 ? -0.827 -4.298 -13.589 1.00 83.12 353 PHE A CA 1
ATOM 2941 C C . PHE A 1 353 ? -1.936 -5.071 -12.872 1.00 83.12 353 PHE A C 1
ATOM 2943 O O . PHE A 1 353 ? -2.345 -4.676 -11.783 1.00 83.12 353 PHE A O 1
ATOM 2950 N N . LEU A 1 354 ? -2.402 -6.191 -13.442 1.00 84.19 354 LEU A N 1
ATOM 2951 C CA . LEU A 1 354 ? -3.456 -6.998 -12.828 1.00 84.19 354 LEU A CA 1
ATOM 2952 C C . LEU A 1 354 ? -3.039 -7.528 -11.452 1.00 84.19 354 LEU A C 1
ATOM 2954 O O . LEU A 1 354 ? -3.826 -7.454 -10.514 1.00 84.19 354 LEU A O 1
ATOM 2958 N N . VAL A 1 355 ? -1.810 -8.026 -11.296 1.00 83.25 355 VAL A N 1
ATOM 2959 C CA . VAL A 1 355 ? -1.341 -8.525 -9.992 1.00 83.25 355 VAL A CA 1
ATOM 2960 C C . VAL A 1 355 ? -1.229 -7.396 -8.963 1.00 83.25 355 VAL A C 1
ATOM 2962 O O . VAL A 1 355 ? -1.572 -7.593 -7.799 1.00 83.25 355 VAL A O 1
ATOM 2965 N N . GLU A 1 356 ? -0.795 -6.201 -9.366 1.00 87.06 356 GLU A N 1
ATOM 2966 C CA . GLU A 1 356 ? -0.757 -5.032 -8.471 1.00 87.06 356 GLU A CA 1
ATOM 2967 C C . GLU A 1 356 ? -2.155 -4.562 -8.084 1.00 87.06 356 GLU A C 1
ATOM 2969 O O . GLU A 1 356 ? -2.415 -4.291 -6.913 1.00 87.06 356 GLU A O 1
ATOM 2974 N N . LEU A 1 357 ? -3.075 -4.537 -9.047 1.00 90.50 357 LEU A N 1
ATOM 2975 C CA . LEU A 1 357 ? -4.480 -4.243 -8.810 1.00 90.50 357 LEU A CA 1
ATOM 2976 C C . LEU A 1 357 ? -5.096 -5.243 -7.828 1.00 90.50 357 LEU A C 1
ATOM 2978 O O . LEU A 1 357 ? -5.781 -4.843 -6.888 1.00 90.50 357 LEU A O 1
ATOM 2982 N N . LEU A 1 358 ? -4.834 -6.536 -8.012 1.00 90.88 358 LEU A N 1
ATOM 2983 C CA . LEU A 1 358 ? -5.317 -7.587 -7.122 1.00 90.88 358 LEU A CA 1
ATOM 2984 C C . LEU A 1 358 ? -4.764 -7.441 -5.698 1.00 90.88 358 LEU A C 1
ATOM 2986 O O . LEU A 1 358 ? -5.495 -7.685 -4.741 1.00 90.88 358 LEU A O 1
ATOM 2990 N N . GLU A 1 359 ? -3.521 -6.986 -5.535 1.00 90.19 359 GLU A N 1
ATOM 2991 C CA . GLU A 1 359 ? -2.956 -6.686 -4.215 1.00 90.19 359 GLU A CA 1
ATOM 2992 C C . GLU A 1 359 ? -3.638 -5.470 -3.558 1.00 90.19 359 GLU A C 1
ATOM 2994 O O . GLU A 1 359 ? -3.949 -5.501 -2.362 1.00 90.19 359 GLU A O 1
ATOM 2999 N N . VAL A 1 360 ? -3.965 -4.429 -4.335 1.00 91.50 360 VAL A N 1
ATOM 3000 C CA . VAL A 1 360 ? -4.772 -3.291 -3.852 1.00 91.50 360 VAL A CA 1
ATOM 3001 C C . VAL A 1 360 ? -6.172 -3.755 -3.430 1.00 91.50 360 VAL A C 1
ATOM 3003 O O . VAL A 1 360 ? -6.639 -3.389 -2.349 1.00 91.50 360 VAL A O 1
ATOM 3006 N N . VAL A 1 361 ? -6.826 -4.604 -4.229 1.00 91.88 361 VAL A N 1
ATOM 3007 C CA . VAL A 1 361 ? -8.148 -5.179 -3.915 1.00 91.88 361 VAL A CA 1
ATOM 3008 C C . VAL A 1 361 ? -8.093 -6.062 -2.664 1.00 91.88 361 VAL A C 1
ATOM 3010 O O . VAL A 1 361 ? -8.973 -5.962 -1.807 1.00 91.88 361 VAL A O 1
ATOM 3013 N N . ARG A 1 362 ? -7.048 -6.881 -2.497 1.00 93.06 362 ARG A N 1
ATOM 3014 C CA . ARG A 1 362 ? -6.850 -7.697 -1.288 1.00 93.06 362 ARG A CA 1
ATOM 3015 C C . ARG A 1 362 ? -6.793 -6.820 -0.038 1.00 93.06 362 ARG A C 1
ATOM 3017 O O . ARG A 1 362 ? -7.477 -7.094 0.949 1.00 93.06 362 ARG A O 1
ATOM 3024 N N . ARG A 1 363 ? -6.016 -5.733 -0.076 1.00 94.00 363 ARG A N 1
ATOM 3025 C CA . ARG A 1 363 ? -5.916 -4.791 1.048 1.00 94.00 363 ARG A CA 1
ATOM 3026 C C . ARG A 1 363 ? -7.220 -4.039 1.290 1.00 94.00 363 ARG A C 1
ATOM 3028 O O . ARG A 1 363 ? -7.583 -3.829 2.447 1.00 94.00 363 ARG A O 1
ATOM 3035 N N . TRP A 1 364 ? -7.928 -3.665 0.227 1.00 93.69 364 TRP A N 1
ATOM 3036 C CA . TRP A 1 364 ? -9.257 -3.066 0.316 1.00 93.69 364 TRP A CA 1
ATOM 3037 C C . TRP A 1 364 ? -10.222 -3.968 1.098 1.00 93.69 364 TRP A C 1
ATOM 3039 O O . TRP A 1 364 ? -10.807 -3.505 2.076 1.00 93.69 364 TRP A O 1
ATOM 3049 N N . LEU A 1 365 ? -10.283 -5.265 0.769 1.00 93.94 365 LEU A N 1
ATOM 3050 C CA . LEU A 1 365 ? -11.061 -6.257 1.523 1.00 93.94 365 LEU A CA 1
ATOM 3051 C C . LEU A 1 365 ? -10.601 -6.361 2.982 1.00 93.94 365 LEU A C 1
ATOM 3053 O O . LEU A 1 365 ? -11.424 -6.326 3.897 1.00 93.94 365 LEU A O 1
ATOM 3057 N N . TRP A 1 366 ? -9.288 -6.446 3.218 1.00 95.25 366 TRP A N 1
ATOM 3058 C CA . TRP A 1 366 ? -8.721 -6.549 4.566 1.00 95.25 366 TRP A CA 1
ATOM 3059 C C . TRP A 1 366 ? -9.143 -5.388 5.479 1.00 95.25 366 TRP A C 1
ATOM 3061 O O . TRP A 1 366 ? -9.420 -5.619 6.657 1.00 95.25 366 TRP A O 1
ATOM 3071 N N . ILE A 1 367 ? -9.239 -4.160 4.950 1.00 95.12 367 ILE A N 1
ATOM 3072 C CA . ILE A 1 367 ? -9.632 -2.966 5.720 1.00 95.12 367 ILE A CA 1
ATOM 3073 C C . ILE A 1 367 ? -11.042 -3.112 6.297 1.00 95.12 367 ILE A C 1
ATOM 3075 O O . ILE A 1 367 ? -11.253 -2.749 7.453 1.00 95.12 367 ILE A O 1
ATOM 3079 N N . ILE A 1 368 ? -11.987 -3.667 5.532 1.00 93.19 368 ILE A N 1
ATOM 3080 C CA . ILE A 1 368 ? -13.384 -3.840 5.960 1.00 93.19 368 ILE A CA 1
ATOM 3081 C C . ILE A 1 368 ? -13.435 -4.676 7.242 1.00 93.19 368 ILE A C 1
ATOM 3083 O O . ILE A 1 368 ? -13.988 -4.246 8.255 1.00 93.19 368 ILE A O 1
ATOM 3087 N N . PHE A 1 369 ? -12.798 -5.848 7.224 1.00 92.94 369 PHE A N 1
ATOM 3088 C CA . PHE A 1 369 ? -12.773 -6.759 8.370 1.00 92.94 369 PHE A CA 1
ATOM 3089 C C . PHE A 1 369 ? -11.893 -6.247 9.513 1.00 92.94 369 PHE A C 1
ATOM 3091 O O . PHE A 1 369 ? -12.195 -6.483 10.683 1.00 92.94 369 PHE A O 1
ATOM 3098 N N . ARG A 1 370 ? -10.818 -5.507 9.209 1.00 93.75 370 ARG A N 1
ATOM 3099 C CA . ARG A 1 370 ? -9.988 -4.862 10.233 1.00 93.75 370 ARG A CA 1
ATOM 3100 C C . ARG A 1 370 ? -10.785 -3.824 11.024 1.00 93.75 370 ARG A C 1
ATOM 3102 O O . ARG A 1 370 ? -10.704 -3.813 12.252 1.00 93.75 370 ARG A O 1
ATOM 3109 N N . LEU A 1 371 ? -11.534 -2.973 10.324 1.00 91.94 371 LEU A N 1
ATOM 3110 C CA . LEU A 1 371 ? -12.360 -1.919 10.914 1.00 91.94 371 LEU A CA 1
ATOM 3111 C C . LEU A 1 371 ? -13.569 -2.490 11.654 1.00 91.94 371 LEU A C 1
ATOM 3113 O O . LEU A 1 371 ? -13.856 -2.042 12.761 1.00 91.94 371 LEU A O 1
ATOM 3117 N N . GLU A 1 372 ? -14.215 -3.523 11.108 1.00 91.62 372 GLU A N 1
ATOM 3118 C CA . GLU A 1 372 ? -15.265 -4.274 11.809 1.00 91.62 372 GLU A CA 1
ATOM 3119 C C . GLU A 1 372 ? -14.771 -4.815 13.150 1.00 91.62 372 GLU A C 1
ATOM 3121 O O . GLU A 1 372 ? -15.419 -4.636 14.181 1.00 91.62 372 GLU A O 1
ATOM 3126 N N . ASN A 1 373 ? -13.602 -5.453 13.155 1.00 90.12 373 ASN A N 1
ATOM 3127 C CA . ASN A 1 373 ? -13.061 -6.040 14.369 1.00 90.12 373 ASN A CA 1
ATOM 3128 C C . ASN A 1 373 ? -12.710 -4.970 15.412 1.00 90.12 373 ASN A C 1
ATOM 3130 O O . ASN A 1 373 ? -12.941 -5.173 16.602 1.00 90.12 373 ASN A O 1
ATOM 3134 N N . GLU A 1 374 ? -12.162 -3.834 14.981 1.00 90.19 374 GLU A N 1
ATOM 3135 C CA . GLU A 1 374 ? -11.890 -2.707 15.876 1.00 90.19 374 GLU A CA 1
ATOM 3136 C C . GLU A 1 374 ? -13.185 -2.121 16.462 1.00 90.19 374 GLU A C 1
ATOM 3138 O O . GLU A 1 374 ? -13.267 -1.881 17.668 1.00 90.19 374 GLU A O 1
ATOM 3143 N N . TRP A 1 375 ? -14.226 -1.972 15.639 1.00 88.50 375 TRP A N 1
ATOM 3144 C CA . TRP A 1 375 ? -15.548 -1.521 16.077 1.00 88.50 375 TRP A CA 1
ATOM 3145 C C . TRP A 1 375 ? -16.147 -2.434 17.142 1.00 88.50 375 TRP A C 1
ATOM 3147 O O . TRP A 1 375 ? -16.558 -1.966 18.204 1.00 88.50 375 TRP A O 1
ATOM 3157 N N . VAL A 1 376 ? -16.141 -3.749 16.906 1.00 86.56 376 VAL A N 1
ATOM 3158 C CA . VAL A 1 376 ? -16.701 -4.703 17.869 1.00 86.56 376 VAL A CA 1
ATOM 3159 C C . VAL A 1 376 ? -15.892 -4.737 19.162 1.00 86.56 376 VAL A C 1
ATOM 3161 O O . VAL A 1 376 ? -16.487 -4.837 20.234 1.00 86.56 376 VAL A O 1
ATOM 3164 N N . LYS A 1 377 ? -14.561 -4.603 19.113 1.00 84.25 377 LYS A N 1
ATOM 3165 C CA . LYS A 1 377 ? -13.734 -4.508 20.330 1.00 84.25 377 LYS A CA 1
ATOM 3166 C C . LYS A 1 377 ? -14.102 -3.297 21.180 1.00 84.25 377 LYS A C 1
ATOM 3168 O O . LYS A 1 377 ? -14.310 -3.455 22.378 1.00 84.25 377 LYS A O 1
ATOM 3173 N N . ARG A 1 378 ? -14.264 -2.125 20.560 1.00 84.19 378 ARG A N 1
ATOM 3174 C CA . ARG A 1 378 ? -14.660 -0.896 21.266 1.00 84.19 378 ARG A CA 1
ATOM 3175 C C . ARG A 1 378 ? -16.100 -0.957 21.791 1.00 84.19 378 ARG A C 1
ATOM 3177 O O . ARG A 1 378 ? -16.354 -0.505 22.901 1.00 84.19 378 ARG A O 1
ATOM 3184 N N . GLY A 1 379 ? -17.029 -1.553 21.038 1.00 74.94 379 GLY A N 1
ATOM 3185 C CA . GLY A 1 379 ? -18.446 -1.655 21.419 1.00 74.94 379 GLY A CA 1
ATOM 3186 C C . GLY A 1 379 ? -18.771 -2.742 22.453 1.00 74.94 379 GLY A C 1
ATOM 3187 O O . GLY A 1 379 ? -19.723 -2.601 23.212 1.00 74.94 379 GLY A O 1
ATOM 3188 N N . SER A 1 380 ? -17.987 -3.821 22.517 1.00 62.88 380 SER A N 1
ATOM 3189 C CA . SER A 1 380 ? -18.213 -4.932 23.461 1.00 62.88 380 SER A CA 1
ATOM 3190 C C . SER A 1 380 ? -17.636 -4.694 24.860 1.00 62.88 380 SER A C 1
ATOM 3192 O O . SER A 1 380 ? -17.779 -5.554 25.727 1.00 62.88 380 SER A O 1
ATOM 3194 N N . GLY A 1 381 ? -16.954 -3.564 25.091 1.00 53.84 381 GLY A N 1
ATOM 3195 C CA . GLY A 1 381 ? -16.243 -3.303 26.346 1.00 53.84 381 GLY A CA 1
ATOM 3196 C C . GLY A 1 381 ? -15.115 -4.303 26.634 1.00 53.84 381 GLY A C 1
ATOM 3197 O O . GLY A 1 381 ? -14.580 -4.317 27.742 1.00 53.84 381 GLY A O 1
ATOM 3198 N N . LEU A 1 382 ? -14.745 -5.147 25.660 1.00 49.88 382 LEU A N 1
ATOM 3199 C CA . LEU A 1 382 ? -13.548 -5.972 25.748 1.00 49.88 382 LEU A CA 1
ATOM 3200 C C . LEU A 1 382 ? -12.359 -5.019 25.884 1.00 49.88 382 LEU A C 1
ATOM 3202 O O . LEU A 1 382 ? -12.254 -4.100 25.070 1.00 49.88 382 LEU A O 1
ATOM 3206 N N . PRO A 1 383 ? -11.477 -5.198 26.884 1.00 40.47 383 PRO A N 1
ATOM 3207 C CA . PRO A 1 383 ? -10.362 -4.292 27.091 1.00 40.47 383 PRO A CA 1
ATOM 3208 C C . PRO A 1 383 ? -9.526 -4.223 25.814 1.00 40.47 383 PRO A C 1
ATOM 3210 O O . PRO A 1 383 ? -8.804 -5.150 25.442 1.00 40.47 383 PRO A O 1
ATOM 3213 N N . THR A 1 384 ? -9.653 -3.102 25.116 1.00 44.81 384 THR A N 1
ATOM 3214 C CA . THR A 1 384 ? -8.675 -2.663 24.145 1.00 44.81 384 THR A CA 1
ATOM 3215 C C . THR A 1 384 ? -7.433 -2.330 24.961 1.00 44.81 384 THR A C 1
ATOM 3217 O O . THR A 1 384 ? -7.455 -1.401 25.762 1.00 44.81 384 THR A O 1
ATOM 3220 N N . ASN A 1 385 ? -6.342 -3.079 24.786 1.00 42.56 385 ASN A N 1
ATOM 3221 C CA . ASN A 1 385 ? -5.057 -2.774 25.438 1.00 42.56 385 ASN A CA 1
ATOM 3222 C C . ASN A 1 385 ? -4.463 -1.412 25.006 1.00 42.56 385 ASN A C 1
ATOM 3224 O O . ASN A 1 385 ? -3.360 -1.063 25.408 1.00 42.56 385 ASN A O 1
ATOM 3228 N N . THR A 1 386 ? -5.185 -0.627 24.207 1.00 43.91 386 THR A N 1
ATOM 3229 C CA . THR A 1 386 ? -4.965 0.801 23.999 1.00 43.91 386 THR A CA 1
ATOM 3230 C C . THR A 1 386 ? -5.678 1.582 25.104 1.00 43.91 386 THR A C 1
ATOM 3232 O O . THR A 1 386 ? -6.894 1.780 25.079 1.00 43.91 386 THR A O 1
ATOM 3235 N N . THR A 1 387 ? -4.918 1.999 26.111 1.00 35.75 387 THR A N 1
ATOM 3236 C CA . THR A 1 387 ? -5.361 2.895 27.183 1.00 35.75 387 THR A CA 1
ATOM 3237 C C . THR A 1 387 ? -5.649 4.300 26.650 1.00 35.75 387 THR A C 1
ATOM 3239 O O . THR A 1 387 ? -4.800 5.181 26.748 1.00 35.75 387 THR A O 1
ATOM 3242 N N . ASP A 1 388 ? -6.863 4.545 26.162 1.00 34.66 388 ASP A N 1
ATOM 3243 C CA . ASP A 1 388 ? -7.397 5.906 26.051 1.00 34.66 388 ASP A CA 1
ATOM 3244 C C . ASP A 1 388 ? -7.920 6.342 27.430 1.00 34.66 388 ASP A C 1
ATOM 3246 O O . ASP A 1 388 ? -9.078 6.141 27.795 1.00 34.66 388 ASP A O 1
ATOM 3250 N N . ARG A 1 389 ? -7.039 6.934 28.244 1.00 37.00 389 ARG A N 1
ATOM 3251 C CA . ARG A 1 389 ? -7.431 7.702 29.435 1.00 37.00 389 ARG A CA 1
ATOM 3252 C C . ARG A 1 389 ? -7.185 9.181 29.187 1.00 37.00 389 ARG A C 1
ATOM 3254 O O . ARG A 1 389 ? -6.192 9.705 29.663 1.00 37.00 389 ARG A O 1
ATOM 3261 N N . HIS A 1 390 ? -8.125 9.862 28.538 1.00 31.42 390 HIS A N 1
ATOM 3262 C CA . HIS A 1 390 ? -8.343 11.293 28.765 1.00 31.42 390 HIS A CA 1
ATOM 3263 C C . HIS A 1 390 ? -9.812 11.669 28.529 1.00 31.42 390 HIS A C 1
ATOM 3265 O O . HIS A 1 390 ? -10.243 12.006 27.433 1.00 31.42 390 HIS A O 1
ATOM 3271 N N . SER A 1 391 ? -10.586 11.650 29.611 1.00 27.28 391 SER A N 1
ATOM 3272 C CA . SER A 1 391 ? -11.737 12.535 29.800 1.00 27.28 391 SER A CA 1
ATOM 3273 C C . SER A 1 391 ? -11.781 12.921 31.282 1.00 27.28 391 SER A C 1
ATOM 3275 O O . SER A 1 391 ? -11.722 12.030 32.134 1.00 27.28 391 SER A O 1
ATOM 3277 N N . PRO A 1 392 ? -11.799 14.219 31.628 1.00 30.48 392 PRO A N 1
ATOM 3278 C CA . PRO A 1 392 ? -11.767 14.649 33.017 1.00 30.48 392 PRO A CA 1
ATOM 3279 C C . PRO A 1 392 ? -13.174 14.532 33.615 1.00 30.48 392 PRO A C 1
ATOM 3281 O O . PRO A 1 392 ? -14.074 15.281 33.245 1.00 30.48 392 PRO A O 1
ATOM 3284 N N . SER A 1 393 ? -13.380 13.597 34.550 1.00 28.11 393 SER A N 1
ATOM 3285 C CA . SER A 1 393 ? -14.609 13.592 35.348 1.00 28.11 393 SER A CA 1
ATOM 3286 C C . SER A 1 393 ? -14.535 14.718 36.380 1.00 28.11 393 SER A C 1
ATOM 3288 O O . SER A 1 393 ? -13.700 14.693 37.288 1.00 28.11 393 SER A O 1
ATOM 3290 N N . THR A 1 394 ? -15.427 15.687 36.256 1.00 29.69 394 THR A N 1
ATOM 3291 C CA . THR A 1 394 ? -15.725 16.708 37.257 1.00 29.69 394 THR A CA 1
ATOM 3292 C C . THR A 1 394 ? -16.302 16.055 38.520 1.00 29.69 394 THR A C 1
ATOM 3294 O O . THR A 1 394 ? -17.481 15.722 38.585 1.00 29.69 394 THR A O 1
ATOM 3297 N N . ARG A 1 395 ? -15.477 15.872 39.560 1.00 26.39 395 ARG A N 1
ATOM 3298 C CA . ARG A 1 395 ? -15.958 15.589 40.923 1.00 26.39 395 ARG A CA 1
ATOM 3299 C C . ARG A 1 395 ? -16.221 16.907 41.653 1.00 26.39 395 ARG A C 1
ATOM 3301 O O . ARG A 1 395 ? -15.283 17.634 41.961 1.00 26.39 395 ARG A O 1
ATOM 3308 N N . ARG A 1 396 ? -17.489 17.184 41.972 1.00 25.53 396 ARG A N 1
ATOM 3309 C CA . ARG A 1 396 ? -17.871 18.084 43.076 1.00 25.53 396 ARG A CA 1
ATOM 3310 C C . ARG A 1 396 ? -17.728 17.323 44.403 1.00 25.53 396 ARG A C 1
ATOM 3312 O O . ARG A 1 396 ? -18.221 16.198 44.470 1.00 25.53 396 ARG A O 1
ATOM 3319 N N . PRO A 1 397 ? -17.127 17.897 45.458 1.00 31.91 397 PRO A N 1
ATOM 3320 C CA . PRO A 1 397 ? -17.247 17.359 46.806 1.00 31.91 397 PRO A CA 1
ATOM 3321 C C . PRO A 1 397 ? -18.471 17.966 47.510 1.00 31.91 397 PRO A C 1
ATOM 3323 O O . PRO A 1 397 ? -18.604 19.185 47.607 1.00 31.91 397 PRO A O 1
ATOM 3326 N N . SER A 1 398 ? -19.373 17.114 47.995 1.00 28.98 398 SER A N 1
ATOM 3327 C CA . SER A 1 398 ? -20.430 17.484 48.939 1.00 28.98 398 SER A CA 1
ATOM 3328 C C . SER A 1 398 ? -19.885 17.451 50.368 1.00 28.98 398 SER A C 1
ATOM 3330 O O . SER A 1 398 ? -19.203 16.504 50.759 1.00 28.98 398 SER A O 1
ATOM 3332 N N . ALA A 1 399 ? -20.182 18.514 51.111 1.00 31.62 399 ALA A N 1
ATOM 3333 C CA . ALA A 1 399 ? -19.710 18.796 52.456 1.00 31.62 399 ALA A CA 1
ATOM 3334 C C . ALA A 1 399 ? -20.240 17.822 53.524 1.00 31.62 399 ALA A C 1
ATOM 3336 O O . ALA A 1 399 ? -21.364 17.330 53.455 1.00 31.62 399 ALA A O 1
ATOM 3337 N N . SER A 1 400 ? -19.397 17.606 54.532 1.00 27.20 400 SER A N 1
ATOM 3338 C CA . SER A 1 400 ? -19.651 16.919 55.796 1.00 27.20 400 SER A CA 1
ATOM 3339 C C . SER A 1 400 ? -20.498 17.761 56.759 1.00 27.20 400 SER A C 1
ATOM 3341 O O . SER A 1 400 ? -20.214 18.944 56.941 1.00 27.20 400 SER A O 1
ATOM 3343 N N . SER A 1 401 ? -21.447 17.132 57.453 1.00 28.48 401 SER A N 1
ATOM 3344 C CA . SER A 1 401 ? -22.017 17.616 58.718 1.00 28.48 401 SER A CA 1
ATOM 3345 C C . SER A 1 401 ? -22.481 16.425 59.572 1.00 28.48 401 SER A C 1
ATOM 3347 O O . SER A 1 401 ? -22.667 15.319 59.069 1.00 28.48 401 SER A O 1
ATOM 3349 N N . THR A 1 402 ? -22.600 16.653 60.873 1.00 30.19 402 THR A N 1
ATOM 3350 C CA . THR A 1 402 ? -22.210 15.767 61.977 1.00 30.19 402 THR A CA 1
ATOM 3351 C C . THR A 1 402 ? -23.421 15.361 62.844 1.00 30.19 402 THR A C 1
ATOM 3353 O O . THR A 1 402 ? -24.084 16.261 63.333 1.00 30.19 402 THR A O 1
ATOM 3356 N N . ALA A 1 403 ? -23.622 14.043 63.077 1.00 26.20 403 ALA A N 1
ATOM 3357 C CA . ALA A 1 403 ? -24.128 13.320 64.290 1.00 26.20 403 ALA A CA 1
ATOM 3358 C C . ALA A 1 403 ? -25.476 13.717 64.996 1.00 26.20 403 ALA A C 1
ATOM 3360 O O . ALA A 1 403 ? -25.996 14.791 64.722 1.00 26.20 403 ALA A O 1
ATOM 3361 N N . PRO A 1 404 ? -26.016 12.978 66.017 1.00 44.03 404 PRO A N 1
ATOM 3362 C CA . PRO A 1 404 ? -25.963 11.537 66.390 1.00 44.03 404 PRO A CA 1
ATOM 3363 C C . PRO A 1 404 ? -27.325 10.888 66.849 1.00 44.03 404 PRO A C 1
ATOM 3365 O O . PRO A 1 404 ? -28.314 11.576 67.069 1.00 44.03 404 PRO A O 1
ATOM 3368 N N . HIS A 1 405 ? -27.274 9.565 67.129 1.00 27.61 405 HIS A N 1
ATOM 3369 C CA . HIS A 1 405 ? -27.929 8.782 68.221 1.00 27.61 405 HIS A CA 1
ATOM 3370 C C . HIS A 1 405 ? -29.103 7.772 68.000 1.00 27.61 405 HIS A C 1
ATOM 3372 O O . HIS A 1 405 ? -30.240 8.150 67.752 1.00 27.61 405 HIS A O 1
ATOM 3378 N N . LEU A 1 406 ? -28.779 6.506 68.372 1.00 28.39 406 LEU A N 1
ATOM 3379 C CA . LEU A 1 406 ? -29.537 5.435 69.086 1.00 28.39 406 LEU A CA 1
ATOM 3380 C C . LEU A 1 406 ? -30.494 4.471 68.305 1.00 28.39 406 LEU A C 1
ATOM 3382 O O . LEU A 1 406 ? -30.909 4.780 67.196 1.00 28.39 406 LEU A O 1
ATOM 3386 N N . PRO A 1 407 ? -30.729 3.229 68.816 1.00 35.25 407 PRO A N 1
ATOM 3387 C CA . PRO A 1 407 ? -30.611 1.983 68.050 1.00 35.25 407 PRO A CA 1
ATOM 3388 C C . PRO A 1 407 ? -31.871 1.096 68.108 1.00 35.25 407 PRO A C 1
ATOM 3390 O O . PRO A 1 407 ? -32.648 1.195 69.048 1.00 35.25 407 PRO A O 1
ATOM 3393 N N . HIS A 1 408 ? -32.015 0.152 67.172 1.00 27.80 408 HIS A N 1
ATOM 3394 C CA . HIS A 1 408 ? -32.302 -1.269 67.437 1.00 27.80 408 HIS A CA 1
ATOM 3395 C C . HIS A 1 408 ? -32.701 -2.032 66.163 1.00 27.80 408 HIS A C 1
ATOM 3397 O O . HIS A 1 408 ? -33.343 -1.506 65.265 1.00 27.80 408 HIS A O 1
ATOM 3403 N N . GLN A 1 409 ? -32.399 -3.329 66.235 1.00 26.70 409 GLN A N 1
ATOM 3404 C CA . GLN A 1 409 ? -33.091 -4.474 65.642 1.00 26.70 409 GLN A CA 1
ATOM 3405 C C . GLN A 1 409 ? -32.615 -5.065 64.304 1.00 26.70 409 GLN A C 1
ATOM 3407 O O . GLN A 1 409 ? -32.754 -4.541 63.207 1.00 26.70 409 GLN A O 1
ATOM 3412 N N . ILE A 1 410 ? -32.091 -6.271 64.514 1.00 26.44 410 ILE A N 1
ATOM 3413 C CA . ILE A 1 410 ? -31.885 -7.424 63.654 1.00 26.44 410 ILE A CA 1
ATOM 3414 C C . ILE A 1 410 ? -33.174 -7.768 62.892 1.00 26.44 410 ILE A C 1
ATOM 3416 O O . ILE A 1 410 ? -34.198 -8.017 63.521 1.00 26.44 410 ILE A O 1
ATOM 3420 N N . HIS A 1 411 ? -33.089 -7.907 61.568 1.00 27.91 411 HIS A N 1
ATOM 3421 C CA . HIS A 1 411 ? -33.833 -8.946 60.860 1.00 27.91 411 HIS A CA 1
ATOM 3422 C C . HIS A 1 411 ? -33.135 -9.333 59.552 1.00 27.91 411 HIS A C 1
ATOM 3424 O O . HIS A 1 411 ? -32.804 -8.510 58.703 1.00 27.91 411 HIS A O 1
ATOM 3430 N N . THR A 1 412 ? -32.892 -10.629 59.444 1.00 26.38 412 THR A N 1
ATOM 3431 C CA . THR A 1 412 ? -32.444 -11.379 58.275 1.00 26.38 412 THR A CA 1
ATOM 3432 C C . THR A 1 412 ? -33.534 -11.427 57.204 1.00 26.38 412 THR A C 1
ATOM 3434 O O . THR A 1 412 ? -34.679 -11.706 57.552 1.00 26.38 412 THR A O 1
ATOM 3437 N N . SER A 1 413 ? -33.181 -11.256 55.929 1.00 26.00 413 SER A N 1
ATOM 3438 C CA . SER A 1 413 ? -33.476 -12.211 54.842 1.00 26.00 413 SER A CA 1
ATOM 3439 C C . SER A 1 413 ? -33.116 -11.590 53.495 1.00 26.00 413 SER A C 1
ATOM 3441 O O . SER A 1 413 ? -33.582 -10.509 53.147 1.00 26.00 413 SER A O 1
ATOM 3443 N N . ASN A 1 414 ? -32.294 -12.313 52.739 1.00 27.31 414 ASN A N 1
ATOM 3444 C CA . ASN A 1 414 ? -32.162 -12.157 51.299 1.00 27.31 414 ASN A CA 1
ATOM 3445 C C . ASN A 1 414 ? -33.513 -12.466 50.634 1.00 27.31 414 ASN A C 1
ATOM 3447 O O . ASN A 1 414 ? -34.237 -13.324 51.133 1.00 27.31 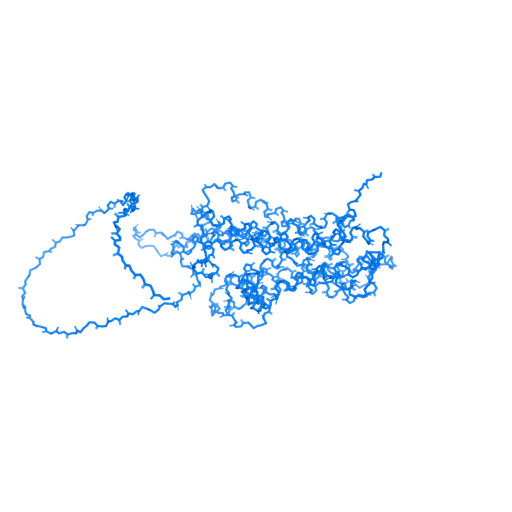414 ASN A O 1
ATOM 3451 N N . ASP A 1 415 ? -33.850 -11.756 49.556 1.00 29.53 415 ASP A N 1
ATOM 3452 C CA . ASP A 1 415 ? -34.129 -12.350 48.239 1.00 29.53 415 ASP A CA 1
ATOM 3453 C C . ASP A 1 415 ? -34.622 -11.278 47.250 1.00 29.53 415 ASP A C 1
ATOM 3455 O O . ASP A 1 415 ? -35.584 -10.551 47.489 1.00 29.53 415 ASP A O 1
ATOM 3459 N N . ILE A 1 416 ? -33.915 -11.180 46.122 1.00 32.88 416 ILE A N 1
ATOM 3460 C CA . ILE A 1 416 ? -34.227 -10.350 44.953 1.00 32.88 416 ILE A CA 1
ATOM 3461 C C . ILE A 1 416 ? -34.761 -11.292 43.863 1.00 32.88 416 ILE A C 1
ATOM 3463 O O . ILE A 1 416 ? -34.023 -12.199 43.469 1.00 32.88 416 ILE A O 1
ATOM 3467 N N . PRO A 1 417 ? -35.967 -11.081 43.305 1.00 33.56 417 PRO A N 1
ATOM 3468 C CA . PRO A 1 417 ? -36.358 -11.710 42.049 1.00 33.56 417 PRO A CA 1
ATOM 3469 C C . PRO A 1 417 ? -35.891 -10.903 40.831 1.00 33.56 417 PRO A C 1
ATOM 3471 O O . PRO A 1 417 ? -35.834 -9.675 40.840 1.00 33.56 417 PRO A O 1
ATOM 3474 N N . LEU A 1 418 ? -35.558 -11.657 39.784 1.00 28.98 418 LEU A N 1
ATOM 3475 C CA . LEU A 1 418 ? -34.985 -11.265 38.500 1.00 28.98 418 LEU A CA 1
ATOM 3476 C C . LEU A 1 418 ? -35.714 -10.114 37.784 1.00 28.98 418 LEU A C 1
ATOM 3478 O O . LEU A 1 418 ? -36.934 -10.106 37.661 1.00 28.98 418 LEU A O 1
ATOM 3482 N N . HIS A 1 419 ? -34.917 -9.219 37.194 1.00 30.78 419 HIS A N 1
ATOM 3483 C CA . HIS A 1 419 ? -35.367 -8.216 36.235 1.00 30.78 419 HIS A CA 1
ATOM 3484 C C . HIS A 1 419 ? -35.553 -8.811 34.830 1.00 30.78 419 HIS A C 1
ATOM 3486 O O . HIS A 1 419 ? -34.651 -9.439 34.269 1.00 30.78 419 HIS A O 1
ATOM 3492 N N . ASP A 1 420 ? -36.728 -8.528 34.277 1.00 30.45 420 ASP A N 1
ATOM 3493 C CA . ASP A 1 420 ? -37.159 -8.723 32.897 1.00 30.45 420 ASP A CA 1
ATOM 3494 C C . ASP A 1 420 ? -36.378 -7.879 31.869 1.00 30.45 420 ASP A C 1
ATOM 3496 O O . ASP A 1 420 ? -35.855 -6.799 32.160 1.00 30.45 420 ASP A O 1
ATOM 3500 N N . ARG A 1 421 ? -36.365 -8.375 30.623 1.00 27.86 421 ARG A N 1
ATOM 3501 C CA . ARG A 1 421 ? -35.921 -7.688 29.391 1.00 27.86 421 ARG A CA 1
ATOM 3502 C C . ARG A 1 421 ? -36.574 -6.304 29.219 1.00 27.86 421 ARG A C 1
ATOM 3504 O O . ARG A 1 421 ? -37.792 -6.212 29.347 1.00 27.86 421 ARG A O 1
ATOM 3511 N N . PRO A 1 422 ? -35.864 -5.291 28.686 1.00 30.38 422 PRO A N 1
ATOM 3512 C CA . PRO A 1 422 ? -36.524 -4.157 28.053 1.00 30.38 422 PRO A CA 1
ATOM 3513 C C . PRO A 1 422 ? -36.857 -4.472 26.591 1.00 30.38 422 PRO A C 1
ATOM 3515 O O . PRO A 1 422 ? -35.989 -4.771 25.766 1.00 30.38 422 PRO A O 1
ATOM 3518 N N . SER A 1 423 ? -38.151 -4.390 26.300 1.00 28.45 423 SER A N 1
ATOM 3519 C CA . SER A 1 423 ? -38.741 -4.384 24.968 1.00 28.45 423 SER A CA 1
ATOM 3520 C C . SER A 1 423 ? -38.490 -3.064 24.233 1.00 28.45 423 SER A C 1
ATOM 3522 O O . SER A 1 423 ? -38.271 -2.017 24.832 1.00 28.45 423 SER A O 1
ATOM 3524 N N . LYS A 1 424 ? -38.556 -3.169 22.903 1.00 30.94 424 LYS A N 1
ATOM 3525 C CA . LYS A 1 424 ? -38.538 -2.122 21.874 1.00 30.94 424 LYS A CA 1
ATOM 3526 C C . LYS A 1 424 ? -39.270 -0.836 22.291 1.00 30.94 424 LYS A C 1
ATOM 3528 O O . LYS A 1 424 ? -40.458 -0.892 22.594 1.00 30.94 424 LYS A O 1
ATOM 3533 N N . THR A 1 425 ? -38.613 0.313 22.142 1.00 29.41 425 THR A N 1
ATOM 3534 C CA . THR A 1 425 ? -39.278 1.624 22.165 1.00 29.41 425 THR A CA 1
ATOM 3535 C C . THR A 1 425 ? -39.388 2.161 20.741 1.00 29.41 425 THR A C 1
ATOM 3537 O O . THR A 1 425 ? -38.384 2.364 20.059 1.00 29.41 425 THR A O 1
ATOM 3540 N N . MET A 1 426 ? -40.633 2.338 20.296 1.00 28.98 426 MET A N 1
ATOM 3541 C CA . MET A 1 426 ? -41.024 3.093 19.108 1.00 28.98 426 MET A CA 1
ATOM 3542 C C . MET A 1 426 ? -40.685 4.578 19.297 1.00 28.98 426 MET A C 1
ATOM 3544 O O . MET A 1 426 ? -40.941 5.136 20.360 1.00 28.98 426 MET A O 1
ATOM 3548 N N . LEU A 1 427 ? -40.146 5.214 18.258 1.00 30.80 427 LEU A N 1
ATOM 3549 C CA . LEU A 1 427 ? -40.038 6.669 18.145 1.00 30.80 427 LEU A CA 1
ATOM 3550 C C . LEU A 1 427 ? -41.290 7.199 17.435 1.00 30.80 427 LEU A C 1
ATOM 3552 O O . LEU A 1 427 ? -41.587 6.780 16.316 1.00 30.80 427 LEU A O 1
ATOM 3556 N N . THR A 1 428 ? -42.009 8.108 18.087 1.00 31.91 428 THR A N 1
ATOM 3557 C CA . THR A 1 428 ? -43.042 8.967 17.494 1.00 31.91 428 THR A CA 1
ATOM 3558 C C . THR A 1 428 ? -42.410 10.210 16.842 1.00 31.91 428 THR A C 1
ATOM 3560 O O . THR A 1 428 ? -41.353 10.660 17.291 1.00 31.91 428 THR A O 1
ATOM 3563 N N . PRO A 1 429 ? -43.023 10.773 15.782 1.00 32.25 429 PRO A N 1
ATOM 3564 C CA . PRO A 1 429 ? -42.528 11.959 15.086 1.00 32.25 429 PRO A CA 1
ATOM 3565 C C . PRO A 1 429 ? -43.005 13.252 15.767 1.00 32.25 429 PRO A C 1
ATOM 3567 O O . PRO A 1 429 ? -44.126 13.317 16.267 1.00 32.25 429 PRO A O 1
ATOM 3570 N N . ILE A 1 430 ? -42.158 14.285 15.771 1.00 32.44 430 ILE A N 1
ATOM 3571 C CA . ILE A 1 430 ? -42.531 15.646 16.181 1.00 32.44 430 ILE A CA 1
ATOM 3572 C C . ILE A 1 430 ? -43.152 16.342 14.967 1.00 32.44 430 ILE A C 1
ATOM 3574 O O . ILE A 1 430 ? -42.532 16.385 13.904 1.00 32.44 430 ILE A O 1
ATOM 3578 N N . GLY A 1 431 ? -44.386 16.813 15.149 1.00 29.17 431 GLY A N 1
ATOM 3579 C CA . GLY A 1 431 ? -45.192 17.512 14.157 1.00 29.17 431 GLY A CA 1
ATOM 3580 C C . GLY A 1 431 ? -44.795 18.973 13.959 1.00 29.17 431 GLY A C 1
ATOM 3581 O O . GLY A 1 431 ? -44.224 19.616 14.840 1.00 29.17 431 GLY A O 1
ATOM 3582 N N . GLU A 1 432 ? -45.112 19.437 12.757 1.00 31.84 432 GLU A N 1
ATOM 3583 C CA . GLU A 1 432 ? -45.248 20.830 12.341 1.00 31.84 432 GLU A CA 1
ATOM 3584 C C . GLU A 1 432 ? -46.507 21.439 12.981 1.00 31.84 432 GLU A C 1
ATOM 3586 O O . GLU A 1 432 ? -47.510 20.740 13.106 1.00 31.84 432 GLU A O 1
ATOM 3591 N N . ASP A 1 433 ? -46.470 22.731 13.317 1.00 33.41 433 ASP A N 1
ATOM 3592 C CA . ASP A 1 433 ? -47.670 23.557 13.512 1.00 33.41 433 ASP A CA 1
ATOM 3593 C C . ASP A 1 433 ? -47.534 24.860 12.690 1.00 33.41 433 ASP A C 1
ATOM 3595 O O . ASP A 1 433 ? -46.411 25.369 12.566 1.00 33.41 433 ASP A O 1
ATOM 3599 N N . PRO A 1 434 ? -48.633 25.387 12.106 1.00 40.56 434 PRO A N 1
ATOM 3600 C CA . PRO A 1 434 ? -48.626 26.504 11.160 1.00 40.56 434 PRO A CA 1
ATOM 3601 C C . PRO A 1 434 ? -49.054 27.862 11.760 1.00 40.56 434 PRO A C 1
ATOM 3603 O O . PRO A 1 434 ? -49.713 27.924 12.791 1.00 40.56 434 PRO A O 1
ATOM 3606 N N . ASP A 1 435 ? -48.675 28.922 11.035 1.00 33.47 435 ASP A N 1
ATOM 3607 C CA . ASP A 1 435 ? -49.279 30.258 10.859 1.00 33.47 435 ASP A CA 1
ATOM 3608 C C . ASP A 1 435 ? -50.123 30.922 11.969 1.00 33.47 435 ASP A C 1
ATOM 3610 O O . ASP A 1 435 ? -51.254 30.529 12.240 1.00 33.47 435 ASP A O 1
ATOM 3614 N N . GLU A 1 436 ? -49.671 32.109 12.400 1.00 34.00 436 GLU A N 1
ATOM 3615 C CA . GLU A 1 436 ? -50.552 33.264 12.639 1.00 34.00 436 GLU A CA 1
ATOM 3616 C C . GLU A 1 436 ? -49.789 34.577 12.343 1.00 34.00 436 GLU A C 1
ATOM 3618 O O . GLU A 1 436 ? -48.645 34.756 12.765 1.00 34.00 436 GLU A O 1
ATOM 3623 N N . GLY A 1 437 ? -50.381 35.448 11.516 1.00 30.83 437 GLY A N 1
ATOM 3624 C CA . GLY A 1 437 ? -49.718 36.563 10.828 1.00 30.83 437 GLY A CA 1
ATOM 3625 C C . GLY A 1 437 ? -49.725 37.933 11.528 1.00 30.83 437 GLY A C 1
ATOM 3626 O O . GLY A 1 437 ? -50.524 38.170 12.424 1.00 30.83 437 GLY A O 1
ATOM 3627 N N . ASP A 1 438 ? -48.786 38.776 11.057 1.00 36.59 438 ASP A N 1
ATOM 3628 C CA . ASP A 1 438 ? -48.784 40.228 10.711 1.00 36.59 438 ASP A CA 1
ATOM 3629 C C . ASP A 1 438 ? -49.818 41.210 11.333 1.00 36.59 438 ASP A C 1
ATOM 3631 O O . ASP A 1 438 ? -50.906 40.778 11.703 1.00 36.59 438 ASP A O 1
ATOM 3635 N N . PRO A 1 439 ? -49.611 42.562 11.325 1.00 50.53 439 PRO A N 1
ATOM 3636 C CA . PRO A 1 439 ? -48.643 43.353 10.530 1.00 50.53 439 PRO A CA 1
ATOM 3637 C C . PRO A 1 439 ? -47.987 44.567 11.254 1.00 50.53 439 PRO A C 1
ATOM 3639 O O . PRO A 1 439 ? -48.408 44.954 12.339 1.00 50.53 439 PRO A O 1
ATOM 3642 N N . PHE A 1 440 ? -46.992 45.211 10.610 1.00 31.19 440 PHE A N 1
ATOM 3643 C CA . PHE A 1 440 ? -46.919 46.668 10.298 1.00 31.19 440 PHE A CA 1
ATOM 3644 C C . PHE A 1 440 ? -45.492 47.293 10.239 1.00 31.19 440 PHE A C 1
ATOM 3646 O O . PHE A 1 440 ? -44.738 47.269 11.204 1.00 31.19 440 PHE A O 1
ATOM 3653 N N . LEU A 1 441 ? -45.270 48.011 9.120 1.00 34.72 441 LEU A N 1
ATOM 3654 C CA . LEU A 1 441 ? -44.551 49.293 8.903 1.00 34.72 441 LEU A CA 1
ATOM 3655 C C . LEU A 1 441 ? -43.006 49.403 8.847 1.00 34.72 441 LEU A C 1
ATOM 3657 O O . LEU A 1 441 ? -42.317 49.449 9.856 1.00 34.72 441 LEU A O 1
ATOM 3661 N N . MET A 1 442 ? -42.563 49.656 7.603 1.00 37.09 442 MET A N 1
ATOM 3662 C CA . MET A 1 442 ? -41.824 50.831 7.082 1.00 37.09 442 MET A CA 1
ATOM 3663 C C . MET A 1 442 ? -40.396 51.201 7.538 1.00 37.09 442 MET A C 1
ATOM 3665 O O . MET A 1 442 ? -40.095 51.376 8.711 1.00 37.09 442 MET A O 1
ATOM 3669 N N . ASP A 1 443 ? -39.621 51.521 6.491 1.00 41.84 443 ASP A N 1
ATOM 3670 C CA . ASP A 1 443 ? -38.543 52.514 6.370 1.00 41.84 443 ASP A CA 1
ATOM 3671 C C . ASP A 1 443 ? -37.193 52.272 7.071 1.00 41.84 443 ASP A C 1
ATOM 3673 O O . ASP A 1 443 ? -36.975 52.684 8.209 1.00 41.84 443 ASP A O 1
ATOM 3677 N N . LYS A 1 444 ? -36.205 51.774 6.309 1.00 41.78 444 LYS A N 1
ATOM 3678 C CA . LYS A 1 444 ? -35.125 52.581 5.686 1.00 41.78 444 LYS A CA 1
ATOM 3679 C C . LYS A 1 444 ? -34.087 51.727 4.963 1.00 41.78 444 LYS A C 1
ATOM 3681 O O . LYS A 1 444 ? -33.780 50.622 5.458 1.00 41.78 444 LYS A O 1
#

Sequence (444 aa):
MGGEVYWLSGYYRPILLVCIGLWGWGFNLLLLCRQHIDPNYLLHIHPNDKKPYQSIFDMSLVVSLIVAFNMWFYSRLVLDDNQPSWLPLLAYLSVLSVLFWPGQTLYRKERIRFIRLIRRVISFNLFSTVYFGDIIFADLLTSFSNVFGDLFLTLCIVIPGKSHFEYQQLEANLDNACYRDLLVPLIISLPYVIRLRQCISEFIESKYETKRHLFNAMKYASAFPVIALSAIQKKAALYISETGTIPSASWIKDDNLFRLWMLAVFMNSMYSFWWDIAMDWSLIQVTYDHPTKHGVHHPRQSSTPMIRIRRHLHFSWSWVYVLAILLDFVLRITWSLKLSSHIYFQRIAGNIFLVELLEVVRRWLWIIFRLENEWVKRGSGLPTNTTDRHSPSTRRPSASSTAPHLPHQIHTSNDIPLHDRPSKTMLTPIGEDPDEGDPFLMDK

Organism: NCBI:txid101127

Foldseek 3Di:
DDPFCPLPQLLCLLLVLVLVLLVLVLVLQVVCLVLVNDVCVQQVNDPPDSRPSVLSVVLSVVLVCLSVVLSVCCVVPPSVPQFQDLSSVCSVVVNVCLLCPCDPPSPNVVSVVVVVLVCVLLDLDLQDDAGPNNLLVLLLVLLCLLSQLSNVLSCVANVVRHTSVVSVCCVPPPPDCCSQLPVSLVSSLSSLVSLLSNLSSVCVVLVVPDCVSVLSSVLSVLVSQLSNLLSVLVVQVVCCVVVVDRPPPPPPDVVVSLVSNVVSLVCSLVSVLCCLCCPQLVQWDFDFDDPPPPDDDDPDDDRDTDIDGDPDASDPDVVLVVVLSVLLNVLSVLVSCVSDPPDPLPPRPVSVSVNSSSSSVNSSSSSSSNSRSSSCCVVVVPDPSPDPPDDDDDDDDDDDDDDDDDDDDDDDDDDDDDDDDDDDDDDDDDDDDDDDDDDDDDDD

Radius of gyration: 29.6 Å; Cα contacts (8 Å, |Δi|>4): 366; chains: 1; bounding box: 83×82×104 Å

pLDDT: mean 74.62, std 22.57, range [25.53, 97.75]

InterPro domains:
  IPR004342 EXS, C-terminal [PF03124] (11-376)
  IPR004342 EXS, C-terminal [PS51380] (175-403)